Protein AF-A0A101NQB4-F1 (afdb_monomer_lite)

Structure (mmCIF, N/CA/C/O backbone):
data_AF-A0A101NQB4-F1
#
_entry.id   AF-A0A101NQB4-F1
#
loop_
_atom_site.group_PDB
_atom_site.id
_atom_site.type_symbol
_atom_site.label_atom_id
_atom_site.label_alt_id
_atom_site.label_comp_id
_atom_site.label_asym_id
_atom_site.label_entity_id
_atom_site.label_seq_id
_atom_site.pdbx_PDB_ins_code
_atom_site.Cartn_x
_atom_site.Cartn_y
_atom_site.Cartn_z
_atom_site.occupancy
_atom_site.B_iso_or_equiv
_atom_site.auth_seq_id
_atom_site.auth_comp_id
_atom_site.auth_asym_id
_atom_site.auth_atom_id
_atom_site.pdbx_PDB_model_num
ATOM 1 N N . MET A 1 1 ? -2.789 -18.913 -50.771 1.00 38.56 1 MET A N 1
ATOM 2 C CA . MET A 1 1 ? -1.408 -18.569 -50.378 1.00 38.56 1 MET A CA 1
ATOM 3 C C . MET A 1 1 ? -1.196 -17.103 -50.690 1.00 38.56 1 MET A C 1
ATOM 5 O O . MET A 1 1 ? -0.891 -16.758 -51.822 1.00 38.56 1 MET A O 1
ATOM 9 N N . THR A 1 2 ? -1.486 -16.241 -49.721 1.00 37.75 2 THR A N 1
ATOM 10 C CA . THR A 1 2 ? -1.105 -14.828 -49.762 1.00 37.75 2 THR A CA 1
ATOM 11 C C . THR A 1 2 ? 0.418 -14.753 -49.750 1.00 37.75 2 THR A C 1
ATOM 13 O O . THR A 1 2 ? 1.062 -15.449 -48.965 1.00 37.75 2 THR A O 1
ATOM 16 N N . ALA A 1 3 ? 0.980 -13.988 -50.684 1.00 39.59 3 ALA A N 1
ATOM 17 C CA . ALA A 1 3 ? 2.414 -13.792 -50.812 1.00 39.59 3 ALA A CA 1
ATOM 18 C C . ALA A 1 3 ? 2.970 -13.242 -49.492 1.00 39.59 3 ALA A C 1
ATOM 20 O O . ALA A 1 3 ? 2.487 -12.227 -48.994 1.00 39.59 3 ALA A O 1
ATOM 21 N N . ILE A 1 4 ? 3.948 -13.948 -48.923 1.00 45.12 4 ILE A N 1
ATOM 22 C CA . ILE A 1 4 ? 4.750 -13.439 -47.814 1.00 45.12 4 ILE A CA 1
ATOM 23 C C . ILE A 1 4 ? 5.613 -12.338 -48.421 1.00 45.12 4 ILE A C 1
ATOM 25 O O . ILE A 1 4 ? 6.516 -12.618 -49.210 1.00 45.12 4 ILE A O 1
ATOM 29 N N . ASP A 1 5 ? 5.260 -11.097 -48.111 1.00 40.25 5 ASP A N 1
ATOM 30 C CA . ASP A 1 5 ? 6.046 -9.924 -48.453 1.00 40.25 5 ASP A CA 1
ATOM 31 C C . ASP A 1 5 ? 7.422 -10.047 -47.783 1.00 40.25 5 ASP A C 1
ATOM 33 O O . ASP A 1 5 ? 7.542 -10.086 -46.559 1.00 40.25 5 ASP A O 1
ATOM 37 N N . SER A 1 6 ? 8.467 -10.206 -48.592 1.00 42.09 6 SER A N 1
ATOM 38 C CA . SER A 1 6 ? 9.829 -10.479 -48.131 1.00 42.09 6 SER A CA 1
ATOM 39 C C . SER A 1 6 ? 10.619 -9.205 -47.814 1.00 42.09 6 SER A C 1
ATOM 41 O O . SER A 1 6 ? 11.848 -9.257 -47.772 1.00 42.09 6 SER A O 1
ATOM 43 N N . SER A 1 7 ? 9.960 -8.054 -47.628 1.00 41.69 7 SER A N 1
ATOM 44 C CA . SER A 1 7 ? 10.633 -6.762 -47.431 1.00 41.69 7 SER A CA 1
ATOM 45 C C . SER A 1 7 ? 10.672 -6.234 -45.988 1.00 41.69 7 SER A C 1
ATOM 47 O O . SER A 1 7 ? 10.887 -5.040 -45.799 1.00 41.69 7 SER A O 1
ATOM 49 N N . ALA A 1 8 ? 10.527 -7.076 -44.960 1.00 47.19 8 ALA A N 1
ATOM 50 C CA . ALA A 1 8 ? 10.651 -6.644 -43.560 1.00 47.19 8 ALA A CA 1
ATOM 51 C C . ALA A 1 8 ? 11.540 -7.572 -42.711 1.00 47.19 8 ALA A C 1
ATOM 53 O O . ALA A 1 8 ? 11.114 -8.138 -41.711 1.00 47.19 8 ALA A O 1
ATOM 54 N N . THR A 1 9 ? 12.820 -7.720 -43.055 1.00 51.00 9 THR A N 1
ATOM 55 C CA . THR A 1 9 ? 13.814 -8.278 -42.115 1.00 51.00 9 THR A CA 1
ATOM 56 C C . THR A 1 9 ? 14.287 -7.212 -41.118 1.00 51.00 9 THR A C 1
ATOM 58 O O . THR A 1 9 ? 15.464 -6.861 -41.103 1.00 51.00 9 THR A O 1
ATOM 61 N N . THR A 1 10 ? 13.382 -6.657 -40.303 1.00 62.66 10 THR A N 1
ATOM 62 C CA . THR A 1 10 ? 13.726 -5.659 -39.263 1.00 62.66 10 THR A CA 1
ATOM 63 C C . THR A 1 10 ? 12.991 -5.886 -37.936 1.00 62.66 10 THR A C 1
ATOM 65 O O . THR A 1 10 ? 12.623 -4.925 -37.267 1.00 62.66 10 THR A O 1
ATOM 68 N N . GLY A 1 11 ? 12.746 -7.143 -37.560 1.00 73.81 11 GLY A N 1
ATOM 69 C CA . GLY A 1 11 ? 12.259 -7.501 -36.224 1.00 73.81 11 GLY A CA 1
ATOM 70 C C . GLY A 1 11 ? 13.404 -7.650 -35.216 1.00 73.81 11 GLY A C 1
ATOM 71 O O . GLY A 1 11 ? 14.528 -7.987 -35.589 1.00 73.81 11 GLY A O 1
ATOM 72 N N . LEU A 1 12 ? 13.123 -7.421 -33.932 1.00 85.94 12 LEU A N 1
ATOM 73 C CA . LEU A 1 12 ? 14.063 -7.710 -32.843 1.00 85.94 12 LEU A CA 1
ATOM 74 C C . LEU A 1 12 ? 14.252 -9.225 -32.682 1.00 85.94 12 LEU A C 1
ATOM 76 O O . LEU A 1 12 ? 13.286 -9.988 -32.712 1.00 85.94 12 LEU A O 1
ATOM 80 N N . SER A 1 13 ? 15.484 -9.672 -32.436 1.00 88.75 13 SER A N 1
ATOM 81 C CA . SER A 1 13 ? 15.728 -11.038 -31.968 1.00 88.75 13 SER A CA 1
ATOM 82 C C . SER A 1 13 ? 15.152 -11.250 -30.563 1.00 88.75 13 SER A C 1
ATOM 84 O O . SER A 1 13 ? 14.982 -10.303 -29.794 1.00 88.75 13 SER A O 1
ATOM 86 N N . VAL A 1 14 ? 14.928 -12.510 -30.171 1.00 90.06 14 VAL A N 1
ATOM 87 C CA . VAL A 1 14 ? 14.433 -12.850 -28.821 1.00 90.06 14 VAL A CA 1
ATOM 88 C C . VAL A 1 14 ? 15.326 -12.261 -27.723 1.00 90.06 14 VAL A C 1
ATOM 90 O O . VAL A 1 14 ? 14.821 -11.726 -26.740 1.00 90.06 14 VAL A O 1
ATOM 93 N N . ARG A 1 15 ? 16.653 -12.282 -27.914 1.00 87.06 15 ARG A N 1
ATOM 94 C CA . ARG A 1 15 ? 17.601 -11.689 -26.958 1.00 87.06 15 ARG A CA 1
ATOM 95 C C . ARG A 1 15 ? 17.469 -10.172 -26.876 1.00 87.06 15 ARG A C 1
ATOM 97 O O . ARG A 1 15 ? 17.483 -9.634 -25.775 1.00 87.06 15 ARG A O 1
ATOM 104 N N . GLU A 1 16 ? 17.316 -9.489 -28.008 1.00 87.88 16 GLU A N 1
ATOM 105 C CA . GLU A 1 16 ? 17.107 -8.036 -28.033 1.00 87.88 16 GLU A CA 1
ATOM 106 C C . GLU A 1 16 ? 15.760 -7.643 -27.418 1.00 87.88 16 GLU A C 1
ATOM 108 O O . GLU A 1 16 ? 15.687 -6.649 -26.695 1.00 87.88 16 GLU A O 1
ATOM 113 N N . ALA A 1 17 ? 14.712 -8.439 -27.644 1.00 90.06 17 ALA A N 1
ATOM 114 C CA . ALA A 1 17 ? 13.407 -8.246 -27.026 1.00 90.06 17 ALA A CA 1
ATOM 115 C C . ALA A 1 17 ? 13.458 -8.460 -25.504 1.00 90.06 17 ALA A C 1
ATOM 117 O O . ALA A 1 17 ? 12.977 -7.606 -24.761 1.00 90.06 17 ALA A O 1
ATOM 118 N N . ALA A 1 18 ? 14.089 -9.542 -25.030 1.00 89.00 18 ALA A N 1
ATOM 119 C CA . ALA A 1 18 ? 14.259 -9.821 -23.600 1.00 89.00 18 ALA A CA 1
ATOM 120 C C . ALA A 1 18 ? 15.027 -8.694 -22.897 1.00 89.00 18 ALA A C 1
ATOM 122 O O . ALA A 1 18 ? 14.625 -8.207 -21.843 1.00 89.00 18 ALA A O 1
ATOM 123 N N . ALA A 1 19 ? 16.108 -8.231 -23.525 1.00 85.94 19 ALA A N 1
ATOM 124 C CA . ALA A 1 19 ? 16.876 -7.074 -23.096 1.00 85.94 19 ALA A CA 1
ATOM 125 C C . ALA A 1 19 ? 16.030 -5.794 -23.011 1.00 85.94 19 ALA A C 1
ATOM 127 O O . ALA A 1 19 ? 16.148 -5.032 -22.050 1.00 85.94 19 ALA A O 1
ATOM 128 N N . TRP A 1 20 ? 15.196 -5.538 -24.022 1.00 89.25 20 TRP A N 1
ATOM 129 C CA . TRP A 1 20 ? 14.337 -4.358 -24.073 1.00 89.25 20 TRP A CA 1
ATOM 130 C C . TRP A 1 20 ? 13.316 -4.351 -22.945 1.00 89.25 20 TRP A C 1
ATOM 132 O O . TRP A 1 20 ? 13.262 -3.397 -22.170 1.00 89.25 20 TRP A O 1
ATOM 142 N N . TRP A 1 21 ? 12.557 -5.436 -22.815 1.00 90.44 21 TRP A N 1
ATOM 143 C CA . TRP A 1 21 ? 11.583 -5.597 -21.742 1.00 90.44 21 TRP A CA 1
ATOM 144 C C . TRP A 1 21 ? 12.247 -5.595 -20.364 1.00 90.44 21 TRP A C 1
ATOM 146 O O . TRP A 1 21 ? 11.734 -4.955 -19.454 1.00 90.44 21 TRP A O 1
ATOM 156 N N . GLY A 1 22 ? 13.440 -6.177 -20.224 1.00 86.62 22 GLY A N 1
ATOM 157 C CA . GLY A 1 22 ? 14.209 -6.135 -18.980 1.00 86.62 22 GLY A CA 1
ATOM 158 C C . GLY A 1 22 ? 14.531 -4.713 -18.500 1.00 86.62 22 GLY A C 1
ATOM 159 O O . GLY A 1 22 ? 14.484 -4.451 -17.297 1.00 86.62 22 GLY A O 1
ATOM 160 N N . ARG A 1 23 ? 14.813 -3.768 -19.406 1.00 87.25 23 ARG A N 1
ATOM 161 C CA . ARG A 1 23 ? 15.030 -2.357 -19.029 1.00 87.25 23 ARG A CA 1
ATOM 162 C C . ARG A 1 23 ? 13.746 -1.671 -18.575 1.00 87.25 23 ARG A C 1
ATOM 164 O O . ARG A 1 23 ? 13.778 -0.900 -17.623 1.00 87.25 23 ARG A O 1
ATOM 171 N N . ILE A 1 24 ? 12.628 -1.971 -19.234 1.00 89.56 24 ILE A N 1
ATOM 172 C CA . ILE A 1 24 ? 11.312 -1.442 -18.855 1.00 89.56 24 ILE A CA 1
ATOM 173 C C . ILE A 1 24 ? 10.902 -1.998 -17.482 1.00 89.56 24 ILE A C 1
ATOM 175 O O . ILE A 1 24 ? 10.496 -1.222 -16.623 1.00 89.56 24 ILE A O 1
ATOM 179 N N . ALA A 1 25 ? 11.108 -3.298 -17.229 1.00 87.50 25 ALA A N 1
ATOM 180 C CA . ALA A 1 25 ? 10.882 -3.904 -15.914 1.00 87.50 25 ALA A CA 1
ATOM 181 C C . ALA A 1 25 ? 11.696 -3.201 -14.825 1.00 87.50 25 ALA A C 1
ATOM 183 O O . ALA A 1 25 ? 11.138 -2.811 -13.807 1.00 87.50 25 ALA A O 1
ATOM 184 N N . TYR A 1 26 ? 12.994 -2.964 -15.062 1.00 86.88 26 TYR A N 1
ATOM 185 C CA . TYR A 1 26 ? 13.830 -2.221 -14.117 1.00 86.88 26 TYR A CA 1
ATOM 186 C C . TYR A 1 26 ? 13.241 -0.840 -13.801 1.00 86.88 26 TYR A C 1
ATOM 188 O O . TYR A 1 26 ? 13.241 -0.421 -12.648 1.00 86.88 26 TYR A O 1
ATOM 196 N N . ALA A 1 27 ? 12.756 -0.120 -14.812 1.00 88.50 27 ALA A N 1
ATOM 197 C CA . ALA A 1 27 ? 12.200 1.212 -14.626 1.00 88.50 27 ALA A CA 1
ATOM 198 C C . ALA A 1 27 ? 10.903 1.207 -13.808 1.00 88.50 27 ALA A C 1
ATOM 200 O O . ALA A 1 27 ? 10.776 2.042 -12.915 1.00 88.50 27 ALA A O 1
ATOM 201 N N . CYS A 1 28 ? 9.988 0.268 -14.073 1.00 90.69 28 CYS A N 1
ATOM 202 C CA . CYS A 1 28 ? 8.768 0.082 -13.279 1.00 90.69 28 CYS A CA 1
ATOM 203 C C . CYS A 1 28 ? 9.097 -0.344 -11.841 1.00 90.69 28 CYS A C 1
ATOM 205 O O . CYS A 1 28 ? 8.560 0.217 -10.894 1.00 90.69 28 CYS A O 1
ATOM 207 N N . GLU A 1 29 ? 10.044 -1.268 -11.655 1.00 90.06 29 GLU A N 1
ATOM 208 C CA . GLU A 1 29 ? 10.512 -1.658 -10.321 1.00 90.06 29 GLU A CA 1
ATOM 209 C C . GLU A 1 29 ? 11.122 -0.471 -9.568 1.00 90.06 29 GLU A C 1
ATOM 211 O O . GLU A 1 29 ? 10.847 -0.278 -8.393 1.00 90.06 29 GLU A O 1
ATOM 216 N N . ARG A 1 30 ? 11.923 0.380 -10.216 1.00 90.69 30 ARG A N 1
ATOM 217 C CA . ARG A 1 30 ? 12.475 1.565 -9.544 1.00 90.69 30 ARG A CA 1
ATOM 218 C C . ARG A 1 30 ? 11.410 2.600 -9.197 1.00 90.69 30 ARG A C 1
ATOM 220 O O . ARG A 1 30 ? 11.502 3.184 -8.121 1.00 90.69 30 ARG A O 1
ATOM 227 N N . ALA A 1 31 ? 10.422 2.819 -10.063 1.00 93.19 31 ALA A N 1
ATOM 228 C CA . ALA A 1 31 ? 9.283 3.679 -9.746 1.00 93.19 31 ALA A CA 1
ATOM 229 C C . ALA A 1 31 ? 8.526 3.137 -8.522 1.00 93.19 31 ALA A C 1
ATOM 231 O O . ALA A 1 31 ? 8.375 3.853 -7.533 1.00 93.19 31 ALA A O 1
ATOM 232 N N . PHE A 1 32 ? 8.207 1.841 -8.522 1.00 95.69 32 PHE A N 1
ATOM 233 C CA . PHE A 1 32 ? 7.609 1.129 -7.393 1.00 95.69 32 PHE A CA 1
ATOM 234 C C . PHE A 1 32 ? 8.372 1.352 -6.073 1.00 95.69 32 PHE A C 1
ATOM 236 O O . PHE A 1 32 ? 7.798 1.781 -5.072 1.00 95.69 32 PHE A O 1
ATOM 243 N N . GLU A 1 33 ? 9.685 1.102 -6.071 1.00 95.06 33 GLU A N 1
ATOM 244 C CA . GLU A 1 33 ? 10.534 1.200 -4.875 1.00 95.06 33 GLU A CA 1
ATOM 245 C C . GLU A 1 33 ? 10.618 2.645 -4.341 1.00 95.06 33 GLU A C 1
ATOM 247 O O . GLU A 1 33 ? 10.601 2.878 -3.129 1.00 95.06 33 GLU A O 1
ATOM 252 N N . LEU A 1 34 ? 10.678 3.636 -5.238 1.00 95.75 34 LEU A N 1
ATOM 253 C CA . LEU A 1 34 ? 10.683 5.054 -4.868 1.00 95.75 34 LEU A CA 1
ATOM 254 C C . LEU A 1 34 ? 9.329 5.505 -4.310 1.00 95.75 34 LEU A C 1
ATOM 256 O O . LEU A 1 34 ? 9.301 6.171 -3.274 1.00 95.75 34 LEU A O 1
ATOM 260 N N . ALA A 1 35 ? 8.219 5.122 -4.950 1.00 97.19 35 ALA A N 1
ATOM 261 C CA . ALA A 1 35 ? 6.874 5.412 -4.456 1.00 97.19 35 ALA A CA 1
ATOM 262 C C . ALA A 1 35 ? 6.688 4.861 -3.036 1.00 97.19 35 ALA A C 1
ATOM 264 O O . ALA A 1 35 ? 6.264 5.602 -2.147 1.00 97.19 35 ALA A O 1
ATOM 265 N N . ALA A 1 36 ? 7.109 3.613 -2.804 1.00 97.81 36 ALA A N 1
ATOM 266 C CA . ALA A 1 36 ? 7.022 2.958 -1.505 1.00 97.81 36 ALA A CA 1
ATOM 267 C C . ALA A 1 36 ? 7.781 3.750 -0.426 1.00 97.81 36 ALA A C 1
ATOM 269 O O . ALA A 1 36 ? 7.248 4.092 0.632 1.00 97.81 36 ALA A O 1
ATOM 270 N N . GLY A 1 37 ? 9.030 4.125 -0.695 1.00 97.31 37 GLY A N 1
ATOM 271 C CA . GLY A 1 37 ? 9.796 4.907 0.273 1.00 97.31 37 GLY A CA 1
ATOM 272 C C . GLY A 1 37 ? 9.277 6.330 0.488 1.00 97.31 37 GLY A C 1
ATOM 273 O O . GLY A 1 37 ? 9.462 6.900 1.563 1.00 97.31 37 GLY A O 1
ATOM 274 N N . TRP A 1 38 ? 8.596 6.923 -0.495 1.00 97.88 38 TRP A N 1
ATOM 275 C CA . TRP A 1 38 ? 8.077 8.280 -0.356 1.00 97.88 38 TRP A CA 1
ATOM 276 C C . TRP A 1 38 ? 6.751 8.372 0.388 1.00 97.88 38 TRP A C 1
ATOM 278 O O . TRP A 1 38 ? 6.575 9.371 1.084 1.00 97.88 38 TRP A O 1
ATOM 288 N N . ILE A 1 39 ? 5.861 7.377 0.296 1.00 98.38 39 ILE A N 1
ATOM 289 C CA . ILE A 1 39 ? 4.533 7.375 0.943 1.00 98.38 39 ILE A CA 1
ATOM 290 C C . ILE A 1 39 ? 4.561 7.921 2.386 1.00 98.38 39 ILE A C 1
ATOM 292 O O . ILE A 1 39 ? 3.900 8.931 2.644 1.00 98.38 39 ILE A O 1
ATOM 296 N N . PRO A 1 40 ? 5.358 7.379 3.330 1.00 97.69 40 PRO A N 1
ATOM 297 C CA . PRO A 1 40 ? 5.325 7.855 4.715 1.00 97.69 40 PRO A CA 1
ATOM 298 C C . PRO A 1 40 ? 5.979 9.238 4.905 1.00 97.69 40 PRO A C 1
ATOM 300 O O . PRO A 1 40 ? 5.811 9.876 5.943 1.00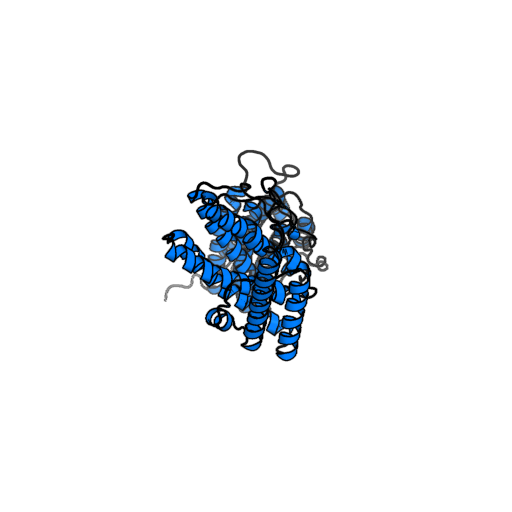 97.69 40 PRO A O 1
ATOM 303 N N . THR A 1 41 ? 6.709 9.734 3.902 1.00 97.06 41 THR A N 1
ATOM 304 C CA . THR A 1 41 ? 7.376 11.049 3.910 1.00 97.06 41 THR A CA 1
ATOM 305 C C . THR A 1 41 ? 6.624 12.118 3.113 1.00 97.06 41 THR A C 1
ATOM 307 O O . THR A 1 41 ? 7.108 13.243 2.997 1.00 97.06 41 THR A O 1
ATOM 310 N N . VAL A 1 42 ? 5.486 11.797 2.498 1.00 96.06 42 VAL A N 1
ATOM 311 C CA . VAL A 1 42 ? 4.592 12.792 1.892 1.00 96.06 42 VAL A CA 1
ATOM 312 C C . VAL A 1 42 ? 3.623 13.249 2.980 1.00 96.06 42 VAL A C 1
ATOM 314 O O . VAL A 1 42 ? 2.951 12.403 3.549 1.00 96.06 42 VAL A O 1
ATOM 317 N N . PRO A 1 43 ? 3.518 14.544 3.321 1.00 96.12 43 PRO A N 1
ATOM 318 C CA . PRO A 1 43 ? 2.574 14.972 4.351 1.00 96.12 43 PRO A CA 1
ATOM 319 C C . PRO A 1 43 ? 1.119 14.899 3.870 1.00 96.12 43 PRO A C 1
ATOM 321 O O . PRO A 1 43 ? 0.252 14.478 4.629 1.00 96.12 43 PRO A O 1
ATOM 324 N N . GLN A 1 44 ? 0.849 15.255 2.609 1.00 95.94 44 GLN A N 1
ATOM 325 C CA . GLN A 1 44 ? -0.513 15.340 2.077 1.00 95.94 44 GLN A CA 1
ATOM 326 C C . GLN A 1 44 ? -1.204 13.975 2.048 1.00 95.94 44 GLN A C 1
ATOM 328 O O . GLN A 1 44 ? -0.717 13.053 1.390 1.00 95.94 44 GLN A O 1
ATOM 333 N N . THR A 1 45 ? -2.384 13.870 2.665 1.00 96.94 45 THR A N 1
ATOM 334 C CA . THR A 1 45 ? -3.155 12.613 2.697 1.00 96.94 45 THR A CA 1
ATOM 335 C C . THR A 1 45 ? -3.451 12.101 1.287 1.00 96.94 45 THR A C 1
ATOM 337 O O . THR A 1 45 ? -3.125 10.965 0.953 1.00 96.94 45 THR A O 1
ATOM 340 N N . LEU A 1 46 ? -3.962 12.974 0.414 1.00 95.44 46 LEU A N 1
ATOM 341 C CA . LEU A 1 46 ? -4.253 12.621 -0.979 1.00 95.44 46 LEU A CA 1
ATOM 342 C C . LEU A 1 46 ? -2.994 12.259 -1.781 1.00 95.44 46 LEU A C 1
ATOM 344 O O . LEU A 1 46 ? -3.086 11.570 -2.793 1.00 95.44 46 LEU A O 1
ATOM 348 N N . GLY A 1 47 ? -1.818 12.722 -1.349 1.00 95.38 47 GLY A N 1
ATOM 349 C CA . GLY A 1 47 ? -0.553 12.371 -1.989 1.00 95.38 47 GLY A CA 1
ATOM 350 C C . GLY A 1 47 ? -0.167 10.926 -1.699 1.00 95.38 47 GLY A C 1
ATOM 351 O O . GLY A 1 47 ? 0.289 10.220 -2.592 1.00 95.38 47 GLY A O 1
ATOM 352 N N . LYS A 1 48 ? -0.420 10.454 -0.475 1.00 97.88 48 LYS A N 1
ATOM 353 C CA . LYS A 1 48 ? -0.216 9.048 -0.099 1.00 97.88 48 LYS A CA 1
ATOM 354 C C . LYS A 1 48 ? -1.161 8.127 -0.849 1.00 97.88 48 LYS A C 1
ATOM 356 O O . LYS A 1 48 ? -0.706 7.135 -1.396 1.00 97.88 48 LYS A O 1
ATOM 361 N N . VAL A 1 49 ? -2.437 8.504 -0.927 1.00 97.75 49 VAL A N 1
ATOM 362 C CA . VAL A 1 49 ? -3.471 7.780 -1.685 1.00 97.75 49 VAL A CA 1
ATOM 363 C C . VAL A 1 49 ? -3.064 7.660 -3.155 1.00 97.75 49 VAL A C 1
ATOM 365 O O . VAL A 1 49 ? -3.004 6.563 -3.698 1.00 97.75 49 VAL A O 1
ATOM 368 N N . ALA A 1 50 ? -2.683 8.776 -3.786 1.00 96.56 50 ALA A N 1
ATOM 369 C CA . ALA A 1 50 ? -2.249 8.770 -5.180 1.00 96.56 50 ALA A CA 1
ATOM 370 C C . ALA A 1 50 ? -1.000 7.902 -5.406 1.00 96.56 50 ALA A C 1
ATOM 372 O O . ALA A 1 50 ? -0.969 7.129 -6.361 1.00 96.56 50 ALA A O 1
ATOM 373 N N . LEU A 1 51 ? 0.011 7.997 -4.534 1.00 97.38 51 LEU A N 1
ATOM 374 C CA . LEU A 1 51 ? 1.191 7.133 -4.614 1.00 97.38 51 LEU A CA 1
ATOM 375 C C . LEU A 1 51 ? 0.851 5.661 -4.370 1.00 97.38 51 LEU A C 1
ATOM 377 O O . LEU A 1 51 ? 1.465 4.816 -5.009 1.00 97.38 51 LEU A O 1
ATOM 381 N N . GLY A 1 52 ? -0.117 5.356 -3.504 1.00 97.88 52 GLY A N 1
ATOM 382 C CA . GLY A 1 52 ? -0.570 3.992 -3.253 1.00 97.88 52 GLY A CA 1
ATOM 383 C C . GLY A 1 52 ? -1.152 3.333 -4.503 1.00 97.88 52 GLY A C 1
ATOM 384 O O . GLY A 1 52 ? -0.688 2.267 -4.906 1.00 97.88 52 GLY A O 1
ATOM 385 N N . HIS A 1 53 ? -2.059 4.031 -5.193 1.00 97.94 53 HIS A N 1
ATOM 386 C CA . HIS A 1 53 ? -2.601 3.566 -6.473 1.00 97.94 53 HIS A CA 1
ATOM 387 C C . HIS A 1 53 ? -1.515 3.388 -7.541 1.00 97.94 53 HIS A C 1
ATOM 389 O O . HIS A 1 53 ? -1.470 2.375 -8.239 1.00 97.94 53 HIS A O 1
ATOM 395 N N . VAL A 1 54 ? -0.621 4.374 -7.675 1.00 96.38 54 VAL A N 1
ATOM 396 C CA . VAL A 1 54 ? 0.472 4.322 -8.660 1.00 96.38 54 VAL A CA 1
ATOM 397 C C . VAL A 1 54 ? 1.399 3.143 -8.380 1.00 96.38 54 VAL A C 1
ATOM 399 O O . VAL A 1 54 ? 1.709 2.391 -9.297 1.00 96.38 54 VAL A O 1
ATOM 402 N N . LEU A 1 55 ? 1.769 2.935 -7.117 1.00 96.69 55 LEU A N 1
ATOM 403 C CA . LEU A 1 55 ? 2.623 1.837 -6.680 1.00 96.69 55 LEU A CA 1
ATOM 404 C C . LEU A 1 55 ? 2.021 0.469 -7.030 1.00 96.69 55 LEU A C 1
ATOM 406 O O . LEU A 1 55 ? 2.738 -0.408 -7.513 1.00 96.69 55 LEU A O 1
ATOM 410 N N . HIS A 1 56 ? 0.715 0.270 -6.840 1.00 98.00 56 HIS A N 1
ATOM 411 C CA . HIS A 1 56 ? 0.084 -0.994 -7.213 1.00 98.00 56 HIS A CA 1
ATOM 412 C C . HIS A 1 56 ? 0.063 -1.207 -8.729 1.00 98.00 56 HIS A C 1
ATOM 414 O O . HIS A 1 56 ? 0.459 -2.277 -9.201 1.00 98.00 56 HIS A O 1
ATOM 420 N N . LEU A 1 57 ? -0.315 -0.187 -9.502 1.00 97.25 57 LEU A N 1
ATOM 421 C CA . LEU A 1 57 ? -0.322 -0.252 -10.966 1.00 97.25 57 LEU A CA 1
ATOM 422 C C . LEU A 1 57 ? 1.083 -0.510 -11.537 1.00 97.25 57 LEU A C 1
ATOM 424 O O . LEU A 1 57 ? 1.232 -1.335 -12.441 1.00 97.25 57 LEU A O 1
ATOM 428 N N . ASP A 1 58 ? 2.117 0.114 -10.967 1.00 95.88 58 ASP A N 1
ATOM 429 C CA . ASP A 1 58 ? 3.520 -0.163 -11.292 1.00 95.88 58 ASP A CA 1
ATOM 430 C C . ASP A 1 58 ? 3.886 -1.621 -11.018 1.00 95.88 58 ASP A C 1
ATOM 432 O O . ASP A 1 58 ? 4.556 -2.262 -11.831 1.00 95.88 58 ASP A O 1
ATOM 436 N N . SER A 1 59 ? 3.413 -2.172 -9.897 1.00 95.88 59 SER A N 1
ATOM 437 C CA . SER A 1 59 ? 3.651 -3.570 -9.540 1.00 95.88 59 SER A CA 1
ATOM 438 C C . SER A 1 59 ? 3.032 -4.537 -10.558 1.00 95.88 59 SER A C 1
ATOM 440 O O . SER A 1 59 ? 3.670 -5.522 -10.930 1.00 95.88 59 SER A O 1
ATOM 442 N N . LEU A 1 60 ? 1.832 -4.232 -11.071 1.00 96.81 60 LEU A N 1
ATOM 443 C CA . LEU A 1 60 ? 1.157 -5.017 -12.109 1.00 96.81 60 LEU A CA 1
ATOM 444 C C . LEU A 1 60 ? 1.870 -4.901 -13.460 1.00 96.81 60 LEU A C 1
ATOM 446 O O . LEU A 1 60 ? 2.029 -5.899 -14.167 1.00 96.81 60 LEU A O 1
ATOM 450 N N . ALA A 1 61 ? 2.325 -3.697 -13.814 1.00 95.56 61 ALA A N 1
ATOM 451 C CA . ALA A 1 61 ? 3.071 -3.466 -15.044 1.00 95.56 61 ALA A CA 1
ATOM 452 C C . ALA A 1 61 ? 4.410 -4.213 -15.015 1.00 95.56 61 ALA A C 1
ATOM 454 O O . ALA A 1 61 ? 4.734 -4.930 -15.962 1.00 95.56 61 ALA A O 1
ATOM 455 N N . ALA A 1 62 ? 5.157 -4.097 -13.914 1.00 93.25 62 ALA A N 1
ATOM 456 C CA . ALA A 1 62 ? 6.409 -4.812 -13.711 1.00 93.25 62 ALA A CA 1
ATOM 457 C C . ALA A 1 62 ? 6.207 -6.332 -13.792 1.00 93.25 62 ALA A C 1
ATOM 459 O O . ALA A 1 62 ? 6.955 -6.991 -14.508 1.00 93.25 62 ALA A O 1
ATOM 460 N N . ASP A 1 63 ? 5.176 -6.883 -13.146 1.00 93.81 63 ASP A N 1
ATOM 461 C CA . ASP A 1 63 ? 4.874 -8.320 -13.181 1.00 93.81 63 ASP A CA 1
ATOM 462 C C . ASP A 1 63 ? 4.598 -8.831 -14.603 1.00 93.81 63 ASP A C 1
ATOM 464 O O . ASP A 1 63 ? 5.246 -9.766 -15.072 1.00 93.81 63 ASP A O 1
ATOM 468 N N . ALA A 1 64 ? 3.733 -8.135 -15.349 1.00 95.31 64 ALA A N 1
ATOM 469 C CA . ALA A 1 64 ? 3.424 -8.488 -16.734 1.00 95.31 64 ALA A CA 1
ATOM 470 C C . ALA A 1 64 ? 4.667 -8.458 -17.644 1.00 95.31 64 ALA A C 1
ATOM 472 O O . ALA A 1 64 ? 4.778 -9.240 -18.596 1.00 95.31 64 ALA A O 1
ATOM 473 N N . ILE A 1 65 ? 5.610 -7.550 -17.370 1.00 93.62 65 ILE A N 1
ATOM 474 C CA . ILE A 1 65 ? 6.875 -7.466 -18.103 1.00 93.62 65 ILE A CA 1
ATOM 475 C C . ILE A 1 65 ? 7.829 -8.588 -17.679 1.00 93.62 65 ILE A C 1
ATOM 477 O O . ILE A 1 65 ? 8.460 -9.191 -18.547 1.00 93.62 65 ILE A O 1
ATOM 481 N N . ARG A 1 66 ? 7.934 -8.887 -16.380 1.00 91.50 66 ARG A N 1
ATOM 482 C CA . ARG A 1 66 ? 8.772 -9.970 -15.836 1.00 91.50 66 ARG A CA 1
ATOM 483 C C . ARG A 1 66 ? 8.370 -11.324 -16.416 1.00 91.50 66 ARG A C 1
ATOM 485 O O . ARG A 1 66 ? 9.231 -12.039 -16.930 1.00 91.50 66 ARG A O 1
ATOM 492 N N . ASP A 1 67 ? 7.071 -11.610 -16.463 1.00 93.44 67 ASP A N 1
ATOM 493 C CA . ASP A 1 67 ? 6.525 -12.800 -17.123 1.00 93.44 67 ASP A CA 1
ATOM 494 C C . ASP A 1 67 ? 6.922 -12.860 -18.601 1.00 93.44 67 ASP A C 1
ATOM 496 O O . ASP A 1 67 ? 7.324 -13.906 -19.128 1.00 93.44 67 ASP A O 1
ATOM 500 N N . ARG A 1 68 ? 6.868 -11.715 -19.296 1.00 94.06 68 ARG A N 1
ATOM 501 C CA . ARG A 1 68 ? 7.268 -11.661 -20.702 1.00 94.06 68 ARG A CA 1
ATOM 502 C C . ARG A 1 68 ? 8.758 -11.916 -20.882 1.00 94.06 68 ARG A C 1
ATOM 504 O O . ARG A 1 68 ? 9.114 -12.661 -21.795 1.00 94.06 68 ARG A O 1
ATOM 511 N N . VAL A 1 69 ? 9.602 -11.333 -20.031 1.00 91.75 69 VAL A N 1
ATOM 512 C CA . VAL A 1 69 ? 11.057 -11.535 -20.026 1.00 91.75 69 VAL A CA 1
ATOM 513 C C . VAL A 1 69 ? 11.398 -13.012 -19.835 1.00 91.75 69 VAL A C 1
ATOM 515 O O . VAL A 1 69 ? 12.170 -13.553 -20.629 1.00 91.75 69 VAL A O 1
ATOM 518 N N . ALA A 1 70 ? 10.783 -13.686 -18.859 1.00 91.38 70 ALA A N 1
ATOM 519 C CA . ALA A 1 70 ? 10.959 -15.124 -18.651 1.00 91.38 70 ALA A CA 1
ATOM 520 C C . ALA A 1 70 ? 10.566 -15.920 -19.911 1.00 91.38 70 ALA A C 1
ATOM 522 O O . ALA A 1 70 ? 11.317 -16.769 -20.396 1.00 91.38 70 ALA A O 1
ATOM 523 N N . GLY A 1 71 ? 9.437 -15.562 -20.532 1.00 91.62 71 GLY A N 1
ATOM 524 C CA . GLY A 1 71 ? 8.978 -16.151 -21.792 1.00 91.62 71 GLY A CA 1
ATOM 525 C C . GLY A 1 71 ? 9.798 -15.783 -23.041 1.00 91.62 71 GLY A C 1
ATOM 526 O O . GLY A 1 71 ? 9.465 -16.253 -24.129 1.00 91.62 71 GLY A O 1
ATOM 527 N N . LEU A 1 72 ? 10.824 -14.935 -22.930 1.00 92.12 72 LEU A N 1
ATOM 528 C CA . LEU A 1 72 ? 11.775 -14.579 -23.995 1.00 92.12 72 LEU A CA 1
ATOM 529 C C . LEU A 1 72 ? 13.153 -15.218 -23.746 1.00 92.12 72 LEU A C 1
ATOM 531 O O . LEU A 1 72 ? 14.185 -14.646 -24.090 1.00 92.12 72 LEU A O 1
ATOM 535 N N . MET A 1 73 ? 13.178 -16.408 -23.135 1.00 88.88 73 MET A N 1
ATOM 536 C CA . MET A 1 73 ? 14.410 -17.090 -22.707 1.00 88.88 73 MET A CA 1
ATOM 537 C C . MET A 1 73 ? 15.251 -16.256 -21.719 1.00 88.88 73 MET A C 1
ATOM 539 O O . MET A 1 73 ? 16.476 -16.391 -21.671 1.00 88.88 73 MET A O 1
ATOM 543 N N . GLY A 1 74 ? 14.602 -15.371 -20.958 1.00 84.75 74 GLY A N 1
ATOM 544 C CA . GLY A 1 74 ? 15.200 -14.679 -19.822 1.00 84.75 74 GLY A CA 1
ATOM 545 C C . GLY A 1 74 ? 15.225 -15.549 -18.556 1.00 84.75 74 GLY A C 1
ATOM 546 O O . GLY A 1 74 ? 14.803 -16.707 -18.583 1.00 84.75 74 GLY A O 1
ATOM 547 N N . PRO A 1 75 ? 15.724 -15.005 -17.433 1.00 83.44 75 PRO A N 1
ATOM 548 C CA . PRO A 1 75 ? 15.661 -15.646 -16.124 1.00 83.44 75 PRO A CA 1
ATOM 549 C C . PRO A 1 75 ? 14.229 -16.036 -15.736 1.00 83.44 75 PRO A C 1
ATOM 551 O O . PRO A 1 75 ? 13.278 -15.316 -16.036 1.00 83.44 75 PRO A O 1
ATOM 554 N N . ALA A 1 76 ? 14.081 -17.170 -15.046 1.00 83.69 76 ALA A N 1
ATOM 555 C CA . ALA A 1 76 ? 12.774 -17.708 -14.659 1.00 83.69 76 ALA A CA 1
ATOM 556 C C . ALA A 1 76 ? 12.035 -16.835 -13.632 1.00 83.69 76 ALA A C 1
ATOM 558 O O . ALA A 1 76 ? 10.812 -16.815 -13.613 1.00 83.69 76 ALA A O 1
ATOM 559 N N . ASP A 1 77 ? 12.773 -16.094 -12.807 1.00 77.81 77 ASP A N 1
ATOM 560 C CA . ASP A 1 77 ? 12.227 -15.108 -11.871 1.00 77.81 77 ASP A CA 1
ATOM 561 C C . ASP A 1 77 ? 11.827 -13.788 -12.561 1.00 77.81 77 ASP A C 1
ATOM 563 O O . ASP A 1 77 ? 11.404 -12.839 -11.893 1.00 77.81 77 ASP A O 1
ATOM 567 N N . GLY A 1 78 ? 11.984 -13.706 -13.888 1.00 72.56 78 GLY A N 1
ATOM 568 C CA . GLY A 1 78 ? 11.709 -12.522 -14.693 1.00 72.56 78 GLY A CA 1
ATOM 569 C C . GLY A 1 78 ? 12.657 -11.358 -14.409 1.00 72.56 78 GLY A C 1
ATOM 570 O O . GLY A 1 78 ? 12.407 -10.247 -14.880 1.00 72.56 78 GLY A O 1
ATOM 571 N N . ALA A 1 79 ? 13.737 -11.585 -13.647 1.00 70.69 79 ALA A N 1
ATOM 572 C CA . ALA A 1 79 ? 14.701 -10.547 -13.332 1.00 70.69 79 ALA A CA 1
ATOM 573 C C . ALA A 1 79 ? 15.285 -9.952 -14.619 1.00 70.69 79 ALA A C 1
ATOM 575 O O . ALA A 1 79 ? 15.537 -10.645 -15.610 1.00 70.69 79 ALA A O 1
ATOM 576 N N . SER A 1 80 ? 15.502 -8.636 -14.599 1.00 65.19 80 SER A N 1
ATOM 577 C CA . SER A 1 80 ? 15.990 -7.884 -15.753 1.00 65.19 80 SER A CA 1
ATOM 578 C C . SER A 1 80 ? 17.262 -8.508 -16.348 1.00 65.19 80 SER A C 1
ATOM 580 O O . SER A 1 80 ? 18.327 -8.496 -15.729 1.00 65.19 80 SER A O 1
ATOM 582 N N . VAL A 1 81 ? 17.153 -9.022 -17.581 1.00 59.69 81 VAL A N 1
ATOM 583 C CA . VAL A 1 81 ? 18.269 -9.644 -18.326 1.00 59.69 81 VAL A CA 1
ATOM 584 C C . VAL A 1 81 ? 19.339 -8.618 -18.693 1.00 59.69 81 VAL A C 1
ATOM 586 O O . VAL A 1 81 ? 20.509 -8.958 -18.859 1.00 59.69 81 VAL A O 1
ATOM 589 N N . GLN A 1 82 ? 18.944 -7.348 -18.832 1.00 67.56 82 GLN A N 1
ATOM 590 C CA . GLN A 1 82 ? 19.844 -6.260 -19.178 1.00 67.56 82 GLN A CA 1
ATOM 591 C C . GLN A 1 82 ? 19.503 -4.993 -18.395 1.00 67.56 82 GLN A C 1
ATOM 593 O O . GLN A 1 82 ? 18.400 -4.457 -18.475 1.00 67.56 82 GLN A O 1
ATOM 598 N N . ARG A 1 83 ? 20.509 -4.496 -17.677 1.00 68.25 83 ARG A N 1
ATOM 599 C CA . ARG A 1 83 ? 20.433 -3.304 -16.828 1.00 68.25 83 ARG A CA 1
ATOM 600 C C . ARG A 1 83 ? 20.287 -2.033 -17.683 1.00 68.25 83 ARG A C 1
ATOM 602 O O . ARG A 1 83 ? 20.744 -2.021 -18.833 1.00 68.25 83 ARG A O 1
ATOM 609 N N . PRO A 1 84 ? 19.655 -0.970 -17.157 1.00 72.31 84 PRO A N 1
ATOM 610 C CA . PRO A 1 84 ? 19.625 0.317 -17.845 1.00 72.31 84 PRO A CA 1
ATOM 611 C C . PRO A 1 84 ? 21.026 0.943 -17.886 1.00 72.31 84 PRO A C 1
ATOM 613 O O . PRO A 1 84 ? 21.983 0.429 -17.303 1.00 72.31 84 PRO A O 1
ATOM 616 N N . HIS A 1 85 ? 21.124 2.088 -18.551 1.00 78.62 85 HIS A N 1
ATOM 617 C CA . HIS A 1 85 ? 22.319 2.921 -18.539 1.00 78.62 85 HIS A CA 1
ATOM 618 C C . HIS A 1 85 ? 22.772 3.283 -17.111 1.00 78.62 85 HIS A C 1
ATOM 620 O O . HIS A 1 85 ? 21.948 3.467 -16.213 1.00 78.62 85 HIS A O 1
ATOM 626 N N . THR A 1 86 ? 24.085 3.371 -16.886 1.00 78.94 86 THR A N 1
ATOM 627 C CA . THR A 1 86 ? 24.682 3.678 -15.572 1.00 78.94 86 THR A CA 1
ATOM 628 C C . THR A 1 86 ? 24.242 5.043 -15.050 1.00 78.94 86 THR A C 1
ATOM 630 O O . THR A 1 86 ? 23.937 5.171 -13.862 1.00 78.94 86 THR A O 1
ATOM 633 N N . ASP A 1 87 ? 24.128 6.037 -15.933 1.00 83.25 87 ASP A N 1
ATOM 634 C CA . ASP A 1 87 ? 23.597 7.357 -15.577 1.00 83.25 87 ASP A CA 1
ATOM 635 C C . ASP A 1 87 ? 22.125 7.279 -15.166 1.00 83.25 87 ASP A C 1
ATOM 637 O O . ASP A 1 87 ? 21.736 7.923 -14.195 1.00 83.25 87 ASP A O 1
ATOM 641 N N . TYR A 1 88 ? 21.318 6.452 -15.842 1.00 83.69 88 TYR A N 1
ATOM 642 C CA . TYR A 1 88 ? 19.915 6.233 -15.486 1.00 83.69 88 TYR A CA 1
ATOM 643 C C . TYR A 1 88 ? 19.817 5.637 -14.086 1.00 83.69 88 TYR A C 1
ATOM 645 O O . TYR A 1 88 ? 19.153 6.198 -13.221 1.00 83.69 88 TYR A O 1
ATOM 653 N N . ALA A 1 89 ? 20.553 4.557 -13.813 1.00 81.81 89 ALA A N 1
ATOM 654 C CA . ALA A 1 89 ? 20.589 3.954 -12.484 1.00 81.81 89 ALA A CA 1
ATOM 655 C C . ALA A 1 89 ? 21.056 4.951 -11.403 1.00 81.81 89 ALA A C 1
ATOM 657 O O . ALA A 1 89 ? 20.423 5.055 -10.350 1.00 81.81 89 ALA A O 1
ATOM 658 N N . SER A 1 90 ? 22.097 5.742 -11.682 1.00 84.88 90 SER A N 1
ATOM 659 C CA . SER A 1 90 ? 22.598 6.779 -10.768 1.00 84.88 90 SER A CA 1
ATOM 660 C C . SER A 1 90 ? 21.552 7.862 -10.500 1.00 84.88 90 SER A C 1
ATOM 662 O O . SER A 1 90 ? 21.331 8.235 -9.347 1.00 84.88 90 SER A O 1
ATOM 664 N N . PHE A 1 91 ? 20.852 8.314 -11.541 1.00 86.75 91 PHE A N 1
ATOM 665 C CA . PHE A 1 91 ? 19.732 9.241 -11.425 1.00 86.75 91 PHE A CA 1
ATOM 666 C C . PHE A 1 91 ? 18.605 8.649 -10.562 1.00 86.75 91 PHE A C 1
ATOM 668 O O . PHE A 1 91 ? 18.144 9.303 -9.626 1.00 86.75 91 PHE A O 1
ATOM 675 N N . THR A 1 92 ? 18.222 7.386 -10.792 1.00 84.50 92 THR A N 1
ATOM 676 C CA . THR A 1 92 ? 17.184 6.710 -9.991 1.00 84.50 92 THR A CA 1
ATOM 677 C C . THR A 1 92 ? 17.566 6.562 -8.516 1.00 84.50 92 THR A C 1
ATOM 679 O O . THR A 1 92 ? 16.696 6.581 -7.649 1.00 84.50 92 THR A O 1
ATOM 682 N N . ASN A 1 93 ? 18.856 6.413 -8.207 1.00 89.12 93 ASN A N 1
ATOM 683 C CA . ASN A 1 93 ? 19.353 6.346 -6.833 1.00 89.12 93 ASN A CA 1
ATOM 684 C C . ASN A 1 93 ? 19.389 7.733 -6.178 1.00 89.12 93 ASN A C 1
ATOM 686 O O . ASN A 1 93 ? 19.077 7.866 -4.994 1.00 89.12 93 ASN A O 1
ATOM 690 N N . ALA A 1 94 ? 19.738 8.775 -6.935 1.00 89.38 94 ALA A N 1
ATOM 691 C CA . ALA A 1 94 ? 19.691 10.153 -6.455 1.00 89.38 94 ALA A CA 1
ATOM 692 C C . ALA A 1 94 ? 18.252 10.593 -6.136 1.00 89.38 94 ALA A C 1
ATOM 694 O O . ALA A 1 94 ? 18.030 11.275 -5.133 1.00 89.38 94 ALA A O 1
ATOM 695 N N . ALA A 1 95 ? 17.275 10.139 -6.929 1.00 91.88 95 ALA A N 1
ATOM 696 C CA . ALA A 1 95 ? 15.857 10.426 -6.722 1.00 91.88 95 ALA A CA 1
ATOM 697 C C . ALA A 1 95 ? 15.344 9.999 -5.337 1.00 91.88 95 ALA A C 1
ATOM 699 O O . ALA A 1 95 ? 14.478 10.670 -4.781 1.00 91.88 95 ALA A O 1
ATOM 700 N N . ALA A 1 96 ? 15.916 8.955 -4.725 1.00 92.50 96 ALA A N 1
ATOM 701 C CA . ALA A 1 96 ? 15.552 8.533 -3.370 1.00 92.50 96 ALA A CA 1
ATOM 702 C C . ALA A 1 96 ? 15.664 9.669 -2.333 1.00 92.50 96 ALA A C 1
ATOM 704 O O . ALA A 1 96 ? 14.915 9.685 -1.361 1.00 92.50 96 ALA A O 1
ATOM 705 N N . GLY A 1 97 ? 16.555 10.643 -2.564 1.00 92.62 97 GLY A N 1
ATOM 706 C CA . GLY A 1 97 ? 16.744 11.815 -1.708 1.00 92.62 97 GLY A CA 1
ATOM 707 C C . GLY A 1 97 ? 15.787 12.986 -1.962 1.00 92.62 97 GLY A C 1
ATOM 708 O O . GLY A 1 97 ? 15.939 14.021 -1.317 1.00 92.62 97 GLY A O 1
ATOM 709 N N . LEU A 1 98 ? 14.827 12.878 -2.889 1.00 92.44 98 LEU A N 1
ATOM 710 C CA . LEU A 1 98 ? 13.833 13.932 -3.106 1.00 92.44 98 LEU A CA 1
ATOM 711 C C . LEU A 1 98 ? 12.925 14.074 -1.884 1.00 92.44 98 LEU A C 1
ATOM 713 O O . LEU A 1 98 ? 12.334 13.099 -1.415 1.00 92.44 98 LEU A O 1
ATOM 717 N N . THR A 1 99 ? 12.768 15.304 -1.400 1.00 90.56 99 THR A N 1
ATOM 718 C CA . THR A 1 99 ? 11.954 15.628 -0.217 1.00 90.56 99 THR A CA 1
ATOM 719 C C . THR A 1 99 ? 10.681 16.394 -0.559 1.00 90.56 99 THR A C 1
ATOM 721 O O . THR A 1 99 ? 9.657 16.198 0.091 1.00 90.56 99 THR A O 1
ATOM 724 N N . ALA A 1 100 ? 10.708 17.239 -1.590 1.00 90.06 100 ALA A N 1
ATOM 725 C CA . ALA A 1 100 ? 9.545 18.013 -2.002 1.00 90.06 100 ALA A CA 1
ATOM 726 C C . ALA A 1 100 ? 8.506 17.118 -2.694 1.00 90.06 100 ALA A C 1
ATOM 728 O O . ALA A 1 100 ? 8.806 16.464 -3.694 1.00 90.06 100 ALA A O 1
ATOM 729 N N . THR A 1 101 ? 7.262 17.136 -2.194 1.00 90.25 101 THR A N 1
ATOM 730 C CA . THR A 1 101 ? 6.142 16.373 -2.771 1.00 90.25 101 THR A CA 1
ATOM 731 C C . THR A 1 101 ? 6.017 16.623 -4.273 1.00 90.25 101 THR A C 1
ATOM 733 O O . THR A 1 101 ? 5.955 15.675 -5.046 1.00 90.25 101 THR A O 1
ATOM 736 N N . GLN A 1 102 ? 6.069 17.881 -4.713 1.00 86.06 102 GLN A N 1
ATOM 737 C CA . GLN A 1 102 ? 5.849 18.195 -6.128 1.00 86.06 102 GLN A CA 1
ATOM 738 C C . GLN A 1 102 ? 6.949 17.681 -7.049 1.00 86.06 102 GLN A C 1
ATOM 740 O O . GLN A 1 102 ? 6.652 17.259 -8.162 1.00 86.06 102 GLN A O 1
ATOM 745 N N . ASP A 1 103 ? 8.189 17.620 -6.572 1.00 87.44 103 ASP A N 1
ATOM 746 C CA . ASP A 1 103 ? 9.294 17.079 -7.361 1.00 87.44 103 ASP A CA 1
ATOM 747 C C . ASP A 1 103 ? 9.158 15.566 -7.531 1.00 87.44 103 ASP A C 1
ATOM 749 O O . ASP A 1 103 ? 9.427 15.038 -8.607 1.00 87.44 103 ASP A O 1
ATOM 753 N N . ARG A 1 104 ? 8.674 14.871 -6.494 1.00 91.69 104 ARG A N 1
ATOM 754 C CA . ARG A 1 104 ? 8.375 13.432 -6.542 1.00 91.69 104 ARG A CA 1
ATOM 755 C C . ARG A 1 104 ? 7.275 13.127 -7.556 1.00 91.69 104 ARG A C 1
ATOM 757 O O . ARG A 1 104 ? 7.440 12.236 -8.384 1.00 91.69 104 ARG A O 1
ATOM 764 N N . PHE A 1 105 ? 6.178 13.886 -7.534 1.00 91.75 105 PHE A N 1
ATOM 765 C CA . PHE A 1 105 ? 5.074 13.708 -8.485 1.00 91.75 105 PHE A CA 1
ATOM 766 C C . PHE A 1 105 ? 5.464 14.098 -9.917 1.00 91.75 105 PHE A C 1
ATOM 768 O O . PHE A 1 105 ? 5.129 13.373 -10.853 1.00 91.75 105 PHE A O 1
ATOM 775 N N . ALA A 1 106 ? 6.215 15.189 -10.101 1.00 87.12 106 ALA A N 1
ATOM 776 C CA . ALA A 1 106 ? 6.749 15.575 -11.407 1.00 87.12 106 ALA A CA 1
ATOM 777 C C . ALA A 1 106 ? 7.691 14.500 -11.968 1.00 87.12 106 ALA A C 1
ATOM 779 O O . ALA A 1 106 ? 7.605 14.148 -13.146 1.00 87.12 106 ALA A O 1
ATOM 780 N N . LEU A 1 107 ? 8.547 13.931 -11.112 1.00 90.38 107 LEU A N 1
ATOM 781 C CA . LEU A 1 107 ? 9.409 12.822 -11.485 1.00 90.38 107 LEU A CA 1
ATOM 782 C C . LEU A 1 107 ? 8.592 11.590 -11.881 1.00 90.38 107 LEU A C 1
ATOM 784 O O . LEU A 1 107 ? 8.837 11.050 -12.954 1.00 90.38 107 LEU A O 1
ATOM 788 N N . MET A 1 108 ? 7.598 11.181 -11.085 1.00 92.69 108 MET A N 1
ATOM 789 C CA . MET A 1 108 ? 6.725 10.049 -11.424 1.00 92.69 108 MET A CA 1
ATOM 790 C C . MET A 1 108 ? 6.044 10.246 -12.780 1.00 92.69 108 MET A C 1
ATOM 792 O O . MET A 1 108 ? 6.039 9.338 -13.604 1.00 92.69 108 MET A O 1
ATOM 796 N N . GLN A 1 109 ? 5.527 11.436 -13.077 1.00 89.62 109 GLN A N 1
ATOM 797 C CA . GLN A 1 109 ? 4.905 11.714 -14.377 1.00 89.62 109 GLN A CA 1
ATOM 798 C C . GLN A 1 109 ? 5.895 11.581 -15.543 1.00 89.62 109 GLN A C 1
ATOM 800 O O . GLN A 1 109 ? 5.590 10.942 -16.557 1.00 89.62 109 GLN A O 1
ATOM 805 N N . ALA A 1 110 ? 7.086 12.169 -15.405 1.00 88.44 110 ALA A N 1
ATOM 806 C CA . ALA A 1 110 ? 8.131 12.082 -16.418 1.00 88.44 110 ALA A CA 1
ATOM 807 C C . ALA A 1 110 ? 8.604 10.632 -16.616 1.00 88.44 110 ALA A C 1
ATOM 809 O O . ALA A 1 110 ? 8.773 10.176 -17.747 1.00 88.44 110 ALA A O 1
ATOM 810 N N . TRP A 1 111 ? 8.722 9.876 -15.525 1.00 90.44 111 TRP A N 1
ATOM 811 C CA . TRP A 1 111 ? 9.130 8.476 -15.533 1.00 90.44 111 TRP A CA 1
ATOM 812 C C . TRP A 1 111 ? 8.169 7.599 -16.325 1.00 90.44 111 TRP A C 1
ATOM 814 O O . TRP A 1 111 ? 8.573 6.916 -17.265 1.00 90.44 111 TRP A O 1
ATOM 824 N N . HIS A 1 112 ? 6.876 7.672 -16.011 1.00 92.75 112 HIS A N 1
ATOM 825 C CA . HIS A 1 112 ? 5.856 6.892 -16.708 1.00 92.75 112 HIS A CA 1
ATOM 826 C C . HIS A 1 112 ? 5.706 7.320 -18.173 1.00 92.75 112 HIS A C 1
ATOM 828 O O . HIS A 1 112 ? 5.376 6.497 -19.029 1.00 92.75 112 HIS A O 1
ATOM 834 N N . THR A 1 113 ? 6.015 8.581 -18.496 1.00 90.56 113 THR A N 1
ATOM 835 C CA . THR A 1 113 ? 6.094 9.061 -19.883 1.00 90.56 113 THR A CA 1
ATOM 836 C C . THR A 1 113 ? 7.250 8.405 -20.646 1.00 90.56 113 THR A C 1
ATOM 838 O O . THR A 1 113 ? 7.055 7.975 -21.790 1.00 90.56 113 THR A O 1
ATOM 841 N N . ASP A 1 114 ? 8.429 8.260 -20.032 1.00 89.81 114 ASP A N 1
ATOM 842 C CA . ASP A 1 114 ? 9.564 7.555 -20.642 1.00 89.81 114 ASP A CA 1
ATOM 843 C C . ASP A 1 114 ? 9.264 6.060 -20.834 1.00 89.81 114 ASP A C 1
ATOM 845 O O . ASP A 1 114 ? 9.423 5.541 -21.942 1.00 89.81 114 ASP A O 1
ATOM 849 N N . VAL A 1 115 ? 8.720 5.387 -19.810 1.00 92.88 115 VAL A N 1
ATOM 850 C CA . VAL A 1 115 ? 8.309 3.969 -19.879 1.00 92.88 115 VAL A CA 1
ATOM 851 C C . VAL A 1 115 ? 7.307 3.753 -21.017 1.00 92.88 115 VAL A C 1
ATOM 853 O O . VAL A 1 115 ? 7.521 2.908 -21.891 1.00 92.88 115 VAL A O 1
ATOM 856 N N . ARG A 1 116 ? 6.246 4.568 -21.086 1.00 94.31 116 ARG A N 1
ATOM 857 C CA . ARG A 1 116 ? 5.235 4.514 -22.157 1.00 94.31 116 ARG A CA 1
ATOM 858 C C . ARG A 1 116 ? 5.863 4.693 -23.535 1.00 94.31 116 ARG A C 1
ATOM 860 O O . ARG A 1 116 ? 5.522 3.984 -24.485 1.00 94.31 116 ARG A O 1
ATOM 867 N N . SER A 1 117 ? 6.803 5.624 -23.651 1.00 91.75 117 SER A N 1
ATOM 868 C CA . SER A 1 117 ? 7.503 5.871 -24.907 1.00 91.75 117 SER A CA 1
ATOM 869 C C . SER A 1 117 ? 8.439 4.721 -25.286 1.00 91.75 117 SER A C 1
ATOM 871 O O . SER A 1 117 ? 8.560 4.408 -26.470 1.00 91.75 117 SER A O 1
ATOM 873 N N . ALA A 1 118 ? 9.052 4.043 -24.313 1.00 91.50 118 ALA A N 1
ATOM 874 C CA . ALA A 1 118 ? 9.865 2.852 -24.537 1.00 91.50 118 ALA A CA 1
ATOM 875 C C . ALA A 1 118 ? 9.036 1.649 -25.004 1.00 91.50 118 ALA A C 1
ATOM 877 O O . ALA A 1 118 ? 9.471 0.940 -25.914 1.00 91.50 118 ALA A O 1
ATOM 878 N N . VAL A 1 119 ? 7.830 1.456 -24.459 1.00 94.44 119 VAL A N 1
ATOM 879 C CA . VAL A 1 119 ? 6.887 0.427 -24.933 1.00 94.44 119 VAL A CA 1
ATOM 880 C C . VAL A 1 119 ? 6.425 0.730 -26.363 1.00 94.44 119 VAL A C 1
ATOM 882 O O . VAL A 1 119 ? 6.457 -0.143 -27.228 1.00 94.44 119 VAL A O 1
ATOM 885 N N . ARG A 1 120 ? 6.062 1.982 -26.670 1.00 93.44 120 ARG A N 1
ATOM 886 C CA . ARG A 1 120 ? 5.670 2.381 -28.038 1.00 93.44 120 ARG A CA 1
ATOM 887 C C . ARG A 1 120 ? 6.817 2.239 -29.043 1.00 93.44 120 ARG A C 1
ATOM 889 O O . ARG A 1 120 ? 6.592 1.804 -30.168 1.00 93.44 120 ARG A O 1
ATOM 896 N N . ALA A 1 121 ? 8.043 2.562 -28.636 1.00 90.94 121 ALA A N 1
ATOM 897 C CA . ALA A 1 121 ? 9.233 2.390 -29.466 1.00 90.94 121 ALA A CA 1
ATOM 898 C C . ALA A 1 121 ? 9.597 0.914 -29.697 1.00 90.94 121 ALA A C 1
ATOM 900 O O . ALA A 1 121 ? 10.153 0.586 -30.740 1.00 90.94 121 ALA A O 1
ATOM 901 N N . TYR A 1 122 ? 9.284 0.023 -28.752 1.00 91.12 122 TYR A N 1
ATOM 902 C CA . TYR A 1 122 ? 9.381 -1.419 -28.974 1.00 91.12 122 TYR A CA 1
ATOM 903 C C . TYR A 1 122 ? 8.377 -1.879 -30.036 1.00 91.12 122 TYR A C 1
ATOM 905 O O . TYR A 1 122 ? 8.748 -2.566 -30.985 1.00 91.12 122 TYR A O 1
ATOM 913 N N . LEU A 1 123 ? 7.118 -1.444 -29.915 1.00 90.94 123 LEU A N 1
ATOM 914 C CA . LEU A 1 123 ? 6.049 -1.813 -30.846 1.00 90.94 123 LEU A CA 1
ATOM 915 C C . LEU A 1 123 ? 6.322 -1.374 -32.290 1.00 90.94 123 LEU A C 1
ATOM 917 O O . LEU A 1 123 ? 5.896 -2.058 -33.211 1.00 90.94 123 LEU A O 1
ATOM 921 N N . SER A 1 124 ? 7.052 -0.275 -32.507 1.00 89.00 124 SER A N 1
ATOM 922 C CA . SER A 1 124 ? 7.441 0.152 -33.858 1.00 89.00 124 SER A CA 1
ATOM 923 C C . SER A 1 124 ? 8.611 -0.637 -34.460 1.00 89.00 124 SER A C 1
ATOM 925 O O . SER A 1 124 ? 8.922 -0.449 -35.633 1.00 89.00 124 SER A O 1
ATOM 927 N N . ARG A 1 125 ? 9.276 -1.490 -33.669 1.00 87.75 125 ARG A N 1
ATOM 928 C CA . ARG A 1 125 ? 10.452 -2.288 -34.065 1.00 87.75 125 ARG A CA 1
ATOM 929 C C . ARG A 1 125 ? 10.199 -3.794 -34.060 1.00 87.75 125 ARG A C 1
ATOM 931 O O . ARG A 1 125 ? 11.052 -4.550 -34.514 1.00 87.75 125 ARG A O 1
ATOM 938 N N . THR A 1 126 ? 9.085 -4.241 -33.491 1.00 85.44 126 THR A N 1
ATOM 939 C CA . THR A 1 126 ? 8.729 -5.659 -33.424 1.00 85.44 126 THR A CA 1
ATOM 940 C C . THR A 1 126 ? 7.781 -6.032 -34.561 1.00 85.44 126 THR A C 1
ATOM 942 O O . THR A 1 126 ? 6.934 -5.228 -34.953 1.00 85.44 126 THR A O 1
ATOM 945 N N . ASP A 1 127 ? 7.909 -7.252 -35.083 1.00 80.06 127 ASP A N 1
ATOM 946 C CA . ASP A 1 127 ? 6.946 -7.807 -36.035 1.00 80.06 127 ASP A CA 1
ATOM 947 C C . ASP A 1 127 ? 5.810 -8.485 -35.259 1.00 80.06 127 ASP A C 1
ATOM 949 O O . ASP A 1 127 ? 6.024 -9.428 -34.486 1.00 80.06 127 ASP A O 1
ATOM 953 N N . SER A 1 128 ? 4.584 -8.000 -35.463 1.00 73.12 128 SER A N 1
ATOM 954 C CA . SER A 1 128 ? 3.415 -8.487 -34.736 1.00 73.12 128 SER A CA 1
ATOM 955 C C . SER A 1 128 ? 2.977 -9.900 -35.104 1.00 73.12 128 SER A C 1
ATOM 957 O O . SER A 1 128 ? 2.286 -10.537 -34.309 1.00 73.12 128 SER A O 1
ATOM 959 N N . GLY A 1 129 ? 3.417 -10.413 -36.255 1.00 78.81 129 GLY A N 1
ATOM 960 C CA . GLY A 1 129 ? 3.216 -11.798 -36.657 1.00 78.81 129 GLY A CA 1
ATOM 961 C C . GLY A 1 129 ? 4.150 -12.784 -35.952 1.00 78.81 129 GLY A C 1
ATOM 962 O O . GLY A 1 129 ? 3.844 -13.975 -35.929 1.00 78.81 129 GLY A O 1
ATOM 963 N N . TRP A 1 130 ? 5.270 -12.325 -35.378 1.00 84.06 130 TRP A N 1
ATOM 964 C CA . TRP A 1 130 ? 6.279 -13.195 -34.753 1.00 84.06 130 TRP A CA 1
ATOM 965 C C . TRP A 1 130 ? 6.246 -13.176 -33.224 1.00 84.06 130 TRP A C 1
ATOM 967 O O . TRP A 1 130 ? 6.452 -14.219 -32.607 1.00 84.06 130 TRP A O 1
ATOM 977 N N . ASP A 1 131 ? 5.980 -12.024 -32.603 1.00 88.81 131 ASP A N 1
ATOM 978 C CA . ASP A 1 131 ? 6.011 -11.869 -31.139 1.00 88.81 131 ASP A CA 1
ATOM 979 C C . ASP A 1 131 ? 4.693 -11.328 -30.570 1.00 88.81 131 ASP A C 1
ATOM 981 O O . ASP A 1 131 ? 4.664 -10.422 -29.736 1.00 88.81 131 ASP A O 1
ATOM 985 N N . GLU A 1 132 ? 3.578 -11.908 -31.015 1.00 91.31 132 GLU A N 1
ATOM 986 C CA . GLU A 1 132 ? 2.231 -11.601 -30.521 1.00 91.31 132 GLU A CA 1
ATOM 987 C C . GLU A 1 132 ? 2.106 -11.598 -28.974 1.00 91.31 132 GLU A C 1
ATOM 989 O O . GLU A 1 132 ? 1.451 -10.685 -28.452 1.00 91.31 132 GLU A O 1
ATOM 994 N N . PRO A 1 133 ? 2.781 -12.484 -28.203 1.00 94.06 133 PRO A N 1
ATOM 995 C CA . PRO A 1 133 ? 2.792 -12.395 -26.744 1.00 94.06 133 PRO A CA 1
ATOM 996 C C . PRO A 1 133 ? 3.318 -11.056 -26.208 1.00 94.06 133 PRO A C 1
ATOM 998 O O . PRO A 1 133 ? 2.707 -10.494 -25.299 1.00 94.06 133 PRO A O 1
ATOM 1001 N N . SER A 1 134 ? 4.386 -10.493 -26.790 1.00 94.19 134 SER A N 1
ATOM 1002 C CA . SER A 1 134 ? 4.877 -9.161 -26.405 1.00 94.19 134 SER A CA 1
ATOM 1003 C C . SER A 1 134 ? 3.894 -8.044 -26.762 1.00 94.19 134 SER A C 1
ATOM 1005 O O . SER A 1 134 ? 3.843 -7.042 -26.049 1.00 94.19 134 SER A O 1
ATOM 1007 N N . LEU A 1 135 ? 3.070 -8.193 -27.810 1.00 92.62 135 LEU A N 1
ATOM 1008 C CA . LEU A 1 135 ? 2.004 -7.220 -28.093 1.00 92.62 135 LEU A CA 1
ATOM 1009 C C . LEU A 1 135 ? 0.903 -7.248 -27.037 1.00 92.62 135 LEU A C 1
ATOM 1011 O O . LEU A 1 135 ? 0.403 -6.184 -26.668 1.00 92.62 135 LEU A O 1
ATOM 1015 N N . ARG A 1 136 ? 0.522 -8.429 -26.533 1.00 94.50 136 ARG A N 1
ATOM 1016 C CA . ARG A 1 136 ? -0.432 -8.516 -25.416 1.00 94.50 136 ARG A CA 1
ATOM 1017 C C . ARG A 1 136 ? 0.127 -7.850 -24.166 1.00 94.50 136 ARG A C 1
ATOM 1019 O O . ARG A 1 136 ? -0.555 -6.998 -23.605 1.00 94.50 136 ARG A O 1
ATOM 1026 N N . THR A 1 137 ? 1.374 -8.156 -23.799 1.00 96.50 137 THR A N 1
ATOM 1027 C CA . THR A 1 137 ? 2.059 -7.493 -22.678 1.00 96.50 137 THR A CA 1
ATOM 1028 C C . THR A 1 137 ? 2.084 -5.978 -22.865 1.00 96.50 137 THR A C 1
ATOM 1030 O O . THR A 1 137 ? 1.706 -5.246 -21.957 1.00 96.50 137 THR A O 1
ATOM 1033 N N . ALA A 1 138 ? 2.447 -5.489 -24.055 1.00 95.88 138 ALA A N 1
ATOM 1034 C CA . ALA A 1 138 ? 2.474 -4.058 -24.341 1.00 95.88 138 ALA A CA 1
ATOM 1035 C C . ALA A 1 138 ? 1.106 -3.383 -24.182 1.00 95.88 138 ALA A C 1
ATOM 1037 O O . ALA A 1 138 ? 1.048 -2.286 -23.637 1.00 95.88 138 ALA A O 1
ATOM 1038 N N . ARG A 1 139 ? 0.009 -4.018 -24.618 1.00 95.69 139 ARG A N 1
ATOM 1039 C CA . ARG A 1 139 ? -1.349 -3.478 -24.425 1.00 95.69 139 ARG A CA 1
ATOM 1040 C C . ARG A 1 139 ? -1.712 -3.383 -22.947 1.00 95.69 139 ARG A C 1
ATOM 1042 O O . ARG A 1 139 ? -2.193 -2.337 -22.528 1.00 95.69 139 ARG A O 1
ATOM 1049 N N . THR A 1 140 ? -1.443 -4.436 -22.173 1.00 97.44 140 THR A N 1
ATOM 1050 C CA . THR A 1 140 ? -1.678 -4.440 -20.722 1.00 97.44 140 THR A CA 1
ATOM 1051 C C . THR A 1 140 ? -0.892 -3.324 -20.042 1.00 97.44 140 THR A C 1
ATOM 1053 O O . THR A 1 140 ? -1.473 -2.497 -19.348 1.00 97.44 140 THR A O 1
ATOM 1056 N N . VAL A 1 141 ? 0.418 -3.248 -20.296 1.00 97.25 141 VAL A N 1
ATOM 1057 C CA . VAL A 1 141 ? 1.295 -2.234 -19.696 1.00 97.25 141 VAL A CA 1
ATOM 1058 C C . VAL A 1 141 ? 0.868 -0.823 -20.101 1.00 97.25 141 VAL A C 1
ATOM 1060 O O . VAL A 1 141 ? 0.813 0.058 -19.253 1.00 97.25 141 VAL A O 1
ATOM 1063 N N . LEU A 1 142 ? 0.529 -0.586 -21.372 1.00 97.62 142 LEU A N 1
ATOM 1064 C CA . LEU A 1 142 ? 0.074 0.733 -21.821 1.00 97.62 142 LEU A CA 1
ATOM 1065 C C . LEU A 1 142 ? -1.222 1.169 -21.130 1.00 97.62 142 LEU A C 1
ATOM 1067 O O . LEU A 1 142 ? -1.298 2.330 -20.743 1.00 97.62 142 LEU A O 1
ATOM 1071 N N . GLY A 1 143 ? -2.182 0.260 -20.932 1.00 98.00 143 GLY A N 1
ATOM 1072 C CA . GLY A 1 143 ? -3.411 0.557 -20.187 1.00 98.00 143 GLY A CA 1
ATOM 1073 C C . GLY A 1 143 ? -3.128 0.939 -18.732 1.00 98.00 143 GLY A C 1
ATOM 1074 O O . GLY A 1 143 ? -3.584 1.979 -18.269 1.00 98.00 143 GLY A O 1
ATOM 1075 N N . LEU A 1 144 ? -2.272 0.177 -18.043 1.00 97.62 144 LEU A N 1
ATOM 1076 C CA . LEU A 1 144 ? -1.859 0.496 -16.669 1.00 97.62 144 LEU A CA 1
ATOM 1077 C C . LEU A 1 144 ? -1.158 1.865 -16.580 1.00 97.62 144 LEU A C 1
ATOM 1079 O O . LEU A 1 144 ? -1.420 2.650 -15.675 1.00 97.62 144 LEU A O 1
ATOM 1083 N N . LEU A 1 145 ? -0.291 2.189 -17.546 1.00 95.44 145 LEU A N 1
ATOM 1084 C CA . LEU A 1 145 ? 0.397 3.485 -17.610 1.00 95.44 145 LEU A CA 1
ATOM 1085 C C . LEU A 1 145 ? -0.544 4.660 -17.923 1.00 95.44 145 LEU A C 1
ATOM 1087 O O . LEU A 1 145 ? -0.209 5.804 -17.605 1.00 95.44 145 LEU A O 1
ATOM 1091 N N . GLU A 1 146 ? -1.672 4.408 -18.590 1.00 95.44 146 GLU A N 1
ATOM 1092 C CA . GLU A 1 146 ? -2.733 5.397 -18.811 1.00 95.44 146 GLU A CA 1
ATOM 1093 C C . GLU A 1 146 ? -3.504 5.660 -17.513 1.00 95.44 146 GLU A C 1
ATOM 1095 O O . GLU A 1 146 ? -3.706 6.824 -17.157 1.00 95.44 146 GLU A O 1
ATOM 1100 N N . ASP A 1 147 ? -3.821 4.612 -16.750 1.00 95.50 147 ASP A N 1
ATOM 1101 C CA . ASP A 1 147 ? -4.441 4.745 -15.428 1.00 95.50 147 ASP A CA 1
ATOM 1102 C C . ASP A 1 147 ? -3.531 5.510 -14.454 1.00 95.50 147 ASP A C 1
ATOM 1104 O O . ASP A 1 147 ? -3.984 6.435 -13.773 1.00 95.50 147 ASP A O 1
ATOM 1108 N N . ILE A 1 148 ? -2.225 5.214 -14.443 1.00 94.31 148 ILE A N 1
ATOM 1109 C CA . ILE A 1 148 ? -1.232 5.968 -13.660 1.00 94.31 148 ILE A CA 1
ATOM 1110 C C . ILE A 1 148 ? -1.235 7.457 -14.045 1.00 94.31 148 ILE A C 1
ATOM 1112 O O . ILE A 1 148 ? -1.248 8.326 -13.170 1.00 94.31 148 ILE A O 1
ATOM 1116 N N . ASP A 1 149 ? -1.263 7.780 -15.343 1.00 90.69 149 ASP A N 1
ATOM 1117 C CA . ASP A 1 149 ? -1.305 9.171 -15.818 1.00 90.69 149 ASP A CA 1
ATOM 1118 C C . ASP A 1 149 ? -2.547 9.907 -15.300 1.00 90.69 149 ASP A C 1
ATOM 1120 O O . ASP A 1 149 ? -2.456 11.060 -14.864 1.00 90.69 149 ASP A O 1
ATOM 1124 N N . ALA A 1 150 ? -3.698 9.228 -15.288 1.00 90.31 150 ALA A N 1
ATOM 1125 C CA . ALA A 1 150 ? -4.941 9.772 -14.757 1.00 90.31 150 ALA A CA 1
ATOM 1126 C C . ALA A 1 150 ? -4.831 10.076 -13.253 1.00 90.31 150 ALA A C 1
ATOM 1128 O O . ALA A 1 150 ? -5.214 11.168 -12.823 1.00 90.31 150 ALA A O 1
ATOM 1129 N N . ARG A 1 151 ? -4.233 9.173 -12.460 1.00 89.69 151 ARG A N 1
ATOM 1130 C CA . ARG A 1 151 ? -4.016 9.372 -11.011 1.00 89.69 151 ARG A CA 1
ATOM 1131 C C . ARG A 1 151 ? -3.042 10.505 -10.705 1.00 89.69 151 ARG A C 1
ATOM 1133 O O . ARG A 1 151 ? -3.248 11.264 -9.760 1.00 89.69 151 ARG A O 1
ATOM 1140 N N . LEU A 1 152 ? -2.010 10.666 -11.527 1.00 87.75 152 LEU A N 1
ATOM 1141 C CA . LEU A 1 152 ? -1.021 11.731 -11.369 1.00 87.75 152 LEU A CA 1
ATOM 1142 C C . LEU A 1 152 ? -1.503 13.087 -11.913 1.00 87.75 152 LEU A C 1
ATOM 1144 O O . LEU A 1 152 ? -0.894 14.111 -11.602 1.00 87.75 152 LEU A O 1
ATOM 1148 N N . THR A 1 153 ? -2.581 13.138 -12.706 1.00 81.81 153 THR A N 1
ATOM 1149 C CA . THR A 1 153 ? -3.028 14.371 -13.380 1.00 81.81 153 THR A CA 1
ATOM 1150 C C . THR A 1 153 ? -3.479 15.460 -12.409 1.00 81.81 153 THR A C 1
ATOM 1152 O O . THR A 1 153 ? -3.157 16.627 -12.625 1.00 81.81 153 THR A O 1
ATOM 1155 N N . SER A 1 154 ? -4.151 15.117 -11.309 1.00 73.62 154 SER A N 1
ATOM 1156 C CA . SER A 1 154 ? -4.535 16.097 -10.275 1.00 73.62 154 SER A CA 1
ATOM 1157 C C . SER A 1 154 ? -3.325 16.734 -9.575 1.00 73.62 154 SER A C 1
ATOM 1159 O O . SER A 1 154 ? -3.433 17.827 -9.022 1.00 73.62 154 SER A O 1
ATOM 1161 N N . TRP A 1 155 ? -2.155 16.099 -9.681 1.00 77.06 155 TRP A N 1
ATOM 1162 C CA . TRP A 1 155 ? -0.870 16.569 -9.164 1.00 77.06 155 TRP A CA 1
ATOM 1163 C C . TRP A 1 155 ? -0.029 17.322 -10.207 1.00 77.06 155 TRP A C 1
ATOM 1165 O O . TRP A 1 155 ? 1.053 17.802 -9.882 1.00 77.06 155 TRP A O 1
ATOM 1175 N N . ARG A 1 156 ? -0.517 17.509 -11.447 1.00 65.62 156 ARG A N 1
ATOM 1176 C CA . ARG A 1 156 ? 0.163 18.272 -12.526 1.00 65.62 156 ARG A CA 1
ATOM 1177 C C . ARG A 1 156 ? 0.294 19.777 -12.262 1.00 65.62 156 ARG A C 1
ATOM 1179 O O . ARG A 1 156 ? 0.827 20.493 -13.100 1.00 65.62 156 ARG A O 1
ATOM 1186 N N . THR A 1 157 ? -0.111 20.242 -11.081 1.00 53.78 157 THR A N 1
ATOM 1187 C CA . THR A 1 157 ? -0.194 21.640 -10.638 1.00 53.78 157 THR A CA 1
ATOM 1188 C C . THR A 1 157 ? -1.274 22.452 -11.353 1.00 53.78 157 THR A C 1
ATOM 1190 O O . THR A 1 157 ? -1.304 22.596 -12.573 1.00 53.78 157 THR A O 1
ATOM 1193 N N . GLY A 1 158 ? -2.144 23.074 -10.555 1.00 41.16 158 GLY A N 1
ATOM 1194 C CA . GLY A 1 158 ? -2.759 24.328 -10.953 1.00 41.16 158 GLY A CA 1
ATOM 1195 C C . GLY A 1 158 ? -1.655 25.369 -11.146 1.00 41.16 158 GLY A C 1
ATOM 1196 O O . GLY A 1 158 ? -0.992 25.758 -10.197 1.00 41.16 158 GLY A O 1
ATOM 1197 N N . ASN A 1 159 ? -1.434 25.774 -12.392 1.00 37.38 159 ASN A N 1
ATOM 1198 C CA . ASN A 1 159 ? -0.867 27.053 -12.816 1.00 37.38 159 ASN A CA 1
ATOM 1199 C C . ASN A 1 159 ? 0.246 27.688 -11.931 1.00 37.38 159 ASN A C 1
ATOM 1201 O O . ASN A 1 159 ? 0.045 28.784 -11.411 1.00 37.38 159 ASN A O 1
ATOM 1205 N N . ARG A 1 160 ? 1.436 27.064 -11.814 1.00 44.56 160 ARG A N 1
ATOM 1206 C CA . ARG A 1 160 ? 2.760 27.701 -12.076 1.00 44.56 160 ARG A CA 1
ATOM 1207 C C . ARG A 1 160 ? 3.972 26.846 -11.657 1.00 44.56 160 ARG A C 1
ATOM 1209 O O . ARG A 1 160 ? 4.152 26.565 -10.482 1.00 44.56 160 ARG A O 1
ATOM 1216 N N . GLN A 1 161 ? 4.853 26.682 -12.653 1.00 37.72 161 GLN A N 1
ATOM 1217 C CA . GLN A 1 161 ? 6.321 26.512 -12.657 1.00 37.72 161 GLN A CA 1
ATOM 1218 C C . GLN A 1 161 ? 6.947 25.274 -11.966 1.00 37.72 161 GLN A C 1
ATOM 1220 O O . GLN A 1 161 ? 6.600 24.958 -10.833 1.00 37.72 161 GLN A O 1
ATOM 1225 N N . PRO A 1 162 ? 7.918 24.595 -12.622 1.00 39.12 162 PRO A N 1
ATOM 1226 C CA . PRO A 1 162 ? 8.518 23.355 -12.125 1.00 39.12 162 PRO A CA 1
ATOM 1227 C C . PRO A 1 162 ? 9.383 23.603 -10.882 1.00 39.12 162 PRO A C 1
ATOM 1229 O O . PRO A 1 162 ? 10.252 24.482 -10.888 1.00 39.12 162 PRO A O 1
ATOM 1232 N N . GLY A 1 163 ? 9.195 22.792 -9.840 1.00 36.75 163 GLY A N 1
ATOM 1233 C CA . GLY A 1 163 ? 10.188 22.641 -8.773 1.00 36.75 163 GLY A CA 1
ATOM 1234 C C . GLY A 1 163 ? 11.462 21.932 -9.266 1.00 36.75 163 GLY A C 1
ATOM 1235 O O . GLY A 1 163 ? 11.566 21.548 -10.434 1.00 36.75 163 GLY A O 1
ATOM 1236 N N . PRO A 1 164 ? 12.481 21.815 -8.406 1.00 40.53 164 PRO A N 1
ATOM 1237 C CA . PRO A 1 164 ? 13.467 22.859 -8.179 1.00 40.53 164 PRO A CA 1
ATOM 1238 C C . PRO A 1 164 ? 14.382 23.054 -9.413 1.00 40.53 164 PRO A C 1
ATOM 1240 O O . PRO A 1 164 ? 15.103 22.155 -9.849 1.00 40.53 164 PRO A O 1
ATOM 1243 N N . ALA A 1 165 ? 14.419 24.297 -9.905 1.00 39.00 165 ALA A N 1
ATOM 1244 C CA . ALA A 1 165 ? 15.245 24.830 -11.004 1.00 39.00 165 ALA A CA 1
ATOM 1245 C C . ALA A 1 165 ? 14.654 24.824 -12.426 1.00 39.00 165 ALA A C 1
ATOM 1247 O O . ALA A 1 165 ? 15.425 24.969 -13.373 1.00 39.00 165 ALA A O 1
ATOM 1248 N N . GLY A 1 166 ? 13.335 24.702 -12.620 1.00 46.16 166 GLY A N 1
ATOM 1249 C CA . GLY A 1 166 ? 12.758 24.845 -13.966 1.00 46.16 166 GLY A CA 1
ATOM 1250 C C . GLY A 1 166 ? 13.306 23.833 -14.984 1.00 46.16 166 GLY A C 1
ATOM 1251 O O . GLY A 1 166 ? 13.305 24.102 -16.183 1.00 46.16 166 GLY A O 1
ATOM 1252 N N . ARG A 1 167 ? 13.827 22.696 -14.501 1.00 54.84 167 ARG A N 1
ATOM 1253 C CA . ARG A 1 167 ? 14.373 21.622 -15.329 1.00 54.84 167 ARG A CA 1
ATOM 1254 C C . ARG A 1 167 ? 13.264 20.636 -15.654 1.00 54.84 167 ARG A C 1
ATOM 1256 O O . ARG A 1 167 ? 12.528 20.209 -14.769 1.00 54.84 167 ARG A O 1
ATOM 1263 N N . ASP A 1 168 ? 13.159 20.289 -16.926 1.00 73.75 168 ASP A N 1
ATOM 1264 C CA . ASP A 1 168 ? 12.249 19.257 -17.396 1.00 73.75 168 ASP A CA 1
ATOM 1265 C C . ASP A 1 168 ? 12.752 17.891 -16.897 1.00 73.75 168 ASP A C 1
ATOM 1267 O O . ASP A 1 168 ? 13.812 17.416 -17.309 1.00 73.75 168 ASP A O 1
ATOM 1271 N N . MET A 1 169 ? 12.026 17.279 -15.954 1.00 79.38 169 MET A N 1
ATOM 1272 C CA . MET A 1 169 ? 12.373 15.962 -15.402 1.00 79.38 169 MET A CA 1
ATOM 1273 C C . MET A 1 169 ? 12.448 14.895 -16.498 1.00 79.38 169 MET A C 1
ATOM 1275 O O . MET A 1 169 ? 13.227 13.951 -16.368 1.00 79.38 169 MET A O 1
ATOM 1279 N N . LEU A 1 170 ? 11.687 15.059 -17.585 1.00 76.88 170 LEU A N 1
ATOM 1280 C CA . LEU A 1 170 ? 11.750 14.165 -18.732 1.00 76.88 170 LEU A CA 1
ATOM 1281 C C . LEU A 1 170 ? 13.072 14.335 -19.487 1.00 76.88 170 LEU A C 1
ATOM 1283 O O . LEU A 1 170 ? 13.724 13.337 -19.766 1.00 76.88 170 LEU A O 1
ATOM 1287 N N . ASP A 1 171 ? 13.522 15.568 -19.735 1.00 79.56 171 ASP A N 1
ATOM 1288 C CA . ASP A 1 171 ? 14.837 15.831 -20.345 1.00 79.56 171 ASP A CA 1
ATOM 1289 C C . ASP A 1 171 ? 15.978 15.260 -19.484 1.00 79.56 171 ASP A C 1
ATOM 1291 O O . ASP A 1 171 ? 16.902 14.640 -20.009 1.00 79.56 171 ASP A O 1
ATOM 1295 N N . LEU A 1 172 ? 15.904 15.386 -18.153 1.00 79.06 172 LEU A N 1
ATOM 1296 C CA . LEU A 1 172 ? 16.893 14.787 -17.246 1.00 79.06 172 LEU A CA 1
ATOM 1297 C C . LEU A 1 172 ? 16.906 13.251 -17.325 1.00 79.06 172 LEU A C 1
ATOM 1299 O O . LEU A 1 172 ? 17.979 12.649 -17.427 1.00 79.06 172 LEU A O 1
ATOM 1303 N N . LEU A 1 173 ? 15.727 12.624 -17.322 1.00 81.38 173 LEU A N 1
ATOM 1304 C CA . LEU A 1 173 ? 15.571 11.177 -1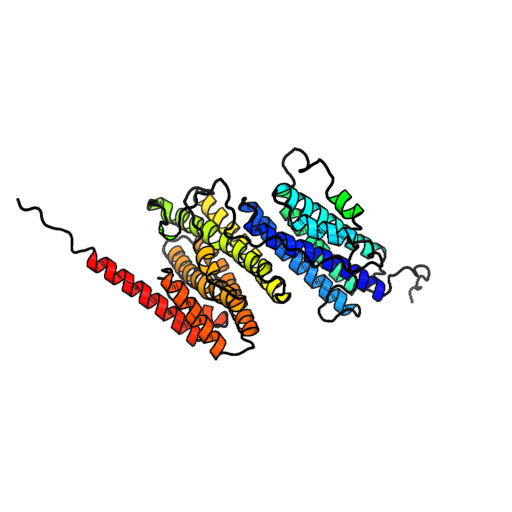7.491 1.00 81.38 173 LEU A CA 1
ATOM 1305 C C . LEU A 1 173 ? 16.111 10.707 -18.847 1.00 81.38 173 LEU A C 1
ATOM 1307 O O . LEU A 1 173 ? 16.896 9.759 -18.903 1.00 81.38 173 LEU A O 1
ATOM 1311 N N . GLU A 1 174 ? 15.761 11.388 -19.936 1.00 79.75 174 GLU A N 1
ATOM 1312 C CA . GLU A 1 174 ? 16.220 11.044 -21.283 1.00 79.75 174 GLU A CA 1
ATOM 1313 C C . GLU A 1 174 ? 17.740 11.210 -21.435 1.00 79.75 174 GLU A C 1
ATOM 1315 O O . GLU A 1 174 ? 18.399 10.347 -22.024 1.00 79.75 174 GLU A O 1
ATOM 1320 N N . ARG A 1 175 ? 18.329 12.265 -20.851 1.00 82.06 175 ARG A N 1
ATOM 1321 C CA . ARG A 1 175 ? 19.789 12.477 -20.830 1.00 82.06 175 ARG A CA 1
ATOM 1322 C C . ARG A 1 175 ? 20.534 11.403 -20.053 1.00 82.06 175 ARG A C 1
ATOM 1324 O O . ARG A 1 175 ? 21.646 11.063 -20.439 1.00 82.06 175 ARG A O 1
ATOM 1331 N N . SER A 1 176 ? 19.919 10.839 -19.015 1.00 79.88 176 SER A N 1
ATOM 1332 C CA . SER A 1 176 ? 20.489 9.715 -18.262 1.00 79.88 176 SER A CA 1
ATOM 1333 C C . SER A 1 176 ? 20.455 8.380 -19.033 1.00 79.88 176 SER A C 1
ATOM 1335 O O . SER A 1 176 ? 20.993 7.374 -18.578 1.00 79.88 176 SER A O 1
ATOM 1337 N N . GLY A 1 177 ? 19.844 8.365 -20.224 1.00 76.31 177 GLY A N 1
ATOM 1338 C CA . GLY A 1 177 ? 19.760 7.218 -21.130 1.00 76.31 177 GLY A CA 1
ATOM 1339 C C . GLY A 1 177 ? 18.341 6.668 -21.295 1.00 76.31 177 GLY A C 1
ATOM 1340 O O . GLY A 1 177 ? 18.045 6.052 -22.325 1.00 76.31 177 GLY A O 1
ATOM 1341 N N . GLY A 1 178 ? 17.459 6.937 -20.326 1.00 81.19 178 GLY A N 1
ATOM 1342 C CA . GLY A 1 178 ? 16.082 6.443 -20.287 1.00 81.19 178 GLY A CA 1
ATOM 1343 C C . GLY A 1 178 ? 15.967 4.915 -20.368 1.00 81.19 178 GLY A C 1
ATOM 1344 O O . GLY A 1 178 ? 16.947 4.169 -20.323 1.00 81.19 178 GLY A O 1
ATOM 1345 N N . CYS A 1 179 ? 14.743 4.433 -20.565 1.00 80.19 179 CYS A N 1
ATOM 1346 C CA . CYS A 1 179 ? 14.455 2.997 -20.675 1.00 80.19 179 CYS A CA 1
ATOM 1347 C C . CYS A 1 179 ? 14.745 2.425 -22.077 1.00 80.19 179 CYS A C 1
ATOM 1349 O O . CYS A 1 179 ? 14.764 1.208 -22.287 1.00 80.19 179 CYS A O 1
ATOM 1351 N N . ARG A 1 180 ? 14.951 3.300 -23.073 1.00 78.38 180 ARG A N 1
ATOM 1352 C CA . ARG A 1 180 ? 15.092 2.916 -24.490 1.00 78.38 180 ARG A CA 1
ATOM 1353 C C . ARG A 1 180 ? 16.505 2.479 -24.855 1.00 78.38 180 ARG A C 1
ATOM 1355 O O . ARG A 1 180 ? 16.663 1.647 -25.750 1.00 78.38 180 ARG A O 1
ATOM 1362 N N . ARG A 1 181 ? 17.527 3.056 -24.217 1.00 72.94 181 ARG A N 1
ATOM 1363 C CA . ARG A 1 181 ? 18.928 2.817 -24.580 1.00 72.94 181 ARG A CA 1
ATOM 1364 C C . ARG A 1 181 ? 19.499 1.647 -23.773 1.00 72.94 181 ARG A C 1
ATOM 1366 O O . ARG A 1 181 ? 19.261 1.575 -22.567 1.00 72.94 181 ARG A O 1
ATOM 1373 N N . PRO A 1 182 ? 20.236 0.717 -24.406 1.00 68.06 182 PRO A N 1
ATOM 1374 C CA . PRO A 1 182 ? 21.015 -0.260 -23.656 1.00 68.06 182 PRO A CA 1
ATOM 1375 C C . PRO A 1 182 ? 22.074 0.470 -22.820 1.00 68.06 182 PRO A C 1
ATOM 1377 O O . PRO A 1 182 ? 22.550 1.534 -23.217 1.00 68.06 182 PRO A O 1
ATOM 1380 N N . GLY A 1 183 ? 22.432 -0.088 -21.663 1.00 62.94 183 GLY A N 1
ATOM 1381 C CA . GLY A 1 183 ? 23.518 0.474 -20.868 1.00 62.94 183 GLY A CA 1
ATOM 1382 C C . GLY A 1 183 ? 24.880 0.330 -21.546 1.00 62.94 183 GLY A C 1
ATOM 1383 O O . GLY A 1 183 ? 25.094 -0.597 -22.333 1.00 62.94 183 GLY A O 1
ATOM 1384 N N . GLU A 1 184 ? 25.797 1.247 -21.233 1.00 62.69 184 GLU A N 1
ATOM 1385 C CA . GLU A 1 184 ? 27.205 1.110 -21.604 1.00 62.69 184 GLU A CA 1
ATOM 1386 C C . GLU A 1 184 ? 27.843 -0.095 -20.883 1.00 62.69 184 GLU A C 1
ATOM 1388 O O . GLU A 1 184 ? 27.434 -0.437 -19.767 1.00 62.69 184 GLU A O 1
ATOM 1393 N N . PRO A 1 185 ? 28.856 -0.752 -21.483 1.00 50.91 185 PRO A N 1
ATOM 1394 C CA . PRO A 1 185 ? 29.660 -1.748 -20.790 1.00 50.91 185 PRO A CA 1
ATOM 1395 C C . PRO A 1 185 ? 30.527 -1.055 -19.727 1.00 50.91 185 PRO A C 1
ATOM 1397 O O . PRO A 1 185 ? 31.671 -0.685 -19.971 1.00 50.91 185 PRO A O 1
ATOM 1400 N N . GLY A 1 186 ? 29.954 -0.856 -18.543 1.00 49.91 186 GLY A N 1
ATOM 1401 C CA . GLY A 1 186 ? 30.606 -0.296 -17.363 1.00 49.91 186 GLY A CA 1
ATOM 1402 C C . GLY A 1 186 ? 30.392 -1.177 -16.129 1.00 49.91 186 GLY A C 1
ATOM 1403 O O . GLY A 1 186 ? 29.603 -2.129 -16.175 1.00 49.91 186 GLY A O 1
ATOM 1404 N N . PRO A 1 187 ? 31.095 -0.901 -15.015 1.00 50.09 187 PRO A N 1
ATOM 1405 C CA . PRO A 1 187 ? 30.847 -1.606 -13.766 1.00 50.09 187 PRO A CA 1
ATOM 1406 C C . PRO A 1 187 ? 29.378 -1.423 -13.341 1.00 50.09 187 PRO A C 1
ATOM 1408 O O . PRO A 1 187 ? 28.772 -0.396 -13.660 1.00 50.09 187 PRO A O 1
ATOM 1411 N N . PRO A 1 188 ? 28.790 -2.406 -12.634 1.00 50.25 188 PRO A N 1
ATOM 1412 C CA . PRO A 1 188 ? 27.445 -2.296 -12.085 1.00 50.25 188 PRO A CA 1
ATOM 1413 C C . PRO A 1 188 ? 27.218 -0.933 -11.418 1.00 50.25 188 PRO A C 1
ATOM 1415 O O . PRO A 1 188 ? 28.075 -0.518 -10.635 1.00 50.25 188 PRO A O 1
ATOM 1418 N N . PRO A 1 189 ? 26.086 -0.248 -11.655 1.00 55.28 189 PRO A N 1
ATOM 1419 C CA . PRO A 1 189 ? 25.705 0.845 -10.773 1.00 55.28 189 PRO A CA 1
ATOM 1420 C C . PRO A 1 189 ? 25.613 0.326 -9.330 1.00 55.28 189 PRO A C 1
ATOM 1422 O O . PRO A 1 189 ? 25.294 -0.847 -9.107 1.00 55.28 189 PRO A O 1
ATOM 1425 N N . ALA A 1 190 ? 25.919 1.207 -8.373 1.00 56.69 190 ALA A N 1
ATOM 1426 C CA . ALA A 1 190 ? 25.810 0.942 -6.941 1.00 56.69 190 ALA A CA 1
ATOM 1427 C C . ALA A 1 190 ? 24.424 0.371 -6.588 1.00 56.69 190 ALA A C 1
ATOM 1429 O O . ALA A 1 190 ? 23.446 0.644 -7.289 1.00 56.69 190 ALA A O 1
ATOM 1430 N N . GLU A 1 191 ? 24.357 -0.423 -5.517 1.00 73.19 191 GLU A N 1
ATOM 1431 C CA . GLU A 1 191 ? 23.131 -1.019 -4.965 1.00 73.19 191 GLU A CA 1
ATOM 1432 C C . GLU A 1 191 ? 21.915 -0.077 -5.067 1.00 73.19 191 GLU A C 1
ATOM 1434 O O . GLU A 1 191 ? 22.039 1.146 -4.919 1.00 73.19 191 GLU A O 1
ATOM 1439 N N . ARG A 1 192 ? 20.729 -0.633 -5.372 1.00 84.81 192 ARG A N 1
ATOM 1440 C CA . ARG A 1 192 ? 19.495 0.160 -5.508 1.00 84.81 192 ARG A CA 1
ATOM 1441 C C . ARG A 1 192 ? 19.242 0.912 -4.204 1.00 84.81 192 ARG A C 1
ATOM 1443 O O . ARG A 1 192 ? 19.054 0.295 -3.158 1.00 84.81 192 ARG A O 1
ATOM 1450 N N . ARG A 1 193 ? 19.199 2.242 -4.270 1.00 89.31 193 ARG A N 1
ATOM 1451 C CA . ARG A 1 193 ? 18.938 3.080 -3.099 1.00 89.31 193 ARG A CA 1
ATOM 1452 C C . ARG A 1 193 ? 17.438 3.294 -2.931 1.00 89.31 193 ARG A C 1
ATOM 1454 O O . ARG A 1 193 ? 16.781 3.873 -3.803 1.00 89.31 193 ARG A O 1
ATOM 1461 N N . TRP A 1 194 ? 16.916 2.850 -1.797 1.00 93.31 194 TRP A N 1
ATOM 1462 C CA . TRP A 1 194 ? 15.574 3.182 -1.329 1.00 93.31 194 TRP A CA 1
ATOM 1463 C C . TRP A 1 194 ? 15.596 4.513 -0.567 1.00 93.31 194 TRP A C 1
ATOM 1465 O O . TRP A 1 194 ? 16.645 4.884 -0.030 1.00 93.31 194 TRP A O 1
ATOM 1475 N N . PRO A 1 195 ? 14.477 5.256 -0.517 1.00 94.38 195 PRO A N 1
ATOM 1476 C CA . PRO A 1 195 ? 14.307 6.303 0.484 1.00 94.38 195 PRO A CA 1
ATOM 1477 C C . PRO A 1 195 ? 14.472 5.724 1.898 1.00 94.38 195 PRO A C 1
ATOM 1479 O O . PRO A 1 195 ? 14.123 4.569 2.138 1.00 94.38 195 PRO A O 1
ATOM 1482 N N . ASP A 1 196 ? 15.019 6.515 2.820 1.00 92.81 196 ASP A N 1
ATOM 1483 C CA . ASP A 1 196 ? 15.347 6.032 4.164 1.00 92.81 196 ASP A CA 1
ATOM 1484 C C . ASP A 1 196 ? 14.073 5.723 4.985 1.00 92.81 196 ASP A C 1
ATOM 1486 O O . ASP A 1 196 ? 13.080 6.454 4.882 1.00 92.81 196 ASP A O 1
ATOM 1490 N N . PRO A 1 197 ? 14.082 4.675 5.834 1.00 94.31 197 PRO A N 1
ATOM 1491 C CA . PRO A 1 197 ? 12.959 4.364 6.711 1.00 94.31 197 PRO A CA 1
ATOM 1492 C C . PRO A 1 197 ? 12.687 5.515 7.686 1.00 94.31 197 PRO A C 1
ATOM 1494 O O . PRO A 1 197 ? 13.611 6.083 8.269 1.00 94.31 197 PRO A O 1
ATOM 1497 N N . VAL A 1 198 ? 11.410 5.820 7.930 1.00 96.12 198 VAL A N 1
ATOM 1498 C CA . VAL A 1 198 ? 11.032 6.877 8.879 1.00 96.12 198 VAL A CA 1
ATOM 1499 C C . VAL A 1 198 ? 10.741 6.333 10.275 1.00 96.12 198 VAL A C 1
ATOM 1501 O O . VAL A 1 198 ? 10.257 5.216 10.437 1.00 96.12 198 VAL A O 1
ATOM 1504 N N . ALA A 1 199 ? 10.976 7.155 11.302 1.00 95.75 199 ALA A N 1
ATOM 1505 C CA . ALA A 1 199 ? 10.539 6.849 12.667 1.00 95.75 199 ALA A CA 1
ATOM 1506 C C . ALA A 1 199 ? 9.019 7.024 12.837 1.00 95.75 199 ALA A C 1
ATOM 1508 O O . ALA A 1 199 ? 8.372 6.248 13.541 1.00 95.75 199 ALA A O 1
ATOM 1509 N N . LYS A 1 200 ? 8.456 8.046 12.184 1.00 96.38 200 LYS A N 1
ATOM 1510 C CA . LYS A 1 200 ? 7.029 8.376 12.156 1.00 96.38 200 LYS A CA 1
ATOM 1511 C C . LYS A 1 200 ? 6.656 8.949 10.788 1.00 96.38 200 LYS A C 1
ATOM 1513 O O . LYS A 1 200 ? 7.448 9.723 10.245 1.00 96.38 200 LYS A O 1
ATOM 1518 N N . PRO A 1 201 ? 5.473 8.617 10.248 1.00 97.50 201 PRO A N 1
ATOM 1519 C CA . PRO A 1 201 ? 5.020 9.179 8.991 1.00 97.50 201 PRO A CA 1
ATOM 1520 C C . PRO A 1 201 ? 4.600 10.638 9.185 1.00 97.50 201 PRO A C 1
ATOM 1522 O O . PRO A 1 201 ? 4.051 11.008 10.226 1.00 97.50 201 PRO A O 1
ATOM 1525 N N . LEU A 1 202 ? 4.849 11.471 8.175 1.00 97.25 202 LEU A N 1
ATOM 1526 C CA . LEU A 1 202 ? 4.390 12.860 8.174 1.00 97.25 202 LEU A CA 1
ATOM 1527 C C . LEU A 1 202 ? 2.865 12.910 8.060 1.00 97.25 202 LEU A C 1
ATOM 1529 O O . LEU A 1 202 ? 2.254 12.001 7.509 1.00 97.25 202 LEU A O 1
ATOM 1533 N N . ARG A 1 203 ? 2.226 13.969 8.552 1.00 96.75 203 ARG A N 1
ATOM 1534 C CA . ARG A 1 203 ? 0.772 14.161 8.451 1.00 96.75 203 ARG A CA 1
ATOM 1535 C C . ARG A 1 203 ? 0.449 15.451 7.715 1.00 96.75 203 ARG A C 1
ATOM 1537 O O . ARG A 1 203 ? 1.285 16.350 7.627 1.00 96.75 203 ARG A O 1
ATOM 1544 N N . ASP A 1 204 ? -0.758 15.495 7.168 1.00 96.69 204 ASP A N 1
ATOM 1545 C CA . ASP A 1 204 ? -1.283 16.672 6.493 1.00 96.69 204 ASP A CA 1
ATOM 1546 C C . ASP A 1 204 ? -1.385 17.820 7.512 1.00 96.69 204 ASP A C 1
ATOM 1548 O O . ASP A 1 204 ? -1.829 17.564 8.635 1.00 96.69 204 ASP A O 1
ATOM 1552 N N . PRO A 1 205 ? -0.956 19.053 7.184 1.00 94.56 205 PRO A N 1
ATOM 1553 C CA . PRO A 1 205 ? -1.022 20.182 8.113 1.00 94.56 205 PRO A CA 1
ATOM 1554 C C . PRO A 1 205 ? -2.437 20.492 8.621 1.00 94.56 205 PRO A C 1
ATOM 1556 O O . PRO A 1 205 ? -2.565 21.083 9.692 1.00 94.56 205 PRO A O 1
ATOM 1559 N N . ASP A 1 206 ? -3.482 20.074 7.902 1.00 95.25 206 ASP A N 1
ATOM 1560 C CA . ASP A 1 206 ? -4.872 20.254 8.337 1.00 95.25 206 ASP A CA 1
ATOM 1561 C C . ASP A 1 206 ? -5.317 19.211 9.386 1.00 95.25 206 ASP A C 1
ATOM 1563 O O . ASP A 1 206 ? -6.414 19.309 9.938 1.00 95.25 206 ASP A O 1
ATOM 1567 N N . LEU A 1 207 ? -4.496 18.196 9.683 1.00 96.88 207 LEU A N 1
ATOM 1568 C CA . LEU A 1 207 ? -4.794 17.169 10.682 1.00 96.88 207 LEU A CA 1
ATOM 1569 C C . LEU A 1 207 ? -4.192 17.523 12.044 1.00 96.88 207 LEU A C 1
ATOM 1571 O O . LEU A 1 207 ? -3.000 17.788 12.180 1.00 96.88 207 LEU A O 1
ATOM 1575 N N . THR A 1 208 ? -5.013 17.430 13.091 1.00 96.31 208 THR A N 1
ATOM 1576 C CA . THR A 1 208 ? -4.535 17.525 14.476 1.00 96.31 208 THR A CA 1
ATOM 1577 C C . THR A 1 208 ? -4.144 16.141 14.977 1.00 96.31 208 THR A C 1
ATOM 1579 O O . THR A 1 208 ? -4.993 15.261 15.103 1.00 96.31 208 THR A O 1
ATOM 1582 N N . VAL A 1 209 ? -2.862 15.948 15.278 1.00 95.88 209 VAL A N 1
ATOM 1583 C CA . VAL A 1 209 ? -2.329 14.685 15.802 1.00 95.88 209 VAL A CA 1
ATOM 1584 C C . VAL A 1 209 ? -2.186 14.779 17.317 1.00 95.88 209 VAL A C 1
ATOM 1586 O O . VAL A 1 209 ? -1.551 15.703 17.821 1.00 95.88 209 VAL A O 1
ATOM 1589 N N . VAL A 1 210 ? -2.739 13.807 18.037 1.00 95.06 210 VAL A N 1
ATOM 1590 C CA . VAL A 1 210 ? -2.580 13.658 19.490 1.00 95.06 210 VAL A CA 1
ATOM 1591 C C . VAL A 1 210 ? -1.847 12.351 19.822 1.00 95.06 210 VAL A C 1
ATOM 1593 O O . VAL A 1 210 ? -1.868 11.420 19.006 1.00 95.06 210 VAL A O 1
ATOM 1596 N N . PRO A 1 211 ? -1.193 12.243 20.997 1.00 91.00 211 PRO A N 1
ATOM 1597 C CA . PRO A 1 211 ? -0.663 10.969 21.478 1.00 91.00 211 PRO A CA 1
ATOM 1598 C C . PRO A 1 211 ? -1.758 9.897 21.537 1.00 91.00 211 PRO A C 1
ATOM 1600 O O . PRO A 1 211 ? -2.917 10.194 21.837 1.00 91.00 211 PRO A O 1
ATOM 1603 N N . ALA A 1 212 ? -1.408 8.645 21.237 1.00 87.19 212 ALA A N 1
ATOM 1604 C CA . ALA A 1 212 ? -2.385 7.556 21.171 1.00 87.19 212 ALA A CA 1
ATOM 1605 C C . ALA A 1 212 ? -2.987 7.245 22.552 1.00 87.19 212 ALA A C 1
ATOM 1607 O O . ALA A 1 212 ? -4.175 6.957 22.662 1.00 87.19 212 ALA A O 1
ATOM 1608 N N . GLU A 1 213 ? -2.177 7.351 23.603 1.00 84.81 213 GLU A N 1
ATOM 1609 C CA . GLU A 1 213 ? -2.562 7.207 25.007 1.00 84.81 213 GLU A CA 1
ATOM 1610 C C . GLU A 1 213 ? -3.525 8.300 25.484 1.00 84.81 213 GLU A C 1
ATOM 1612 O O . GLU A 1 213 ? -4.380 8.044 26.333 1.00 84.81 213 GLU A O 1
ATOM 1617 N N . ASP A 1 214 ? -3.422 9.491 24.896 1.00 84.50 214 ASP A N 1
ATOM 1618 C CA . ASP A 1 214 ? -4.271 10.627 25.228 1.00 84.50 214 ASP A CA 1
ATOM 1619 C C . ASP A 1 214 ? -5.543 10.644 24.382 1.00 84.50 214 ASP A C 1
ATOM 1621 O O . ASP A 1 214 ? -6.466 11.394 24.701 1.00 84.50 214 ASP A O 1
ATOM 1625 N N . PHE A 1 215 ? -5.622 9.834 23.317 1.00 84.12 215 PHE A N 1
ATOM 1626 C CA . PHE A 1 215 ? -6.717 9.851 22.352 1.00 84.12 215 PHE A CA 1
ATOM 1627 C C . PHE A 1 215 ? -8.087 9.670 23.040 1.00 84.12 215 PHE A C 1
ATOM 1629 O O . PHE A 1 215 ? -8.294 8.716 23.797 1.00 84.12 215 PHE A O 1
ATOM 1636 N N . PRO A 1 216 ? -9.064 10.566 22.792 1.00 80.06 216 PRO A N 1
ATOM 1637 C CA . PRO A 1 216 ? -9.105 11.581 21.728 1.00 80.06 216 PRO A CA 1
ATOM 1638 C C . PRO A 1 216 ? -8.610 12.991 22.121 1.00 80.06 216 PRO A C 1
ATOM 1640 O O . PRO A 1 216 ? -9.102 13.991 21.614 1.00 80.06 216 PRO A O 1
ATOM 1643 N N . GLY A 1 217 ? -7.678 13.113 23.062 1.00 74.75 217 GLY A N 1
ATOM 1644 C CA . GLY A 1 217 ? -7.081 14.382 23.498 1.00 74.75 217 GLY A CA 1
ATOM 1645 C C . GLY A 1 217 ? -8.052 15.271 24.274 1.00 74.75 217 GLY A C 1
ATOM 1646 O O . G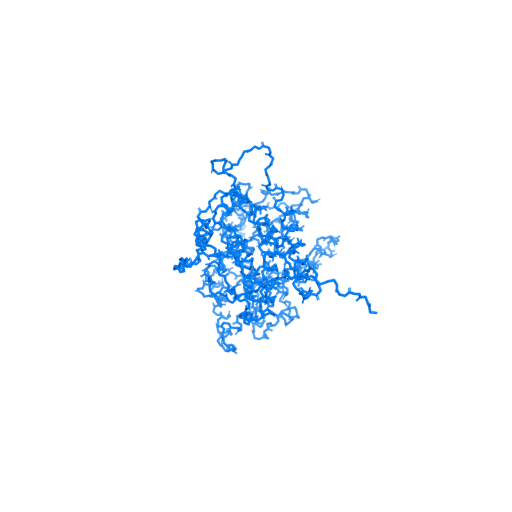LY A 1 217 ? -8.062 16.485 24.109 1.00 74.75 217 GLY A O 1
ATOM 1647 N N . GLY A 1 218 ? -8.953 14.665 25.053 1.00 78.31 218 GLY A N 1
ATOM 1648 C CA . GLY A 1 218 ? -10.044 15.382 25.723 1.00 78.31 218 GLY A CA 1
ATOM 1649 C C . GLY A 1 218 ? -11.222 15.745 24.810 1.00 78.31 218 GLY A C 1
ATOM 1650 O O . GLY A 1 218 ? -12.247 16.202 25.314 1.00 78.31 218 GLY A O 1
ATOM 1651 N N . PHE A 1 219 ? -11.140 15.477 23.501 1.00 85.00 219 PHE A N 1
ATOM 1652 C CA . PHE A 1 219 ? -12.272 15.646 22.594 1.00 85.00 219 PHE A CA 1
ATOM 1653 C C . PHE A 1 219 ? -13.428 14.703 22.975 1.00 85.00 219 PHE A C 1
ATOM 1655 O O . PHE A 1 219 ? -13.246 13.552 23.394 1.00 85.00 219 PHE A O 1
ATOM 1662 N N . ARG A 1 220 ? -14.657 15.201 22.871 1.00 87.38 220 ARG A N 1
ATOM 1663 C CA . ARG A 1 220 ? -15.873 14.445 23.180 1.00 87.38 220 ARG A CA 1
ATOM 1664 C C . ARG A 1 220 ? -16.889 14.730 22.075 1.00 87.38 220 ARG A C 1
ATOM 1666 O O . ARG A 1 220 ? -17.536 15.774 22.140 1.00 87.38 220 ARG A O 1
ATOM 1673 N N . PRO A 1 221 ? -17.010 13.852 21.059 1.00 88.94 221 PRO A N 1
ATOM 1674 C CA . PRO A 1 221 ? -17.985 14.055 19.994 1.00 88.94 221 PRO A CA 1
ATOM 1675 C C . PRO A 1 221 ? -19.397 14.081 20.581 1.00 88.94 221 PRO A C 1
ATOM 1677 O O . PRO A 1 221 ? -19.737 13.265 21.447 1.00 88.94 221 PRO A O 1
ATOM 1680 N N . ARG A 1 222 ? -20.232 14.999 20.092 1.00 92.50 222 ARG A N 1
ATOM 1681 C CA . ARG A 1 222 ? -21.664 14.998 20.408 1.00 92.50 222 ARG A CA 1
ATOM 1682 C C . ARG A 1 222 ? -22.339 13.793 19.762 1.00 92.50 222 ARG A C 1
ATOM 1684 O O . ARG A 1 222 ? -21.808 13.198 18.825 1.00 92.50 222 ARG A O 1
ATOM 1691 N N . ARG A 1 223 ? -23.533 13.423 20.238 1.00 91.50 223 ARG A N 1
ATOM 1692 C CA . ARG A 1 223 ? -24.249 12.228 19.752 1.00 91.50 223 ARG A CA 1
ATOM 1693 C C . ARG A 1 223 ? -24.449 12.261 18.234 1.00 91.50 223 ARG A C 1
ATOM 1695 O O . ARG A 1 223 ? -24.265 11.246 17.573 1.00 91.50 223 ARG A O 1
ATOM 1702 N N . GLU A 1 224 ? -24.791 13.424 17.696 1.00 91.94 224 GLU A N 1
ATOM 1703 C CA . GLU A 1 224 ? -24.989 13.674 16.268 1.00 91.94 224 GLU A CA 1
ATOM 1704 C C . GLU A 1 224 ? -23.692 13.648 15.436 1.00 91.94 224 GLU A C 1
ATOM 1706 O O 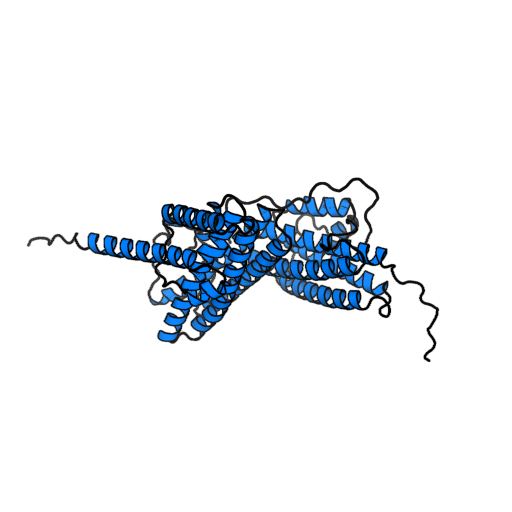. GLU A 1 224 ? -23.747 13.555 14.213 1.00 91.94 224 GLU A O 1
ATOM 1711 N N . GLU A 1 225 ? -22.523 13.705 16.079 1.00 94.56 225 GLU A N 1
ATOM 1712 C CA . GLU A 1 225 ? -21.203 13.687 15.434 1.00 94.56 225 GLU A CA 1
ATOM 1713 C C . GLU A 1 225 ? -20.564 12.294 15.442 1.00 94.56 225 GLU A C 1
ATOM 1715 O O . GLU A 1 225 ? -19.627 12.065 14.684 1.00 94.56 225 GLU A O 1
ATOM 1720 N N . LEU A 1 226 ? -21.066 11.357 16.259 1.00 94.19 226 LEU A N 1
ATOM 1721 C CA . LEU A 1 226 ? -20.422 10.062 16.517 1.00 94.19 226 LEU A CA 1
ATOM 1722 C C . LEU A 1 226 ? -20.098 9.272 15.250 1.00 94.19 226 LEU A C 1
ATOM 1724 O O . LEU A 1 226 ? -18.979 8.785 15.117 1.00 94.19 226 LEU A O 1
ATOM 1728 N N . MET A 1 227 ? -21.047 9.177 14.316 1.00 95.81 227 MET A N 1
ATOM 1729 C CA . MET A 1 227 ? -20.835 8.452 13.062 1.00 95.81 22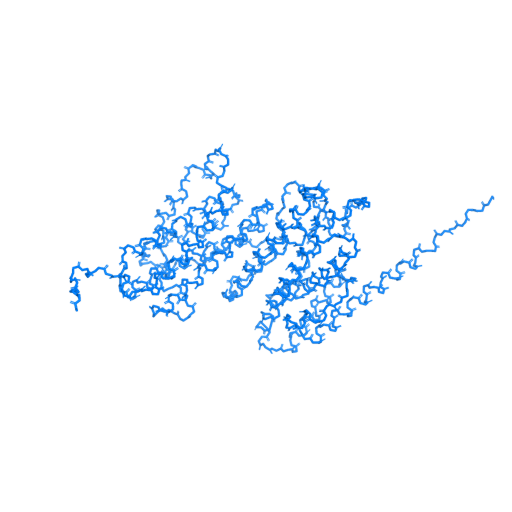7 MET A CA 1
ATOM 1730 C C . MET A 1 227 ? -19.726 9.106 12.230 1.00 95.81 227 MET A C 1
ATOM 1732 O O . MET A 1 227 ? -18.789 8.438 11.805 1.00 95.81 227 MET A O 1
ATOM 1736 N N . ARG A 1 228 ? -19.768 10.435 12.059 1.00 96.44 228 ARG A N 1
ATOM 1737 C CA . ARG A 1 228 ? -18.707 11.165 11.347 1.00 96.44 228 ARG A CA 1
ATOM 1738 C C . ARG A 1 228 ? -17.352 10.995 12.015 1.00 96.44 228 ARG A C 1
ATOM 1740 O O . ARG A 1 228 ? -16.364 10.782 11.327 1.00 96.44 228 ARG A O 1
ATOM 1747 N N . TYR A 1 229 ? -17.319 11.092 13.339 1.00 96.81 229 TYR A N 1
ATOM 1748 C CA . TYR A 1 229 ? -16.109 10.932 14.131 1.00 96.81 229 TYR A CA 1
ATOM 1749 C C . TYR A 1 229 ? -15.495 9.539 13.953 1.00 96.81 229 TYR A C 1
ATOM 1751 O O . TYR A 1 229 ? -14.291 9.428 13.740 1.00 96.81 229 TYR A O 1
ATOM 1759 N N . GLN A 1 230 ? -16.314 8.484 13.988 1.00 96.06 230 GLN A N 1
ATOM 1760 C CA . GLN A 1 230 ? -15.860 7.109 13.770 1.00 96.06 230 GLN A CA 1
ATOM 1761 C C . GLN A 1 230 ? -15.280 6.926 12.368 1.00 96.06 230 GLN A C 1
ATOM 1763 O O . GLN A 1 230 ? -14.139 6.498 12.242 1.00 96.06 230 GLN A O 1
ATOM 1768 N N . LEU A 1 231 ? -16.023 7.313 11.329 1.00 98.12 231 LEU A N 1
ATOM 1769 C CA . LEU A 1 231 ? -15.577 7.167 9.942 1.00 98.12 231 LEU A CA 1
ATOM 1770 C C . LEU A 1 231 ? -14.322 7.993 9.640 1.00 98.12 231 LEU A C 1
ATOM 1772 O O . LEU A 1 231 ? -13.426 7.517 8.952 1.00 98.12 231 LEU A O 1
ATOM 1776 N N . HIS A 1 232 ? -14.231 9.210 10.183 1.00 98.06 232 HIS A N 1
ATOM 1777 C CA . HIS A 1 232 ? -13.028 10.039 10.083 1.00 98.06 232 HIS A CA 1
ATOM 1778 C C . HIS A 1 232 ? -11.843 9.371 10.782 1.00 98.06 232 HIS A C 1
ATOM 1780 O O . HIS A 1 232 ? -10.782 9.224 10.181 1.00 98.06 232 HIS A O 1
ATOM 1786 N N . THR A 1 233 ? -12.033 8.892 12.014 1.00 96.56 233 THR A N 1
ATOM 1787 C CA . THR A 1 233 ? -10.970 8.200 12.751 1.00 96.56 233 THR A CA 1
ATOM 1788 C C . THR A 1 233 ? -10.457 7.002 11.956 1.00 96.56 233 THR A C 1
ATOM 1790 O O . THR A 1 233 ? -9.248 6.886 11.782 1.00 96.56 233 THR A O 1
ATOM 1793 N N . ILE A 1 234 ? -11.350 6.159 11.426 1.00 97.56 234 ILE A N 1
ATOM 1794 C CA . ILE A 1 234 ? -10.974 4.997 10.609 1.00 97.56 234 ILE A CA 1
ATOM 1795 C C . ILE A 1 234 ? -10.191 5.462 9.373 1.00 97.56 234 ILE A C 1
ATOM 1797 O O . ILE A 1 234 ? -9.043 5.065 9.203 1.00 97.56 234 ILE A O 1
ATOM 1801 N N . ALA A 1 235 ? -10.721 6.419 8.606 1.00 98.31 235 ALA A N 1
ATOM 1802 C CA . ALA A 1 235 ? -10.071 6.918 7.394 1.00 98.31 235 ALA A CA 1
ATOM 1803 C C . ALA A 1 235 ? -8.625 7.392 7.634 1.00 98.31 235 ALA A C 1
ATOM 1805 O O . ALA A 1 235 ? -7.708 7.010 6.913 1.00 98.31 235 ALA A O 1
ATOM 1806 N N . TYR A 1 236 ? -8.396 8.241 8.639 1.00 97.81 236 TYR A N 1
ATOM 1807 C CA . TYR A 1 236 ? -7.101 8.915 8.804 1.00 97.81 236 TYR A CA 1
ATOM 1808 C C . TYR A 1 236 ? -6.136 8.206 9.762 1.00 97.81 236 TYR A C 1
ATOM 1810 O O . TYR A 1 236 ? -4.923 8.372 9.630 1.00 97.81 236 TYR A O 1
ATOM 1818 N N . THR A 1 237 ? -6.650 7.457 10.741 1.00 96.44 237 THR A N 1
ATOM 1819 C CA . THR A 1 237 ? -5.832 6.758 11.749 1.00 96.44 237 THR A CA 1
ATOM 1820 C C . THR A 1 237 ? -5.592 5.298 11.383 1.00 96.44 237 THR A C 1
ATOM 1822 O O . THR A 1 237 ? -4.544 4.764 11.746 1.00 96.44 237 THR A O 1
ATOM 1825 N N . VAL A 1 238 ? -6.544 4.657 10.698 1.00 97.12 238 VAL A N 1
ATOM 1826 C CA . VAL A 1 238 ? -6.457 3.245 10.306 1.00 97.12 238 VAL A CA 1
ATOM 1827 C C . VAL A 1 238 ? -5.991 3.153 8.858 1.00 97.12 238 VAL A C 1
ATOM 1829 O O . VAL A 1 238 ? -4.810 2.889 8.656 1.00 97.12 238 VAL A O 1
ATOM 1832 N N . GLU A 1 239 ? -6.828 3.509 7.881 1.00 98.44 239 GLU A N 1
ATOM 1833 C CA . GLU A 1 239 ? -6.551 3.245 6.455 1.00 98.44 239 GLU A CA 1
ATOM 1834 C C . GLU A 1 239 ? -5.257 3.906 5.960 1.00 98.44 239 GLU A C 1
ATOM 1836 O O . GLU A 1 239 ? -4.340 3.255 5.462 1.00 98.44 239 GLU A O 1
ATOM 1841 N N . ILE A 1 240 ? -5.103 5.218 6.180 1.00 98.56 240 ILE A N 1
ATOM 1842 C CA . ILE A 1 240 ? -3.874 5.922 5.773 1.00 98.56 240 ILE A CA 1
ATOM 1843 C C . ILE A 1 240 ? -2.648 5.403 6.533 1.00 98.56 240 ILE A C 1
ATOM 1845 O O . ILE A 1 240 ? -1.537 5.423 6.004 1.00 98.56 240 ILE A O 1
ATOM 1849 N N . CYS A 1 241 ? -2.822 4.932 7.768 1.00 98.06 241 CYS A N 1
ATOM 1850 C CA . CYS A 1 241 ? -1.717 4.349 8.513 1.00 98.06 241 CYS A CA 1
ATOM 1851 C C . CYS A 1 241 ? -1.349 2.953 7.993 1.00 98.06 241 CYS A C 1
ATOM 1853 O O . CYS A 1 241 ? -0.165 2.621 7.979 1.00 98.06 241 CYS A O 1
ATOM 1855 N N . ALA A 1 242 ? -2.318 2.159 7.539 1.00 98.25 242 ALA A N 1
ATOM 1856 C CA . ALA A 1 242 ? -2.090 0.853 6.931 1.00 98.25 242 ALA A CA 1
ATOM 1857 C C . ALA A 1 242 ? -1.344 0.983 5.587 1.00 98.25 242 ALA A C 1
ATOM 1859 O O . ALA A 1 242 ? -0.349 0.280 5.379 1.00 98.25 242 ALA A O 1
ATOM 1860 N N . VAL A 1 243 ? -1.693 1.985 4.759 1.00 98.69 243 VAL A N 1
ATOM 1861 C CA . VAL A 1 243 ? -0.906 2.391 3.571 1.00 98.69 243 VAL A CA 1
ATOM 1862 C C . VAL A 1 243 ? 0.566 2.614 3.941 1.00 98.69 243 VAL A C 1
ATOM 1864 O O . VAL A 1 243 ? 1.479 2.087 3.305 1.00 98.69 243 VAL A O 1
ATOM 1867 N N . GLU A 1 244 ? 0.818 3.386 4.997 1.00 98.62 244 GLU A N 1
ATOM 1868 C CA . GLU A 1 244 ? 2.173 3.739 5.427 1.00 98.62 244 GLU A CA 1
ATOM 1869 C C . GLU A 1 244 ? 2.949 2.551 5.987 1.00 98.62 244 GLU A C 1
ATOM 1871 O O . GLU A 1 244 ? 4.140 2.422 5.706 1.00 98.62 244 GLU A O 1
ATOM 1876 N N . VAL A 1 245 ? 2.299 1.690 6.772 1.00 98.44 245 VAL A N 1
ATOM 1877 C CA . VAL A 1 245 ? 2.932 0.517 7.384 1.00 98.44 245 VAL A CA 1
ATOM 1878 C C . VAL A 1 245 ? 3.332 -0.500 6.320 1.00 98.44 245 VAL A C 1
ATOM 1880 O O . VAL A 1 245 ? 4.486 -0.931 6.311 1.00 98.44 245 VAL A O 1
ATOM 1883 N N . CYS A 1 246 ? 2.438 -0.839 5.386 1.00 98.50 246 CYS A N 1
ATOM 1884 C CA . CYS A 1 246 ? 2.761 -1.737 4.273 1.00 98.50 246 CYS A CA 1
ATOM 1885 C C . CYS A 1 246 ? 3.965 -1.222 3.476 1.00 98.50 246 CYS A C 1
ATOM 1887 O O . CYS A 1 246 ? 4.882 -1.975 3.139 1.00 98.50 246 CYS A O 1
ATOM 1889 N N . SER A 1 247 ? 3.998 0.091 3.247 1.00 98.31 247 SER A N 1
ATOM 1890 C CA . SER A 1 247 ? 5.109 0.756 2.579 1.00 98.31 247 SER A CA 1
ATOM 1891 C C . SER A 1 247 ? 6.411 0.653 3.374 1.00 98.31 247 SER A C 1
ATOM 1893 O O . SER A 1 247 ? 7.465 0.305 2.840 1.00 98.31 247 SER A O 1
ATOM 1895 N N . GLN A 1 248 ? 6.337 0.903 4.680 1.00 97.88 248 GLN A N 1
ATOM 1896 C CA . GLN A 1 248 ? 7.481 0.877 5.582 1.00 97.88 248 GLN A CA 1
ATOM 1897 C C . GLN A 1 248 ? 8.079 -0.530 5.732 1.00 97.88 248 GLN A C 1
ATOM 1899 O O . GLN A 1 248 ? 9.300 -0.643 5.838 1.00 97.88 248 GLN A O 1
ATOM 1904 N N . ILE A 1 249 ? 7.265 -1.592 5.693 1.00 98.12 249 ILE A N 1
ATOM 1905 C CA . ILE A 1 249 ? 7.742 -2.988 5.675 1.00 98.12 249 ILE A CA 1
ATOM 1906 C C . ILE A 1 249 ? 8.665 -3.214 4.467 1.00 98.12 249 ILE A C 1
ATOM 1908 O O . ILE A 1 249 ? 9.767 -3.741 4.620 1.00 98.12 249 ILE A O 1
ATOM 1912 N N . MET A 1 250 ? 8.264 -2.757 3.274 1.00 97.44 250 MET A N 1
ATOM 1913 C CA . MET A 1 250 ? 9.081 -2.890 2.059 1.00 97.44 250 MET A CA 1
ATOM 1914 C C . MET A 1 250 ? 10.391 -2.102 2.135 1.00 97.44 250 MET A C 1
ATOM 1916 O O . MET A 1 250 ? 11.431 -2.599 1.712 1.00 97.44 250 MET A O 1
ATOM 1920 N N . VAL A 1 251 ? 10.358 -0.898 2.711 1.00 96.50 251 VAL A N 1
ATOM 1921 C CA . VAL A 1 251 ? 11.545 -0.041 2.864 1.00 96.50 251 VAL A CA 1
ATOM 1922 C C . VAL A 1 251 ? 12.534 -0.614 3.880 1.00 96.50 251 VAL A C 1
ATOM 1924 O O . VAL A 1 251 ? 13.741 -0.584 3.653 1.00 96.50 251 VAL A O 1
ATOM 1927 N N . ARG A 1 252 ? 12.042 -1.153 5.004 1.00 96.62 252 ARG A N 1
ATOM 1928 C CA . ARG A 1 252 ? 12.882 -1.794 6.033 1.00 96.62 252 ARG A CA 1
ATOM 1929 C C . ARG A 1 252 ? 13.486 -3.109 5.548 1.00 96.62 252 ARG A C 1
ATOM 1931 O O . ARG A 1 252 ? 14.534 -3.518 6.048 1.00 96.62 252 ARG A O 1
ATOM 1938 N N . HIS A 1 253 ? 12.832 -3.760 4.590 1.00 96.38 253 HIS A N 1
ATOM 1939 C CA . HIS A 1 253 ? 13.199 -5.074 4.082 1.00 96.38 253 HIS A CA 1
ATOM 1940 C C . HIS A 1 253 ? 13.252 -5.073 2.545 1.00 96.38 253 HIS A C 1
ATOM 1942 O O . HIS A 1 253 ? 12.423 -5.704 1.883 1.00 96.38 253 HIS A O 1
ATOM 1948 N N . PRO A 1 254 ? 14.252 -4.399 1.945 1.00 93.38 254 PRO A N 1
ATOM 1949 C CA . PRO A 1 254 ? 14.368 -4.293 0.491 1.00 93.38 254 PRO A CA 1
ATOM 1950 C C . PRO A 1 254 ? 14.566 -5.652 -0.198 1.00 93.38 254 PRO A C 1
ATOM 1952 O O . PRO A 1 254 ? 14.273 -5.769 -1.387 1.00 93.38 254 PRO A O 1
ATOM 1955 N N . ASP A 1 255 ? 14.982 -6.688 0.534 1.00 92.31 255 ASP A N 1
ATOM 1956 C CA . ASP A 1 255 ? 15.182 -8.052 0.028 1.00 92.31 255 ASP A CA 1
ATOM 1957 C C . ASP A 1 255 ? 13.928 -8.943 0.111 1.00 92.31 255 ASP A C 1
ATOM 1959 O O . ASP A 1 255 ? 14.005 -10.141 -0.162 1.00 92.31 255 ASP A O 1
ATOM 1963 N N . LEU A 1 256 ? 12.760 -8.393 0.478 1.00 95.62 256 LEU A N 1
ATOM 1964 C CA . LEU A 1 256 ? 11.505 -9.151 0.441 1.00 95.62 256 LEU A CA 1
ATOM 1965 C C . LEU A 1 256 ? 11.278 -9.784 -0.944 1.00 95.62 256 LEU A C 1
ATOM 1967 O O . LEU A 1 256 ? 11.538 -9.124 -1.961 1.00 95.62 256 LEU A O 1
ATOM 1971 N N . PRO A 1 257 ? 10.723 -11.014 -1.005 1.00 95.25 257 PRO A N 1
ATOM 1972 C CA . PRO A 1 257 ? 10.314 -11.622 -2.264 1.00 95.25 257 PRO A CA 1
ATOM 1973 C C . PRO A 1 257 ? 9.430 -10.672 -3.076 1.00 95.25 257 PRO A C 1
ATOM 1975 O O . PRO A 1 257 ? 8.583 -9.975 -2.514 1.00 95.25 257 PRO A O 1
ATOM 1978 N N . TRP A 1 258 ? 9.607 -10.651 -4.398 1.00 93.19 258 TRP A N 1
ATOM 1979 C CA . TRP A 1 258 ? 8.842 -9.765 -5.284 1.00 93.19 258 TRP A CA 1
ATOM 1980 C C . TRP A 1 258 ? 7.327 -9.932 -5.107 1.00 93.19 258 TRP A C 1
ATOM 1982 O O . TRP A 1 258 ? 6.619 -8.943 -4.937 1.00 93.19 258 TRP A O 1
ATOM 1992 N N . ASP A 1 259 ? 6.847 -11.172 -5.017 1.00 95.62 259 ASP A N 1
ATOM 1993 C CA . ASP A 1 259 ? 5.431 -11.461 -4.769 1.00 95.62 259 ASP A CA 1
ATOM 1994 C C . ASP A 1 259 ? 4.940 -10.909 -3.423 1.00 95.62 259 ASP A C 1
ATOM 1996 O O . ASP A 1 259 ? 3.784 -10.518 -3.308 1.00 95.62 259 ASP A O 1
ATOM 2000 N N . CYS A 1 260 ? 5.810 -10.829 -2.409 1.00 98.00 260 CYS A N 1
ATOM 2001 C CA . CYS A 1 260 ? 5.468 -10.236 -1.113 1.00 98.00 260 CYS A CA 1
ATOM 2002 C C . CYS A 1 260 ? 5.280 -8.730 -1.250 1.00 98.00 260 CYS A C 1
ATOM 2004 O O . CYS A 1 260 ? 4.283 -8.180 -0.792 1.00 98.00 260 CYS A O 1
ATOM 2006 N N . LYS A 1 261 ? 6.200 -8.068 -1.960 1.00 97.75 261 LYS A N 1
ATOM 2007 C CA . LYS A 1 261 ? 6.083 -6.640 -2.273 1.00 97.75 261 LYS A CA 1
ATOM 2008 C C . LYS A 1 261 ? 4.815 -6.350 -3.073 1.00 97.75 261 LYS A C 1
ATOM 2010 O O . LYS A 1 261 ? 4.139 -5.371 -2.789 1.00 97.75 261 LYS A O 1
ATOM 2015 N N . ARG A 1 262 ? 4.462 -7.209 -4.032 1.00 97.44 262 ARG A N 1
ATOM 2016 C CA . ARG A 1 262 ? 3.224 -7.094 -4.816 1.00 97.44 262 ARG A CA 1
ATOM 2017 C C . ARG A 1 262 ? 1.958 -7.292 -3.990 1.00 97.44 262 ARG A C 1
ATOM 2019 O O . ARG A 1 262 ? 1.004 -6.542 -4.170 1.00 97.44 262 ARG A O 1
ATOM 2026 N N . ASP A 1 263 ? 1.943 -8.271 -3.093 1.00 98.56 263 ASP A N 1
ATOM 2027 C CA . ASP A 1 263 ? 0.810 -8.474 -2.191 1.00 98.56 263 ASP A CA 1
ATOM 2028 C C . ASP A 1 263 ? 0.629 -7.249 -1.272 1.00 98.56 263 ASP A C 1
ATOM 2030 O O . ASP A 1 263 ? -0.482 -6.736 -1.153 1.00 98.56 263 ASP A O 1
ATOM 2034 N N . LEU A 1 264 ? 1.718 -6.711 -0.705 1.00 98.69 264 LEU A N 1
ATOM 2035 C CA . LEU A 1 264 ? 1.687 -5.471 0.088 1.00 98.69 264 LEU A CA 1
ATOM 2036 C C . LEU A 1 264 ? 1.273 -4.252 -0.749 1.00 98.69 264 LEU A C 1
ATOM 2038 O O . LEU A 1 264 ? 0.577 -3.373 -0.255 1.00 98.69 264 LEU A O 1
ATOM 2042 N N . ALA A 1 265 ? 1.672 -4.199 -2.018 1.00 98.62 265 ALA A N 1
ATOM 2043 C CA . ALA A 1 265 ? 1.270 -3.156 -2.954 1.00 98.62 265 ALA A CA 1
ATOM 2044 C C . ALA A 1 265 ? -0.228 -3.173 -3.247 1.00 98.62 265 ALA A C 1
ATOM 2046 O O . ALA A 1 265 ? -0.851 -2.118 -3.293 1.00 98.62 265 ALA A O 1
ATOM 2047 N N . ARG A 1 266 ? -0.802 -4.368 -3.431 1.00 98.56 266 ARG A N 1
ATOM 2048 C CA . ARG A 1 266 ? -2.251 -4.543 -3.563 1.00 98.56 266 ARG A CA 1
ATOM 2049 C C . ARG A 1 266 ? -2.963 -4.028 -2.319 1.00 98.56 266 ARG A C 1
ATOM 2051 O O . ARG A 1 266 ? -3.882 -3.238 -2.447 1.00 98.56 266 ARG A O 1
ATOM 2058 N N . GLN A 1 267 ? -2.495 -4.416 -1.135 1.00 98.69 267 GLN A N 1
ATOM 2059 C CA . GLN A 1 267 ? -3.088 -3.924 0.102 1.00 98.69 267 GLN A CA 1
ATOM 2060 C C . GLN A 1 267 ? -2.996 -2.397 0.209 1.00 98.69 267 GLN A C 1
ATOM 2062 O O . GLN A 1 267 ? -3.990 -1.756 0.501 1.00 98.69 267 GLN A O 1
ATOM 2067 N N . ILE A 1 268 ? -1.854 -1.784 -0.119 1.00 98.81 268 ILE A N 1
ATOM 2068 C CA . ILE A 1 268 ? -1.724 -0.317 -0.164 1.00 98.81 268 ILE A CA 1
ATOM 2069 C C . ILE A 1 268 ? -2.801 0.340 -1.052 1.00 98.81 268 ILE A C 1
ATOM 2071 O O . ILE A 1 268 ? -3.314 1.399 -0.693 1.00 98.81 268 ILE A O 1
ATOM 2075 N N . ASP A 1 269 ? -3.128 -0.254 -2.202 1.00 98.75 269 ASP A N 1
ATOM 2076 C CA . ASP A 1 269 ? -4.203 0.221 -3.085 1.00 98.75 269 ASP A CA 1
ATOM 2077 C C . ASP A 1 269 ? -5.591 0.055 -2.457 1.00 98.75 269 ASP A C 1
ATOM 2079 O O . ASP A 1 269 ? -6.413 0.973 -2.529 1.00 98.75 269 ASP A O 1
ATOM 2083 N N . ASP A 1 270 ? -5.824 -1.082 -1.800 1.00 98.81 270 ASP A N 1
ATOM 2084 C CA . ASP A 1 270 ? -7.067 -1.386 -1.093 1.00 98.81 270 ASP A CA 1
ATOM 2085 C C . ASP A 1 270 ? -7.301 -0.381 0.047 1.00 98.81 270 ASP A C 1
ATOM 2087 O O . ASP A 1 270 ? -8.336 0.285 0.051 1.00 98.81 270 ASP A O 1
ATOM 2091 N N . GLU A 1 271 ? -6.308 -0.122 0.903 1.00 98.81 271 GLU A N 1
ATOM 2092 C CA . GLU A 1 271 ? -6.426 0.866 1.989 1.00 98.81 271 GLU A CA 1
ATOM 2093 C C . GLU A 1 271 ? -6.570 2.306 1.466 1.00 98.81 271 GLU A C 1
ATOM 2095 O O . GLU A 1 271 ? -7.300 3.134 2.023 1.00 98.81 271 GLU A O 1
ATOM 2100 N N . ALA A 1 272 ? -5.906 2.640 0.354 1.00 98.62 272 ALA A N 1
ATOM 2101 C CA . ALA A 1 272 ? -6.087 3.930 -0.309 1.00 98.62 272 ALA A CA 1
ATOM 2102 C C . ALA A 1 272 ? -7.541 4.102 -0.791 1.00 98.62 272 ALA A C 1
ATOM 2104 O O . ALA A 1 272 ? -8.148 5.160 -0.597 1.00 98.62 272 ALA A O 1
ATOM 2105 N N . ARG A 1 273 ? -8.135 3.043 -1.348 1.00 98.50 273 ARG A N 1
ATOM 2106 C CA . ARG A 1 273 ? -9.539 2.996 -1.771 1.00 98.50 273 ARG A CA 1
ATOM 2107 C C . ARG A 1 273 ? -10.505 2.988 -0.580 1.00 98.50 273 ARG A C 1
ATOM 2109 O O . ARG A 1 273 ? -11.536 3.662 -0.643 1.00 98.50 273 ARG A O 1
ATOM 2116 N N . HIS A 1 274 ? -10.187 2.296 0.512 1.00 98.75 274 HIS A N 1
ATOM 2117 C CA . HIS A 1 274 ? -10.952 2.330 1.764 1.00 98.75 274 HIS A CA 1
ATOM 2118 C C . HIS A 1 274 ? -11.023 3.754 2.317 1.00 98.75 274 HIS A C 1
ATOM 2120 O O . HIS A 1 274 ? -12.114 4.262 2.600 1.00 98.75 274 HIS A O 1
ATOM 2126 N N . TYR A 1 275 ? -9.883 4.452 2.356 1.00 98.69 275 TYR A N 1
ATOM 2127 C CA . TYR A 1 275 ? -9.834 5.869 2.697 1.00 98.69 275 TYR A CA 1
ATOM 2128 C C . TYR A 1 275 ? -10.757 6.704 1.800 1.00 98.69 275 TYR A C 1
ATOM 2130 O O . TYR A 1 275 ? -11.537 7.504 2.317 1.00 98.69 275 TYR A O 1
ATOM 2138 N N . GLU A 1 276 ? -10.710 6.532 0.475 1.00 98.38 276 GLU A N 1
ATOM 2139 C CA . GLU A 1 276 ? -11.557 7.292 -0.456 1.00 98.38 276 GLU A CA 1
ATOM 2140 C C . GLU A 1 276 ? -13.056 7.061 -0.195 1.00 98.38 276 GLU A C 1
ATOM 2142 O O . GLU A 1 276 ? -13.842 8.018 -0.176 1.00 98.38 276 GLU A O 1
ATOM 2147 N N . LEU A 1 277 ? -13.460 5.811 0.061 1.00 98.38 277 LEU A N 1
ATOM 2148 C CA . LEU A 1 277 ? -14.837 5.451 0.411 1.00 98.38 277 LEU A CA 1
ATOM 2149 C C . LEU A 1 277 ? -15.279 6.125 1.717 1.00 98.38 277 LEU A C 1
ATOM 2151 O O . LEU A 1 277 ? -16.353 6.736 1.772 1.00 98.38 277 LEU A O 1
ATOM 2155 N N . LEU A 1 278 ? -14.447 6.056 2.757 1.00 98.62 278 LEU A N 1
ATOM 2156 C CA . LEU A 1 278 ? -14.735 6.646 4.063 1.00 98.62 278 LEU A CA 1
ATOM 2157 C C . LEU A 1 278 ? -14.744 8.173 4.008 1.00 98.62 278 LEU A C 1
ATOM 2159 O O . LEU A 1 278 ? -15.663 8.797 4.535 1.00 98.62 278 LEU A O 1
ATOM 2163 N N . ALA A 1 279 ? -13.772 8.793 3.337 1.00 98.12 279 ALA A N 1
ATOM 2164 C CA . ALA A 1 279 ? -13.687 10.241 3.174 1.00 98.12 279 ALA A CA 1
ATOM 2165 C C . ALA A 1 279 ? -14.909 10.786 2.425 1.00 98.12 279 ALA A C 1
ATOM 2167 O O . ALA A 1 279 ? -15.498 11.790 2.838 1.00 98.12 279 ALA A O 1
ATOM 2168 N N . ARG A 1 280 ? -15.356 10.083 1.375 1.00 98.31 280 ARG A N 1
ATOM 2169 C CA . ARG A 1 280 ? -16.613 10.395 0.691 1.00 98.31 280 ARG A CA 1
ATOM 2170 C C . ARG A 1 280 ? -17.802 10.289 1.642 1.00 98.31 280 ARG A C 1
ATOM 2172 O O . ARG A 1 280 ? -18.625 11.203 1.681 1.00 98.31 280 ARG A O 1
ATOM 2179 N N . ARG A 1 281 ? -17.894 9.213 2.429 1.00 98.25 281 ARG A N 1
ATOM 2180 C CA . ARG A 1 281 ? -19.003 9.030 3.374 1.00 98.25 281 ARG A CA 1
ATOM 2181 C C . ARG A 1 281 ? -19.011 10.094 4.476 1.00 98.25 281 ARG A C 1
ATOM 2183 O O . ARG A 1 281 ? -20.074 10.597 4.833 1.00 98.25 281 ARG A O 1
ATOM 2190 N N . VAL A 1 282 ? -17.842 10.492 4.975 1.00 98.44 282 VAL A N 1
ATOM 2191 C CA . VAL A 1 282 ? -17.680 11.612 5.914 1.00 98.44 282 VAL A CA 1
ATOM 2192 C C . VAL A 1 282 ? -18.213 12.909 5.300 1.00 98.44 282 VAL A C 1
ATOM 2194 O O . VAL A 1 282 ? -18.976 13.614 5.962 1.00 98.44 282 VAL A O 1
ATOM 2197 N N . ALA A 1 283 ? -17.884 13.194 4.036 1.00 98.12 283 ALA A N 1
ATOM 2198 C CA . ALA A 1 283 ? -18.376 14.375 3.325 1.00 98.12 283 ALA A CA 1
ATOM 2199 C C . ALA A 1 283 ? -19.902 14.365 3.131 1.00 98.12 283 ALA A C 1
ATOM 2201 O O . ALA A 1 283 ? -20.557 15.377 3.376 1.00 98.12 283 ALA A O 1
ATOM 2202 N N . GLU A 1 284 ? -20.493 13.220 2.774 1.00 97.88 284 GLU A N 1
ATOM 2203 C CA . GLU A 1 284 ? -21.954 13.054 2.660 1.00 97.88 284 GLU A CA 1
ATOM 2204 C C . GLU A 1 284 ? -22.689 13.331 3.981 1.00 97.88 284 GLU A C 1
ATOM 2206 O O . GLU A 1 284 ? -23.828 13.797 3.980 1.00 97.88 284 GLU A O 1
ATOM 2211 N N . LEU A 1 285 ? -22.034 13.076 5.115 1.00 97.00 285 LEU A N 1
ATOM 2212 C CA . LEU A 1 285 ? -22.556 13.367 6.451 1.00 97.00 285 LEU A CA 1
ATOM 2213 C C . LEU A 1 285 ? -22.261 14.806 6.919 1.00 97.00 285 LEU A C 1
ATOM 2215 O O . LEU A 1 285 ? -22.609 15.163 8.050 1.00 97.00 285 LEU A O 1
ATOM 2219 N N . GLY A 1 286 ? -21.632 15.630 6.075 1.00 97.38 286 GLY A N 1
ATOM 2220 C CA . GLY A 1 286 ? -21.293 17.028 6.347 1.00 97.38 286 GLY A CA 1
ATOM 2221 C C . GLY A 1 286 ? -19.976 17.235 7.099 1.00 97.38 286 GLY A C 1
ATOM 2222 O O . GLY A 1 286 ? -19.802 18.284 7.713 1.00 97.38 286 GLY A O 1
ATOM 2223 N N . GLY A 1 287 ? -19.087 16.238 7.108 1.00 96.88 287 GLY A N 1
ATOM 2224 C CA . GLY A 1 287 ? -17.738 16.352 7.663 1.00 96.88 287 GLY A CA 1
ATOM 2225 C C . GLY A 1 287 ? -16.670 16.623 6.603 1.00 96.88 287 GLY A C 1
ATOM 2226 O O . GLY A 1 287 ? -16.933 16.618 5.402 1.00 96.88 287 GLY A O 1
ATOM 2227 N N . ARG A 1 288 ? -15.437 16.830 7.053 1.00 96.25 288 ARG A N 1
ATOM 2228 C CA . ARG A 1 288 ? -14.255 17.072 6.214 1.00 96.25 288 ARG A CA 1
ATOM 2229 C C . ARG A 1 288 ? -12.973 16.631 6.923 1.00 96.25 288 ARG A C 1
ATOM 2231 O O . ARG A 1 288 ? -12.968 16.289 8.106 1.00 96.25 288 ARG A O 1
ATOM 2238 N N . MET A 1 289 ? -11.867 16.636 6.179 1.00 95.88 289 MET A N 1
ATOM 2239 C CA . MET A 1 289 ? -10.528 16.440 6.739 1.00 95.88 289 MET A CA 1
ATOM 2240 C C . MET A 1 289 ? -10.268 17.440 7.872 1.00 95.88 289 MET A C 1
ATOM 2242 O O . MET A 1 289 ? -10.687 18.592 7.791 1.00 95.88 289 MET A O 1
ATOM 2246 N N . GLY A 1 290 ? -9.599 16.981 8.931 1.00 95.44 290 GLY A N 1
ATOM 2247 C CA . GLY A 1 290 ? -9.239 17.833 10.068 1.00 95.44 290 GLY A CA 1
ATOM 2248 C C . GLY A 1 290 ? -10.356 18.145 11.070 1.00 95.44 290 GLY A C 1
ATOM 2249 O O . GLY A 1 290 ? -10.062 18.730 12.106 1.00 95.44 290 GLY A O 1
ATOM 2250 N N . ASP A 1 291 ? -11.609 17.729 10.834 1.00 95.50 291 ASP A N 1
ATOM 2251 C CA . ASP A 1 291 ? -12.707 17.992 11.786 1.00 95.50 291 ASP A CA 1
ATOM 2252 C C . ASP A 1 291 ? -12.484 17.351 13.169 1.00 95.50 291 ASP A C 1
ATOM 2254 O O . ASP A 1 291 ? -12.998 17.851 14.171 1.00 95.50 291 ASP A O 1
ATOM 2258 N N . PHE A 1 292 ? -11.731 16.248 13.234 1.00 96.62 292 PHE A N 1
ATOM 2259 C CA . PHE A 1 292 ? -11.467 15.498 14.461 1.00 96.62 292 PHE A CA 1
ATOM 2260 C C . PHE A 1 292 ? -9.971 15.186 14.623 1.00 96.62 292 PHE A C 1
ATOM 2262 O O . PHE A 1 292 ? -9.258 15.070 13.618 1.00 96.62 292 PHE A O 1
ATOM 2269 N N . PRO A 1 293 ? -9.475 15.049 15.871 1.00 96.44 293 PRO A N 1
ATOM 2270 C CA . PRO A 1 293 ? -8.095 14.652 16.117 1.00 96.44 293 PRO A CA 1
ATOM 2271 C C . PRO A 1 293 ? -7.849 13.205 15.677 1.00 96.44 293 PRO A C 1
ATOM 2273 O O . PRO A 1 293 ? -8.755 12.374 15.699 1.00 96.44 293 PRO A O 1
ATOM 2276 N N . ILE A 1 294 ? -6.602 12.904 15.328 1.00 96.50 294 ILE A N 1
ATOM 2277 C CA . ILE A 1 294 ? -6.127 11.574 14.930 1.00 96.50 294 ILE A CA 1
ATOM 2278 C C . ILE A 1 294 ? -4.910 11.175 15.766 1.00 96.50 294 ILE A C 1
ATOM 2280 O O . ILE A 1 294 ? -4.349 11.997 16.491 1.00 96.50 294 ILE A O 1
ATOM 2284 N N . HIS A 1 295 ? -4.459 9.930 15.641 1.00 95.19 295 HIS A N 1
ATOM 2285 C CA . HIS A 1 295 ? -3.230 9.467 16.288 1.00 95.19 295 HIS A CA 1
ATOM 2286 C C . HIS A 1 295 ? -2.454 8.486 15.393 1.00 95.19 295 HIS A C 1
ATOM 2288 O O . HIS A 1 295 ? -2.843 8.210 14.263 1.00 95.19 295 HIS A O 1
ATOM 2294 N N . HIS A 1 296 ? -1.325 7.966 15.882 1.00 95.38 296 HIS A N 1
ATOM 2295 C CA . HIS A 1 296 ? -0.469 7.012 15.160 1.00 95.38 296 HIS A CA 1
ATOM 2296 C C . HIS A 1 296 ? -0.492 5.605 15.777 1.00 95.38 296 HIS A C 1
ATOM 2298 O O . HIS A 1 296 ? 0.487 4.876 15.671 1.00 95.38 296 HIS A O 1
ATOM 2304 N N . GLY A 1 297 ? -1.588 5.215 16.434 1.00 93.31 297 GLY A N 1
ATOM 2305 C CA . GLY A 1 297 ? -1.623 3.989 17.244 1.00 93.31 297 GLY A CA 1
ATOM 2306 C C . GLY A 1 297 ? -1.288 2.728 16.447 1.00 93.31 297 GLY A C 1
ATOM 2307 O O . GLY A 1 297 ? -0.526 1.894 16.924 1.00 93.31 297 GLY A O 1
ATOM 2308 N N . ILE A 1 298 ? -1.784 2.627 15.208 1.00 95.00 298 ILE A N 1
ATOM 2309 C CA . ILE A 1 298 ? -1.475 1.501 14.318 1.00 95.00 298 ILE A CA 1
ATOM 2310 C C . ILE A 1 298 ? 0.032 1.420 14.038 1.00 95.00 298 ILE A C 1
ATOM 2312 O O . ILE A 1 298 ? 0.640 0.372 14.246 1.00 95.00 298 ILE A O 1
ATOM 2316 N N . TRP A 1 299 ? 0.650 2.549 13.681 1.00 97.56 299 TRP A N 1
ATOM 2317 C CA . TRP A 1 299 ? 2.095 2.656 13.484 1.00 97.56 299 TRP A CA 1
ATOM 2318 C C . TRP A 1 299 ? 2.887 2.319 14.752 1.00 97.56 299 TRP A C 1
ATOM 2320 O O . TRP A 1 299 ? 3.879 1.601 14.688 1.00 97.56 299 TRP A O 1
ATOM 2330 N N . ASP A 1 300 ? 2.465 2.829 15.912 1.00 96.44 300 ASP A N 1
ATOM 2331 C CA . ASP A 1 300 ? 3.140 2.574 17.189 1.00 96.44 300 ASP A CA 1
ATOM 2332 C C . ASP A 1 300 ? 3.210 1.081 17.502 1.00 96.44 300 ASP A C 1
ATOM 2334 O O . ASP A 1 300 ? 4.272 0.573 17.866 1.00 96.44 300 ASP A O 1
ATOM 2338 N N . TYR A 1 301 ? 2.113 0.360 17.285 1.00 96.62 301 TYR A N 1
ATOM 2339 C CA . TYR A 1 301 ? 2.079 -1.089 17.432 1.00 96.62 301 TYR A CA 1
ATOM 2340 C C . TYR A 1 301 ? 2.970 -1.802 16.417 1.00 96.62 301 TYR A C 1
ATOM 2342 O O . TYR A 1 301 ? 3.775 -2.646 16.816 1.00 96.62 301 TYR A O 1
ATOM 2350 N N . PHE A 1 302 ? 2.905 -1.414 15.142 1.00 97.00 302 PHE A N 1
ATOM 2351 C CA . PHE A 1 302 ? 3.768 -1.949 14.089 1.00 97.00 302 PHE A CA 1
ATOM 2352 C C . PHE A 1 302 ? 5.263 -1.848 14.448 1.00 97.00 302 PHE A C 1
ATOM 2354 O O . PHE A 1 302 ? 6.009 -2.811 14.261 1.00 97.00 302 PHE A O 1
ATOM 2361 N N . THR A 1 303 ? 5.710 -0.732 15.041 1.00 96.62 303 THR A N 1
ATOM 2362 C CA . THR A 1 303 ? 7.133 -0.543 15.395 1.00 96.62 303 THR A CA 1
ATOM 2363 C C . THR A 1 303 ? 7.653 -1.511 16.465 1.00 96.62 303 THR A C 1
ATOM 2365 O O . THR A 1 303 ? 8.865 -1.610 16.657 1.00 96.62 303 THR A O 1
ATOM 2368 N N . LEU A 1 304 ? 6.776 -2.268 17.138 1.00 97.12 304 LEU A N 1
ATOM 2369 C CA . LEU A 1 304 ? 7.185 -3.349 18.039 1.00 97.12 304 LEU A CA 1
ATOM 2370 C C . LEU A 1 304 ? 7.783 -4.547 17.286 1.00 97.12 304 LEU A C 1
ATOM 2372 O O . LEU A 1 304 ? 8.478 -5.352 17.916 1.00 97.12 304 LEU A O 1
ATOM 2376 N N . GLY A 1 305 ? 7.503 -4.688 15.987 1.00 97.25 305 GLY A N 1
ATOM 2377 C CA . GLY A 1 305 ? 8.063 -5.716 15.116 1.00 97.25 305 GLY A CA 1
ATOM 2378 C C . GLY A 1 305 ? 9.532 -5.457 14.772 1.00 97.25 305 GLY A C 1
ATOM 2379 O O . GLY A 1 305 ? 9.951 -4.327 14.504 1.00 97.25 305 GLY A O 1
ATOM 2380 N N . ARG A 1 306 ? 10.336 -6.525 14.816 1.00 94.00 306 ARG A N 1
ATOM 2381 C CA . ARG A 1 306 ? 11.799 -6.467 14.618 1.00 94.00 306 ARG A CA 1
ATOM 2382 C C . ARG A 1 306 ? 12.270 -7.155 13.342 1.00 94.00 306 ARG A C 1
ATOM 2384 O O . ARG A 1 306 ? 13.408 -6.961 12.927 1.00 94.00 306 ARG A O 1
ATOM 2391 N N . THR A 1 307 ? 11.429 -8.008 12.774 1.00 97.31 307 THR A N 1
ATOM 2392 C CA . THR A 1 307 ? 11.714 -8.820 11.588 1.00 97.31 307 THR A CA 1
ATOM 2393 C C . THR A 1 307 ? 10.499 -8.779 10.662 1.00 97.31 307 THR A C 1
ATOM 2395 O O . THR A 1 307 ? 9.400 -8.519 11.161 1.00 97.31 307 THR A O 1
ATOM 2398 N N . PRO A 1 308 ? 10.640 -9.126 9.366 1.00 96.88 308 PRO A N 1
ATOM 2399 C CA . PRO A 1 308 ? 9.494 -9.194 8.461 1.00 96.88 308 PRO A CA 1
ATOM 2400 C C . PRO A 1 308 ? 8.373 -10.082 9.008 1.00 96.88 308 PRO A C 1
ATOM 2402 O O . PRO A 1 308 ? 7.204 -9.721 8.955 1.00 96.88 308 PRO A O 1
ATOM 2405 N N . LEU A 1 309 ? 8.739 -11.225 9.600 1.00 97.81 309 LEU A N 1
ATOM 2406 C CA . LEU A 1 309 ? 7.798 -12.164 10.208 1.00 97.81 309 LEU A CA 1
ATOM 2407 C C . LEU A 1 309 ? 6.992 -11.519 11.346 1.00 97.81 309 LEU A C 1
ATOM 2409 O O . LEU A 1 309 ? 5.778 -11.690 11.412 1.00 97.81 309 LEU A O 1
ATOM 2413 N N . GLU A 1 310 ? 7.651 -10.778 12.239 1.00 98.44 310 GLU A N 1
ATOM 2414 C CA . GLU A 1 310 ? 6.975 -10.105 13.354 1.00 98.44 310 GLU A CA 1
ATOM 2415 C C . GLU A 1 310 ? 6.126 -8.915 12.895 1.00 98.44 310 GLU A C 1
ATOM 2417 O O . GLU A 1 310 ? 5.034 -8.712 13.416 1.00 98.44 310 GLU A O 1
ATOM 2422 N N . GLU A 1 311 ? 6.615 -8.131 11.935 1.00 98.31 311 GLU A N 1
ATOM 2423 C CA . GLU A 1 311 ? 5.908 -6.966 11.394 1.00 98.31 311 GLU A CA 1
ATOM 2424 C C . GLU A 1 311 ? 4.637 -7.381 10.645 1.00 98.31 311 GLU A C 1
ATOM 2426 O O . GLU A 1 311 ? 3.569 -6.821 10.890 1.00 98.31 311 GLU A O 1
ATOM 2431 N N . LEU A 1 312 ? 4.727 -8.423 9.812 1.00 98.06 312 LEU A N 1
ATOM 2432 C CA . LEU A 1 312 ? 3.574 -9.027 9.142 1.00 98.06 312 LEU A CA 1
ATOM 2433 C C . LEU A 1 312 ? 2.610 -9.674 10.142 1.00 98.06 312 LEU A C 1
ATOM 2435 O O . LEU A 1 312 ? 1.401 -9.586 9.969 1.00 98.06 312 LEU A O 1
ATOM 2439 N N . CYS A 1 313 ? 3.114 -10.291 11.211 1.00 98.31 313 CYS A N 1
ATOM 2440 C CA . CYS A 1 313 ? 2.265 -10.824 12.276 1.00 98.31 313 CYS A CA 1
ATOM 2441 C C . CYS A 1 313 ? 1.447 -9.728 12.959 1.00 98.31 313 CYS A C 1
ATOM 2443 O O . CYS A 1 313 ? 0.228 -9.850 13.101 1.00 98.31 313 CYS A O 1
ATOM 2445 N N . ILE A 1 314 ? 2.122 -8.655 13.369 1.00 98.25 314 ILE A N 1
ATOM 2446 C CA . ILE A 1 314 ? 1.506 -7.546 14.091 1.00 98.25 314 ILE A CA 1
ATOM 2447 C C . ILE A 1 314 ? 0.495 -6.831 13.198 1.00 98.25 314 ILE A C 1
ATOM 2449 O O . ILE A 1 314 ? -0.682 -6.800 13.551 1.00 98.25 314 ILE A O 1
ATOM 2453 N N . GLN A 1 315 ? 0.926 -6.317 12.045 1.00 97.12 315 GLN A N 1
ATOM 2454 C CA . GLN A 1 315 ? 0.033 -5.547 11.187 1.00 97.12 315 GLN A CA 1
ATOM 2455 C C . GLN A 1 315 ? -0.949 -6.473 10.472 1.00 97.12 315 GLN A C 1
ATOM 2457 O O . GLN A 1 315 ? -2.149 -6.410 10.716 1.00 97.12 315 GLN A O 1
ATOM 2462 N N . GLN A 1 316 ? -0.431 -7.394 9.659 1.00 96.94 316 GLN A N 1
ATOM 2463 C CA . GLN A 1 316 ? -1.228 -8.102 8.658 1.00 96.94 316 GLN A CA 1
ATOM 2464 C C . GLN A 1 316 ? -2.074 -9.243 9.193 1.00 96.94 316 GLN A C 1
ATOM 2466 O O . GLN A 1 316 ? -2.926 -9.740 8.476 1.00 96.94 316 GLN A O 1
ATOM 2471 N N . VAL A 1 317 ? -1.869 -9.693 10.431 1.00 97.44 317 VAL A N 1
ATOM 2472 C CA . VAL A 1 317 ? -2.690 -10.772 11.005 1.00 97.44 317 VAL A CA 1
ATOM 2473 C C . VAL A 1 317 ? -3.414 -10.315 12.261 1.00 97.44 317 VAL A C 1
ATOM 2475 O O . VAL A 1 317 ? -4.607 -10.583 12.414 1.00 97.44 317 VAL A O 1
ATOM 2478 N N . ILE A 1 318 ? -2.724 -9.633 13.177 1.00 97.75 318 ILE A N 1
ATOM 2479 C CA . ILE A 1 318 ? -3.337 -9.204 14.436 1.00 97.75 318 ILE A CA 1
ATOM 2480 C C . ILE A 1 318 ? -4.165 -7.927 14.250 1.00 97.75 318 ILE A C 1
ATOM 2482 O O . ILE A 1 318 ? -5.315 -7.909 14.697 1.00 97.75 318 ILE A O 1
ATOM 2486 N N . GLN A 1 319 ? -3.609 -6.879 13.630 1.00 96.88 319 GLN A N 1
ATOM 2487 C CA . GLN A 1 319 ? -4.307 -5.600 13.452 1.00 96.88 319 GLN A CA 1
ATOM 2488 C C . GLN A 1 319 ? -5.373 -5.678 12.355 1.00 96.88 319 GLN A C 1
ATOM 2490 O O . GLN A 1 319 ? -6.516 -5.348 12.662 1.00 96.88 319 GLN A O 1
ATOM 2495 N N . GLU A 1 320 ? -5.084 -6.237 11.176 1.00 97.38 320 GLU A N 1
ATOM 2496 C CA . GLU A 1 320 ? -6.130 -6.422 10.146 1.00 97.38 320 GLU A CA 1
ATOM 2497 C C . GLU A 1 320 ? -7.190 -7.436 10.581 1.00 97.38 320 GLU A C 1
ATOM 2499 O O . GLU A 1 320 ? -8.383 -7.227 10.391 1.00 97.38 320 GLU A O 1
ATOM 2504 N N . GLY A 1 321 ? -6.809 -8.491 11.313 1.00 96.81 321 GLY A N 1
ATOM 2505 C CA . GLY A 1 321 ? -7.792 -9.399 11.910 1.00 96.81 321 GLY A CA 1
ATOM 2506 C C . GLY A 1 321 ? -8.702 -8.704 12.931 1.00 96.81 321 GLY A C 1
ATOM 2507 O O . GLY A 1 321 ? -9.827 -9.143 13.160 1.00 96.81 321 GLY A O 1
ATOM 2508 N N . HIS A 1 322 ? -8.225 -7.634 13.569 1.00 95.12 322 HIS A N 1
ATOM 2509 C CA . HIS A 1 322 ? -9.033 -6.794 14.445 1.00 95.12 322 HIS A CA 1
ATOM 2510 C C . HIS A 1 322 ? -9.915 -5.808 13.665 1.00 95.12 322 HIS A C 1
ATOM 2512 O O . HIS A 1 322 ? -11.055 -5.597 14.080 1.00 95.12 322 HIS A O 1
ATOM 2518 N N . GLY A 1 323 ? -9.404 -5.227 12.573 1.00 94.44 323 GLY A N 1
ATOM 2519 C CA . GLY A 1 323 ? -10.172 -4.411 11.624 1.00 94.44 323 GLY A CA 1
ATOM 2520 C C . GLY A 1 323 ? -11.353 -5.197 11.062 1.00 94.44 323 GLY A C 1
ATOM 2521 O O . GLY A 1 323 ? -12.497 -4.837 11.319 1.00 94.44 323 GLY A O 1
ATOM 2522 N N . LEU A 1 324 ? -11.076 -6.381 10.511 1.00 96.31 324 LEU A N 1
ATOM 2523 C CA . LEU A 1 324 ? -12.066 -7.357 10.051 1.00 96.31 324 LEU A CA 1
ATOM 2524 C C . LEU A 1 324 ? -13.190 -7.605 11.070 1.00 96.31 324 LEU A C 1
ATOM 2526 O O . LEU A 1 324 ? -14.375 -7.544 10.738 1.00 96.31 324 LEU A O 1
ATOM 2530 N N . ASP A 1 325 ? -12.835 -7.894 12.328 1.00 96.88 325 ASP A N 1
ATOM 2531 C CA . ASP A 1 325 ? -13.835 -8.145 13.370 1.00 96.88 325 ASP A CA 1
ATOM 2532 C C . ASP A 1 325 ? -14.691 -6.899 13.658 1.00 96.88 325 ASP A C 1
ATOM 2534 O O . ASP A 1 325 ? -15.891 -7.013 13.936 1.00 96.88 325 ASP A O 1
ATOM 2538 N N . ALA A 1 326 ? -14.073 -5.715 13.631 1.00 94.81 326 ALA A N 1
ATOM 2539 C CA . ALA A 1 326 ? -14.743 -4.444 13.857 1.00 94.81 326 ALA A CA 1
ATOM 2540 C C . ALA A 1 326 ? -15.702 -4.102 12.712 1.00 94.81 326 ALA A C 1
ATOM 2542 O O . ALA A 1 326 ? -16.835 -3.707 12.987 1.00 94.81 326 ALA A O 1
ATOM 2543 N N . ASP A 1 327 ? -15.289 -4.315 11.465 1.00 95.69 327 ASP A N 1
ATOM 2544 C CA . ASP A 1 327 ? -16.058 -3.980 10.268 1.00 95.69 327 ASP A CA 1
ATOM 2545 C C . ASP A 1 327 ? -17.351 -4.779 10.186 1.00 95.69 327 ASP A C 1
ATOM 2547 O O . ASP A 1 327 ? -18.422 -4.201 9.999 1.00 95.69 327 ASP A O 1
ATOM 2551 N N . VAL A 1 328 ? -17.290 -6.091 10.441 1.00 95.00 328 VAL A N 1
ATOM 2552 C CA . VAL A 1 328 ? -18.486 -6.948 10.470 1.00 95.00 328 VAL A CA 1
ATOM 2553 C C . VAL A 1 328 ? -19.469 -6.473 11.544 1.00 95.00 328 VAL A C 1
ATOM 2555 O O . VAL A 1 328 ? -20.664 -6.302 11.282 1.00 95.00 328 VAL A O 1
ATOM 2558 N N . VAL A 1 329 ? -18.976 -6.205 12.759 1.00 94.25 329 VAL A N 1
ATOM 2559 C CA . VAL A 1 329 ? -19.821 -5.730 13.868 1.00 94.25 329 VAL A CA 1
ATOM 2560 C C . VAL A 1 329 ? -20.404 -4.347 13.569 1.00 94.25 329 VAL A C 1
ATOM 2562 O O . VAL A 1 329 ? -21.562 -4.072 13.902 1.00 94.25 329 VAL A O 1
ATOM 2565 N N . PHE A 1 330 ? -19.620 -3.463 12.956 1.00 95.06 330 PHE A N 1
ATOM 2566 C CA . PHE A 1 330 ? -20.037 -2.101 12.664 1.00 95.06 330 PHE A CA 1
ATOM 2567 C C . PHE A 1 330 ? -21.030 -2.041 11.502 1.00 95.06 330 PHE A C 1
ATOM 2569 O O . PHE A 1 330 ? -22.024 -1.315 11.596 1.00 95.06 330 PHE A O 1
ATOM 2576 N N . ALA A 1 331 ? -20.848 -2.866 10.470 1.00 96.94 331 ALA A N 1
ATOM 2577 C CA . ALA A 1 331 ? -21.814 -3.039 9.393 1.00 96.94 331 ALA A CA 1
ATOM 2578 C C . ALA A 1 331 ? -23.166 -3.527 9.940 1.00 96.94 331 ALA A C 1
ATOM 2580 O O . ALA A 1 331 ? -24.203 -2.921 9.660 1.00 96.94 331 ALA A O 1
ATOM 2581 N N . ASP A 1 332 ? -23.164 -4.554 10.798 1.00 96.25 332 ASP A N 1
ATOM 2582 C CA . ASP A 1 332 ? -24.359 -5.061 11.488 1.00 96.25 332 ASP A CA 1
ATOM 2583 C C . ASP A 1 332 ? -25.091 -3.977 12.284 1.00 96.25 332 ASP A C 1
ATOM 2585 O O . ASP A 1 332 ? -26.325 -3.891 12.242 1.00 96.25 332 ASP A O 1
ATOM 2589 N N . LEU A 1 333 ? -24.342 -3.153 13.021 1.00 95.06 333 LEU A N 1
ATOM 2590 C CA . LEU A 1 333 ? -24.900 -2.041 13.782 1.00 95.06 333 LEU A CA 1
ATOM 2591 C C . LEU A 1 333 ? -25.528 -0.998 12.851 1.00 95.06 333 LEU A C 1
ATOM 2593 O O . LEU A 1 333 ? -26.676 -0.611 13.061 1.00 95.06 333 LEU A O 1
ATOM 2597 N N . CYS A 1 334 ? -24.823 -0.597 11.792 1.00 97.12 334 CYS A N 1
ATOM 2598 C CA . CYS A 1 334 ? -25.332 0.360 10.812 1.00 97.12 334 CYS A CA 1
ATOM 2599 C C . CYS A 1 334 ? -26.627 -0.134 10.154 1.00 97.12 334 CYS A C 1
ATOM 2601 O O . CYS A 1 334 ? -27.580 0.636 10.036 1.00 97.12 334 CYS A O 1
ATOM 2603 N N . ARG A 1 335 ? -26.719 -1.427 9.796 1.00 97.62 335 ARG A N 1
ATOM 2604 C CA . ARG A 1 335 ? -27.953 -2.010 9.231 1.00 97.62 335 ARG A CA 1
ATOM 2605 C C . ARG A 1 335 ? -29.122 -1.926 10.212 1.00 97.62 335 ARG A C 1
ATOM 2607 O O . ARG A 1 335 ? -30.226 -1.582 9.798 1.00 97.62 335 ARG A O 1
ATOM 2614 N N . LYS A 1 336 ? -28.889 -2.203 11.499 1.00 96.94 336 LYS A N 1
ATOM 2615 C CA . LYS A 1 336 ? -29.924 -2.123 12.548 1.00 96.94 336 LYS A CA 1
ATOM 2616 C C . LYS A 1 336 ? -30.418 -0.694 12.777 1.00 96.94 336 LYS A C 1
ATOM 2618 O O . LYS A 1 336 ? -31.609 -0.502 12.993 1.00 96.94 336 LYS A O 1
ATOM 2623 N N . GLU A 1 337 ? -29.528 0.288 12.674 1.00 95.50 337 GLU A N 1
ATOM 2624 C CA . GLU A 1 337 ? -29.852 1.716 12.808 1.00 95.50 337 GLU A CA 1
ATOM 2625 C C . GLU A 1 337 ? -30.391 2.344 11.503 1.00 95.50 337 GLU A C 1
ATOM 2627 O O . GLU A 1 337 ? -30.695 3.535 11.461 1.00 95.50 337 GLU A O 1
ATOM 2632 N N . GLY A 1 338 ? -30.529 1.562 10.425 1.00 97.19 338 GLY A N 1
ATOM 2633 C CA . GLY A 1 338 ? -31.071 2.017 9.141 1.00 97.19 338 GLY A CA 1
ATOM 2634 C C . GLY A 1 338 ? -30.069 2.720 8.215 1.00 97.19 338 GLY A C 1
ATOM 2635 O O . GLY A 1 338 ? -30.464 3.186 7.144 1.00 97.19 338 GLY A O 1
ATOM 2636 N N . ASP A 1 339 ? -28.776 2.764 8.555 1.00 97.75 339 ASP A N 1
ATOM 2637 C CA . ASP A 1 339 ? -27.721 3.287 7.677 1.00 97.75 339 ASP A CA 1
ATOM 2638 C C . ASP A 1 339 ? -27.190 2.198 6.732 1.00 97.75 339 ASP A C 1
ATOM 2640 O O . ASP A 1 339 ? -26.100 1.642 6.890 1.00 97.75 339 ASP A O 1
ATOM 2644 N N . GLY A 1 340 ? -27.983 1.897 5.705 1.00 98.06 340 GLY A N 1
ATOM 2645 C CA . GLY A 1 340 ? -27.612 0.914 4.689 1.00 98.06 340 GLY A CA 1
ATOM 2646 C C . GLY A 1 340 ? -26.438 1.334 3.795 1.00 98.06 340 GLY A C 1
ATOM 2647 O O . GLY A 1 340 ? -25.863 0.476 3.130 1.00 98.06 340 GLY A O 1
ATOM 2648 N N . VAL A 1 341 ? -26.089 2.625 3.736 1.00 97.88 341 VAL A N 1
ATOM 2649 C CA . VAL A 1 341 ? -24.960 3.108 2.920 1.00 97.88 341 VAL A CA 1
ATOM 2650 C C . VAL A 1 341 ? -23.650 2.779 3.619 1.00 97.88 341 VAL A C 1
ATOM 2652 O O . VAL A 1 341 ? -22.797 2.131 3.018 1.00 97.88 341 VAL A O 1
ATOM 2655 N N . THR A 1 342 ? -23.522 3.159 4.893 1.00 98.25 342 THR A N 1
ATOM 2656 C CA . THR A 1 342 ? -22.330 2.851 5.693 1.00 98.25 342 THR A CA 1
ATOM 2657 C C . THR A 1 342 ? -22.177 1.345 5.886 1.00 98.25 342 THR A C 1
ATOM 2659 O O . THR A 1 342 ? -21.077 0.828 5.754 1.00 98.25 342 THR A O 1
ATOM 2662 N N . ALA A 1 343 ? -23.275 0.612 6.092 1.00 98.38 343 ALA A N 1
ATOM 2663 C CA . ALA A 1 343 ? -23.215 -0.845 6.176 1.00 98.38 343 ALA A CA 1
ATOM 2664 C C . ALA A 1 343 ? -22.590 -1.498 4.933 1.00 98.38 343 ALA A C 1
ATOM 2666 O O . ALA A 1 343 ? -21.678 -2.303 5.066 1.00 98.38 343 ALA A O 1
ATOM 2667 N N . ARG A 1 344 ? -23.042 -1.120 3.727 1.00 98.06 344 ARG A N 1
ATOM 2668 C CA . ARG A 1 344 ? -22.477 -1.661 2.481 1.00 98.06 344 ARG A CA 1
ATOM 2669 C C . ARG A 1 344 ? -21.020 -1.270 2.281 1.00 98.06 344 ARG A C 1
ATOM 2671 O O . ARG A 1 344 ? -20.279 -2.052 1.707 1.00 98.06 344 ARG A O 1
ATOM 2678 N N . LEU A 1 345 ? -20.620 -0.077 2.723 1.00 98.12 345 LEU A N 1
ATOM 2679 C CA . LEU A 1 345 ? -19.216 0.331 2.694 1.00 98.12 345 LEU A CA 1
ATOM 2680 C C . LEU A 1 345 ? -18.363 -0.685 3.465 1.00 98.12 345 LEU A C 1
ATOM 2682 O O . LEU A 1 345 ? -17.423 -1.226 2.893 1.00 98.12 345 LEU A O 1
ATOM 2686 N N . PHE A 1 346 ? -18.742 -1.008 4.704 1.00 98.12 346 PHE A N 1
ATOM 2687 C CA . PHE A 1 346 ? -18.010 -1.980 5.522 1.00 98.12 346 PHE A CA 1
ATOM 2688 C C . PHE A 1 346 ? -18.173 -3.434 5.065 1.00 98.12 346 PHE A C 1
ATOM 2690 O O . PHE A 1 346 ? -17.284 -4.235 5.325 1.00 98.12 346 PHE A O 1
ATOM 2697 N N . ASP A 1 347 ? -19.241 -3.782 4.336 1.00 96.25 347 ASP A N 1
ATOM 2698 C CA . ASP A 1 347 ? -19.343 -5.100 3.691 1.00 96.25 347 ASP A CA 1
ATOM 2699 C C . ASP A 1 347 ? -18.220 -5.306 2.652 1.00 96.25 347 ASP A C 1
ATOM 2701 O O . ASP A 1 347 ? -17.686 -6.407 2.538 1.00 96.25 347 ASP A O 1
ATOM 2705 N N . PHE A 1 348 ? -17.852 -4.259 1.899 1.00 96.75 348 PHE A N 1
ATOM 2706 C CA . PHE A 1 348 ? -16.755 -4.329 0.925 1.00 96.75 348 PHE A CA 1
ATOM 2707 C C . PHE A 1 348 ? -15.378 -4.200 1.581 1.00 96.75 348 PHE A C 1
ATOM 2709 O O . PHE A 1 348 ? -14.511 -5.004 1.259 1.00 96.75 348 PHE A O 1
ATOM 2716 N N . VAL A 1 349 ? -15.202 -3.265 2.524 1.00 97.50 349 VAL A N 1
ATOM 2717 C CA . VAL A 1 349 ? -13.943 -3.136 3.289 1.00 97.50 349 VAL A CA 1
ATOM 2718 C C . VAL A 1 349 ? -13.629 -4.451 4.007 1.00 97.50 349 VAL A C 1
ATOM 2720 O O . VAL A 1 349 ? -12.585 -5.049 3.779 1.00 97.50 349 VAL A O 1
ATOM 2723 N N . GLY A 1 350 ? -14.589 -5.007 4.752 1.00 95.44 350 GLY A N 1
ATOM 2724 C CA . GLY A 1 350 ? -14.393 -6.271 5.463 1.00 95.44 350 GLY A CA 1
ATOM 2725 C C . GLY A 1 350 ? -14.092 -7.464 4.544 1.00 95.44 350 GLY A C 1
ATOM 2726 O O . GLY A 1 350 ? -13.409 -8.400 4.960 1.00 95.44 350 GLY A O 1
ATOM 2727 N N . ALA A 1 351 ? -14.559 -7.455 3.289 1.00 95.25 351 ALA A N 1
ATOM 2728 C CA . ALA A 1 351 ? -14.198 -8.485 2.314 1.00 95.25 351 ALA A CA 1
ATOM 2729 C C . ALA A 1 351 ? -12.718 -8.392 1.901 1.00 95.25 351 ALA A C 1
ATOM 2731 O O . ALA A 1 351 ? -12.050 -9.427 1.783 1.00 95.25 351 ALA A O 1
ATOM 2732 N N . ASP A 1 352 ? -12.214 -7.170 1.725 1.00 97.94 352 ASP A N 1
ATOM 2733 C CA . ASP A 1 352 ? -10.810 -6.892 1.425 1.00 97.94 352 ASP A CA 1
ATOM 2734 C C . ASP A 1 352 ? -9.915 -7.239 2.636 1.00 97.94 352 ASP A C 1
ATOM 2736 O O . ASP A 1 352 ? -8.884 -7.899 2.455 1.00 97.94 352 ASP A O 1
ATOM 2740 N N . GLU A 1 353 ? -10.380 -7.001 3.872 1.00 97.69 353 GLU A N 1
ATOM 2741 C CA . GLU A 1 353 ? -9.650 -7.360 5.102 1.00 97.69 353 GLU A CA 1
ATOM 2742 C C . GLU A 1 353 ? -9.401 -8.863 5.271 1.00 97.69 353 GLU A C 1
ATOM 2744 O O . GLU A 1 353 ? -8.336 -9.292 5.728 1.00 97.69 353 GLU A O 1
ATOM 2749 N N . VAL A 1 354 ? -10.331 -9.722 4.836 1.00 97.88 354 VAL A N 1
ATOM 2750 C CA . VAL A 1 354 ? -10.068 -11.175 4.773 1.00 97.88 354 VAL A CA 1
ATOM 2751 C C . VAL A 1 354 ? -8.890 -11.463 3.831 1.00 97.88 354 VAL A C 1
ATOM 2753 O O . VAL A 1 354 ? -8.092 -12.377 4.066 1.00 97.88 354 VAL A O 1
ATOM 2756 N N . GLY A 1 355 ? -8.773 -10.695 2.746 1.00 97.69 355 GLY A N 1
ATOM 2757 C CA . GLY A 1 355 ? -7.644 -10.723 1.824 1.00 97.69 355 GLY A CA 1
ATOM 2758 C C . GLY A 1 355 ? -6.334 -10.268 2.463 1.00 97.69 355 GLY A C 1
ATOM 2759 O O . GLY A 1 355 ? -5.313 -10.921 2.240 1.00 97.69 355 GLY A O 1
ATOM 2760 N N . HIS A 1 356 ? -6.352 -9.208 3.267 1.00 98.44 356 HIS A N 1
ATOM 2761 C CA . HIS A 1 356 ? -5.172 -8.692 3.973 1.00 98.44 356 HIS A CA 1
ATOM 2762 C C . HIS A 1 356 ? -4.660 -9.692 5.014 1.00 98.44 356 HIS A C 1
ATOM 2764 O O . HIS A 1 356 ? -3.490 -10.085 4.986 1.00 98.44 356 HIS A O 1
ATOM 2770 N N . VAL A 1 357 ? -5.563 -10.264 5.819 1.00 98.50 357 VAL A N 1
ATOM 2771 C CA . VAL A 1 357 ? -5.209 -11.337 6.760 1.00 98.50 357 VAL A CA 1
ATOM 2772 C C . VAL A 1 357 ? -4.626 -12.550 6.035 1.00 98.50 357 VAL A C 1
ATOM 2774 O O . VAL A 1 357 ? -3.667 -13.160 6.512 1.00 98.50 357 VAL A O 1
ATOM 2777 N N . ARG A 1 358 ? -5.130 -12.877 4.839 1.00 98.44 358 ARG A N 1
ATOM 2778 C CA . ARG A 1 358 ? -4.582 -13.961 4.010 1.00 98.44 358 ARG A CA 1
ATOM 2779 C C . ARG A 1 358 ? -3.174 -13.672 3.495 1.00 98.44 358 ARG A C 1
ATOM 2781 O O . ARG A 1 358 ? -2.354 -14.590 3.447 1.00 98.44 358 ARG A O 1
ATOM 2788 N N . ILE A 1 359 ? -2.881 -12.426 3.120 1.00 98.19 359 ILE A N 1
ATOM 2789 C CA . ILE A 1 359 ? -1.514 -11.995 2.793 1.00 98.19 359 ILE A CA 1
ATOM 2790 C C . ILE A 1 359 ? -0.615 -12.229 4.008 1.00 98.19 359 ILE A C 1
ATOM 2792 O O . ILE A 1 359 ? 0.412 -12.905 3.892 1.00 98.19 359 ILE A O 1
ATOM 2796 N N . GLY A 1 360 ? -1.022 -11.729 5.178 1.00 97.50 360 GLY A N 1
ATOM 2797 C CA . GLY A 1 360 ? -0.267 -11.868 6.419 1.00 97.50 360 GLY A CA 1
ATOM 2798 C C . GLY A 1 360 ? 0.027 -13.325 6.770 1.00 97.50 360 GLY A C 1
ATOM 2799 O O . GLY A 1 360 ? 1.185 -13.695 6.969 1.00 97.50 360 GLY A O 1
ATOM 2800 N N . THR A 1 361 ? -0.990 -14.191 6.778 1.00 97.12 361 THR A N 1
ATOM 2801 C CA . THR A 1 361 ? -0.827 -15.613 7.127 1.00 97.12 361 THR A CA 1
ATOM 2802 C C . THR A 1 361 ? 0.064 -16.360 6.133 1.00 97.12 361 THR A C 1
ATOM 2804 O O . THR A 1 361 ? 0.908 -17.160 6.551 1.00 97.12 361 THR A O 1
ATOM 2807 N N . ARG A 1 362 ? -0.067 -16.082 4.826 1.00 97.75 362 ARG A N 1
ATOM 2808 C CA . ARG A 1 362 ? 0.787 -16.654 3.772 1.00 97.75 362 ARG A CA 1
ATOM 2809 C C . ARG A 1 362 ? 2.254 -16.303 4.006 1.00 97.75 362 ARG A C 1
ATOM 2811 O O . ARG A 1 362 ? 3.096 -17.203 4.041 1.00 97.75 362 ARG A O 1
ATOM 2818 N N . TRP A 1 363 ? 2.564 -15.017 4.164 1.00 98.12 363 TRP A N 1
ATOM 2819 C CA . TRP A 1 363 ? 3.949 -14.561 4.273 1.00 98.12 363 TRP A CA 1
ATOM 2820 C C . TRP A 1 363 ? 4.571 -14.872 5.628 1.00 98.12 363 TRP A C 1
ATOM 2822 O O . TRP A 1 363 ? 5.744 -15.240 5.677 1.00 98.12 363 TRP A O 1
ATOM 2832 N N . MET A 1 364 ? 3.797 -14.854 6.716 1.00 96.38 364 MET A N 1
ATOM 2833 C CA . MET A 1 364 ? 4.287 -15.360 7.996 1.00 96.38 364 MET A CA 1
ATOM 2834 C C . MET A 1 364 ? 4.702 -16.833 7.898 1.00 96.38 364 MET A C 1
ATOM 2836 O O . MET A 1 364 ? 5.780 -17.192 8.363 1.00 96.38 364 MET A O 1
ATOM 2840 N N . ARG A 1 365 ? 3.889 -17.691 7.262 1.00 96.31 365 ARG A N 1
ATOM 2841 C CA . ARG A 1 365 ? 4.250 -19.105 7.070 1.00 96.31 365 ARG A CA 1
ATOM 2842 C C . ARG A 1 365 ? 5.520 -19.253 6.231 1.00 96.31 365 ARG A C 1
ATOM 2844 O O . ARG A 1 365 ? 6.355 -20.090 6.557 1.00 96.31 365 ARG A O 1
ATOM 2851 N N . HIS A 1 366 ? 5.681 -18.431 5.194 1.00 96.88 366 HIS A N 1
ATOM 2852 C CA . HIS A 1 366 ? 6.899 -18.405 4.384 1.00 96.88 366 HIS A CA 1
ATOM 2853 C C . HIS A 1 366 ? 8.143 -18.062 5.222 1.00 96.88 366 HIS A C 1
ATOM 2855 O O . HIS A 1 366 ? 9.107 -18.817 5.203 1.00 96.88 366 HIS A O 1
ATOM 2861 N N . PHE A 1 367 ? 8.117 -16.981 6.011 1.00 97.00 367 PHE A N 1
ATOM 2862 C CA . PHE A 1 367 ? 9.266 -16.566 6.837 1.00 97.00 367 PHE A CA 1
ATOM 2863 C C . PHE A 1 367 ? 9.497 -17.425 8.088 1.00 97.00 367 PHE A C 1
ATOM 2865 O O . PHE A 1 367 ? 10.557 -17.344 8.713 1.00 97.00 367 PHE A O 1
ATOM 2872 N N . ALA A 1 368 ? 8.508 -18.231 8.471 1.00 95.94 368 ALA A N 1
ATOM 2873 C CA . ALA A 1 368 ? 8.653 -19.274 9.476 1.00 95.94 368 ALA A CA 1
ATOM 2874 C C . ALA A 1 368 ? 9.179 -20.596 8.885 1.00 95.94 368 ALA A C 1
ATOM 2876 O O . ALA A 1 368 ? 9.252 -21.575 9.617 1.00 95.94 368 ALA A O 1
ATOM 2877 N N . ASP A 1 369 ? 9.527 -20.647 7.593 1.00 94.25 369 ASP A N 1
ATOM 2878 C CA . ASP A 1 369 ? 9.985 -21.858 6.893 1.00 94.25 369 ASP A CA 1
ATOM 2879 C C . ASP A 1 369 ? 8.963 -23.013 6.941 1.00 94.25 369 ASP A C 1
ATOM 2881 O O . ASP A 1 369 ? 9.313 -24.189 6.864 1.00 94.25 369 ASP A O 1
ATOM 2885 N N . GLY A 1 370 ? 7.674 -22.683 7.082 1.00 90.62 370 GLY A N 1
ATOM 2886 C CA . GLY A 1 370 ? 6.598 -23.662 7.257 1.00 90.62 370 GLY A CA 1
ATOM 2887 C C . GLY A 1 370 ? 6.523 -24.311 8.645 1.00 90.62 370 GLY A C 1
ATOM 2888 O O . GLY A 1 370 ? 5.734 -25.235 8.817 1.00 90.62 370 GLY A O 1
ATOM 2889 N N . ASP A 1 371 ? 7.302 -23.848 9.626 1.00 94.12 371 ASP A N 1
ATOM 2890 C CA . ASP A 1 371 ? 7.260 -24.335 11.008 1.00 94.12 371 ASP A CA 1
ATOM 2891 C C . ASP A 1 371 ? 6.069 -23.723 11.771 1.00 94.12 371 ASP A C 1
ATOM 2893 O O . ASP A 1 371 ? 6.079 -22.552 12.166 1.00 94.12 371 ASP A O 1
ATOM 2897 N N . ASP A 1 372 ? 5.029 -24.534 11.979 1.00 91.75 372 ASP A N 1
ATOM 2898 C CA . ASP A 1 372 ? 3.806 -24.131 12.677 1.00 91.75 372 ASP A CA 1
ATOM 2899 C C . ASP A 1 372 ? 4.034 -23.833 14.176 1.00 91.75 372 ASP A C 1
ATOM 2901 O O . ASP A 1 372 ? 3.339 -22.979 14.738 1.00 91.75 372 ASP A O 1
ATOM 2905 N N . GLU A 1 373 ? 5.007 -24.477 14.835 1.00 93.56 373 GLU A N 1
ATOM 2906 C CA . GLU A 1 373 ? 5.331 -24.196 16.242 1.00 93.56 373 GLU A CA 1
ATOM 2907 C C . GLU A 1 373 ? 5.990 -22.824 16.368 1.00 93.56 373 GLU A C 1
ATOM 2909 O O . GLU A 1 373 ? 5.577 -21.999 17.192 1.00 93.56 373 GLU A O 1
ATOM 2914 N N . ARG A 1 374 ? 6.961 -22.537 15.493 1.00 95.44 374 ARG A N 1
ATOM 2915 C CA . ARG A 1 374 ? 7.592 -21.216 15.394 1.00 95.44 374 ARG A CA 1
ATOM 2916 C C . ARG A 1 374 ? 6.570 -20.135 15.053 1.00 95.44 374 ARG A C 1
ATOM 2918 O O . ARG A 1 374 ? 6.592 -19.066 15.667 1.00 95.44 374 ARG A O 1
ATOM 2925 N N . LEU A 1 375 ? 5.662 -20.404 14.113 1.00 95.06 375 LEU A N 1
ATOM 2926 C CA . LEU A 1 375 ? 4.596 -19.482 13.717 1.00 95.06 375 LEU A CA 1
ATOM 2927 C C . LEU A 1 375 ? 3.703 -19.111 14.909 1.00 95.06 375 LEU A C 1
ATOM 2929 O O . LEU A 1 375 ? 3.453 -17.928 15.156 1.00 95.06 375 LEU A O 1
ATOM 2933 N N . LEU A 1 376 ? 3.238 -20.112 15.662 1.00 94.75 376 LEU A N 1
ATOM 2934 C CA . LEU A 1 376 ? 2.390 -19.892 16.831 1.00 94.75 376 LEU A CA 1
ATOM 2935 C C . LEU A 1 376 ? 3.149 -19.179 17.956 1.00 94.75 376 LEU A C 1
ATOM 2937 O O . LEU A 1 376 ? 2.591 -18.278 18.581 1.00 94.75 376 LEU A O 1
ATOM 2941 N N . ALA A 1 377 ? 4.418 -19.525 18.188 1.00 96.75 377 ALA A N 1
ATOM 2942 C CA . ALA A 1 377 ? 5.251 -18.871 19.194 1.00 96.75 377 ALA A CA 1
ATOM 2943 C C . ALA A 1 377 ? 5.441 -17.374 18.903 1.00 96.75 377 ALA A C 1
ATOM 2945 O O . ALA A 1 377 ? 5.273 -16.547 19.802 1.00 96.75 377 ALA A O 1
ATOM 2946 N N . VAL A 1 378 ? 5.723 -17.009 17.646 1.00 97.56 378 VAL A N 1
ATOM 2947 C CA . VAL A 1 378 ? 5.807 -15.599 17.231 1.00 97.56 378 VAL A CA 1
ATOM 2948 C C . VAL A 1 378 ? 4.461 -14.902 17.403 1.00 97.56 378 VAL A C 1
ATOM 2950 O O . VAL A 1 378 ? 4.407 -13.794 17.930 1.00 97.56 378 VAL A O 1
ATOM 2953 N N . PHE A 1 379 ? 3.367 -15.551 17.007 1.00 97.25 379 PHE A N 1
ATOM 2954 C CA . PHE A 1 379 ? 2.024 -14.991 17.134 1.00 97.25 379 PHE A CA 1
ATOM 2955 C C . PHE A 1 379 ? 1.644 -14.681 18.592 1.00 97.25 379 PHE A C 1
ATOM 2957 O O . PHE A 1 379 ? 1.143 -13.597 18.897 1.00 97.25 379 PHE A O 1
ATOM 2964 N N . GLU A 1 380 ? 1.931 -15.607 19.510 1.00 96.88 380 GLU A N 1
ATOM 2965 C CA . GLU A 1 380 ? 1.723 -15.426 20.950 1.00 96.88 380 GLU A CA 1
ATOM 2966 C C . GLU A 1 380 ? 2.589 -14.291 21.521 1.00 96.88 380 GLU A C 1
ATOM 2968 O O . GLU A 1 380 ? 2.089 -13.458 22.286 1.00 96.88 380 GLU A O 1
ATOM 2973 N N . ASP A 1 381 ? 3.865 -14.217 21.128 1.00 97.56 381 ASP A N 1
ATOM 2974 C CA . ASP A 1 381 ? 4.781 -13.169 21.585 1.00 97.56 381 ASP A CA 1
ATOM 2975 C C . ASP A 1 381 ? 4.394 -11.772 21.071 1.00 97.56 381 ASP A C 1
ATOM 2977 O O . ASP A 1 381 ? 4.417 -10.801 21.835 1.00 97.56 381 ASP A O 1
ATOM 2981 N N . CYS A 1 382 ? 3.987 -11.662 19.803 1.00 97.69 382 CYS A N 1
ATOM 2982 C CA . CYS A 1 382 ? 3.473 -10.422 19.223 1.00 97.69 382 CYS A CA 1
ATOM 2983 C C . CYS A 1 382 ? 2.238 -9.933 19.990 1.00 97.69 382 CYS A C 1
ATOM 2985 O O . CYS A 1 382 ? 2.211 -8.784 20.433 1.00 97.69 382 CYS A O 1
ATOM 2987 N N . TYR A 1 383 ? 1.256 -10.805 20.242 1.00 95.69 383 TYR A N 1
ATOM 2988 C CA . TYR A 1 383 ? 0.088 -10.440 21.048 1.00 95.69 383 TYR A CA 1
ATOM 2989 C C . TYR A 1 383 ? 0.461 -9.984 22.462 1.00 95.69 383 TYR A C 1
ATOM 2991 O O . TYR A 1 383 ? -0.079 -8.986 22.938 1.00 95.69 383 TYR A O 1
ATOM 2999 N N . ARG A 1 384 ? 1.384 -10.683 23.136 1.00 95.50 384 ARG A N 1
ATOM 3000 C CA . ARG A 1 384 ? 1.846 -10.309 24.481 1.00 95.50 384 ARG A CA 1
ATOM 3001 C C . ARG A 1 384 ? 2.427 -8.890 24.492 1.00 95.50 384 ARG A C 1
ATOM 3003 O O . ARG A 1 384 ? 2.044 -8.082 25.335 1.00 95.50 384 ARG A O 1
ATOM 3010 N N . ARG A 1 385 ? 3.310 -8.566 23.539 1.00 96.06 385 ARG A N 1
ATOM 3011 C CA . ARG A 1 385 ? 3.913 -7.224 23.410 1.00 96.06 385 ARG A CA 1
ATOM 3012 C C . ARG A 1 385 ? 2.879 -6.139 23.119 1.00 96.06 385 ARG A C 1
ATOM 3014 O O . ARG A 1 385 ? 2.978 -5.036 23.653 1.00 96.06 385 ARG A O 1
ATOM 3021 N N . LEU A 1 386 ? 1.885 -6.446 22.289 1.00 94.94 386 LEU A N 1
ATOM 3022 C CA . LEU A 1 386 ? 0.778 -5.535 22.008 1.00 94.94 386 LEU A CA 1
ATOM 3023 C C . LEU A 1 386 ? -0.051 -5.272 23.276 1.00 94.94 386 LEU A C 1
ATOM 3025 O O . LEU A 1 386 ? -0.347 -4.123 23.602 1.00 94.94 386 LEU A O 1
ATOM 3029 N N . GLU A 1 387 ? -0.378 -6.316 24.039 1.00 91.94 387 GLU A N 1
ATOM 3030 C CA . GLU A 1 387 ? -1.147 -6.210 25.286 1.00 91.94 387 GLU A CA 1
ATOM 3031 C C . GLU A 1 387 ? -0.415 -5.395 26.369 1.00 91.94 387 GLU A C 1
ATOM 3033 O O . GLU A 1 387 ? -1.062 -4.650 27.111 1.00 91.94 387 GLU A O 1
ATOM 3038 N N . GLU A 1 388 ? 0.920 -5.473 26.429 1.00 92.56 388 GLU A N 1
ATOM 3039 C CA . GLU A 1 388 ? 1.776 -4.621 27.278 1.00 92.56 388 GLU A CA 1
ATOM 3040 C C . GLU A 1 388 ? 1.690 -3.134 26.903 1.00 92.56 388 GLU A C 1
ATOM 3042 O O . GLU A 1 388 ? 1.881 -2.263 27.751 1.00 92.56 388 GLU A O 1
ATOM 3047 N N . ARG A 1 389 ? 1.336 -2.833 25.650 1.00 90.50 389 ARG A N 1
ATOM 3048 C CA . ARG A 1 389 ? 1.065 -1.484 25.129 1.00 90.50 389 ARG A CA 1
ATOM 3049 C C . ARG A 1 389 ? -0.432 -1.165 25.078 1.00 90.50 389 ARG A C 1
ATOM 3051 O O . ARG A 1 389 ? -0.883 -0.371 24.255 1.00 90.50 389 ARG A O 1
ATOM 3058 N N . ALA A 1 390 ? -1.204 -1.793 25.964 1.00 87.00 390 ALA A N 1
ATOM 3059 C CA . ALA A 1 390 ? -2.643 -1.599 26.114 1.00 87.00 390 ALA A CA 1
ATOM 3060 C C . ALA A 1 390 ? -3.477 -1.894 24.852 1.00 87.00 390 ALA A C 1
ATOM 3062 O O . ALA A 1 390 ? -4.639 -1.488 24.788 1.00 87.00 390 ALA A O 1
ATOM 3063 N N . PHE A 1 391 ? -2.940 -2.653 23.887 1.00 87.81 391 PHE A N 1
ATOM 3064 C CA . PHE A 1 391 ? -3.743 -3.181 22.790 1.00 87.81 391 PHE A CA 1
ATOM 3065 C C . PHE A 1 391 ? -4.844 -4.092 23.342 1.00 87.81 391 PHE A C 1
ATOM 3067 O O . PHE A 1 391 ? -4.648 -4.869 24.288 1.00 87.81 391 PHE A O 1
ATOM 3074 N N . GLY A 1 392 ? -6.023 -4.005 22.743 1.00 83.50 392 GLY A N 1
ATOM 3075 C CA . GLY A 1 392 ? -7.164 -4.812 23.128 1.00 83.50 392 GLY A CA 1
ATOM 3076 C C . GLY A 1 392 ? -8.352 -4.565 22.218 1.00 83.50 392 GLY A C 1
ATOM 3077 O O . GLY A 1 392 ? -8.410 -3.578 21.494 1.00 83.50 392 GLY A O 1
ATOM 3078 N N . SER A 1 393 ? -9.323 -5.467 22.301 1.00 83.38 393 SER A N 1
ATOM 3079 C CA . SER A 1 393 ? -10.531 -5.427 21.487 1.00 83.38 393 SER A CA 1
ATOM 3080 C C . SER A 1 393 ? -11.774 -5.685 22.318 1.00 83.38 393 SER A C 1
ATOM 3082 O O . SER A 1 393 ? -11.730 -6.381 23.335 1.00 83.38 393 SER A O 1
ATOM 3084 N N . LYS A 1 394 ? -12.896 -5.129 21.867 1.00 86.00 394 LYS A N 1
ATOM 3085 C CA . LYS A 1 394 ? -14.236 -5.426 22.387 1.00 86.00 394 LYS A CA 1
ATOM 3086 C C . LYS A 1 394 ? -15.128 -6.081 21.331 1.00 86.00 394 LYS A C 1
ATOM 3088 O O . LYS A 1 394 ? -16.288 -6.351 21.631 1.00 86.00 394 LYS A O 1
ATOM 3093 N N . PHE A 1 395 ? -14.612 -6.296 20.122 1.00 89.69 395 PHE A N 1
ATOM 3094 C CA . PHE A 1 395 ? -15.362 -6.883 19.022 1.00 89.69 395 PHE A CA 1
ATOM 3095 C C . PHE A 1 395 ? -15.336 -8.405 19.127 1.00 89.69 395 PHE A C 1
ATOM 3097 O O . PHE A 1 395 ? -14.374 -9.002 19.614 1.00 89.69 395 PHE A O 1
ATOM 3104 N N . VAL A 1 396 ? -16.444 -9.030 18.737 1.00 93.12 396 VAL A N 1
ATOM 3105 C CA . VAL A 1 396 ? -16.541 -10.488 18.710 1.00 93.12 396 VAL A CA 1
ATOM 3106 C C . VAL A 1 396 ? -15.669 -10.998 17.569 1.00 93.12 396 VAL A C 1
ATOM 3108 O O . VAL A 1 396 ? -15.766 -10.495 16.456 1.00 93.12 396 VAL A O 1
ATOM 3111 N N . VAL A 1 397 ? -14.842 -12.003 17.863 1.00 96.06 397 VAL A N 1
ATOM 3112 C CA . VAL A 1 397 ? -13.963 -12.638 16.875 1.00 96.06 397 VAL A CA 1
ATOM 3113 C C . VAL A 1 397 ? -14.790 -13.346 15.803 1.00 96.06 397 VAL A C 1
ATOM 3115 O O . VAL A 1 397 ? -15.544 -14.270 16.127 1.00 96.06 397 VAL A O 1
ATOM 3118 N N . GLN A 1 398 ? -14.585 -12.956 14.548 1.00 96.75 398 GLN A N 1
ATOM 3119 C CA . GLN A 1 398 ? -15.229 -13.510 13.360 1.00 96.75 398 GLN A CA 1
ATOM 3120 C C . GLN A 1 398 ? -14.473 -14.770 12.914 1.00 96.75 398 GLN A C 1
ATOM 3122 O O . GLN A 1 398 ? -13.478 -14.726 12.190 1.00 96.75 398 GLN A O 1
ATOM 3127 N N . GLU A 1 399 ? -14.869 -15.925 13.462 1.00 96.75 399 GLU A N 1
ATOM 3128 C CA . GLU A 1 399 ? -14.138 -17.186 13.264 1.00 96.75 399 GLU A CA 1
ATOM 3129 C C . GLU A 1 399 ? -14.146 -17.649 11.806 1.00 96.75 399 GLU A C 1
ATOM 3131 O O . GLU A 1 399 ? -13.104 -18.078 11.315 1.00 96.75 399 GLU A O 1
ATOM 3136 N N . ASN A 1 400 ? -15.278 -17.540 11.108 1.00 96.25 400 ASN A N 1
ATOM 3137 C CA . ASN A 1 400 ? -15.386 -18.016 9.729 1.00 96.25 400 ASN A CA 1
ATOM 3138 C C . ASN A 1 400 ? -14.458 -17.222 8.804 1.00 96.25 400 ASN A C 1
ATOM 3140 O O . ASN A 1 400 ? -13.714 -17.799 8.017 1.00 96.25 400 ASN A O 1
ATOM 3144 N N . GLU A 1 401 ? -14.455 -15.905 8.943 1.00 96.62 401 GLU A N 1
ATOM 3145 C CA . GLU A 1 401 ? -13.685 -14.961 8.145 1.00 96.62 401 GLU A CA 1
ATOM 3146 C C . GLU A 1 401 ? -12.181 -15.138 8.400 1.00 96.62 401 GLU A C 1
ATOM 3148 O O . GLU A 1 401 ? -11.392 -15.239 7.459 1.00 96.62 401 GLU A O 1
ATOM 3153 N N . ARG A 1 402 ? -11.774 -15.308 9.664 1.00 97.12 402 ARG A N 1
ATOM 3154 C CA . ARG A 1 402 ? -10.377 -15.606 10.023 1.00 97.12 402 ARG A CA 1
ATOM 3155 C C . ARG A 1 402 ? -9.912 -16.975 9.508 1.00 97.12 402 ARG A C 1
ATOM 3157 O O . ARG A 1 402 ? -8.766 -17.100 9.072 1.00 97.12 402 ARG A O 1
ATOM 3164 N N . LEU A 1 403 ? -10.782 -17.991 9.502 1.00 97.62 403 LEU A N 1
ATOM 3165 C CA . LEU A 1 403 ? -10.493 -19.292 8.878 1.00 97.62 403 LEU A CA 1
ATOM 3166 C C . LEU A 1 403 ? -10.357 -19.168 7.353 1.00 97.62 403 LEU A C 1
ATOM 3168 O O . LEU A 1 403 ? -9.424 -19.730 6.778 1.00 97.62 403 LEU A O 1
ATOM 3172 N N . LEU A 1 404 ? -11.226 -18.392 6.693 1.00 96.38 404 LEU A N 1
ATOM 3173 C CA . LEU A 1 404 ? -11.126 -18.092 5.256 1.00 96.38 404 LEU A CA 1
ATOM 3174 C C . LEU A 1 404 ? -9.828 -17.351 4.903 1.00 96.38 404 LEU A C 1
ATOM 3176 O O . LEU A 1 404 ? -9.305 -17.506 3.794 1.00 96.38 404 LEU A O 1
ATOM 3180 N N . ALA A 1 405 ? -9.296 -16.565 5.837 1.00 96.69 405 ALA A N 1
ATOM 3181 C CA . ALA A 1 405 ? -7.999 -15.910 5.722 1.00 96.69 405 ALA A CA 1
ATOM 3182 C C . ALA A 1 405 ? -6.804 -16.835 6.038 1.00 96.69 405 ALA A C 1
ATOM 3184 O O . ALA A 1 405 ? -5.651 -16.412 5.969 1.00 96.69 405 ALA A O 1
ATOM 3185 N N . GLY A 1 406 ? -7.042 -18.106 6.371 1.00 96.12 406 GLY A N 1
ATOM 3186 C CA . GLY A 1 406 ? -5.993 -19.098 6.610 1.00 96.12 406 GLY A CA 1
ATOM 3187 C C . GLY A 1 406 ? -5.394 -19.083 8.019 1.00 96.12 406 GLY A C 1
ATOM 3188 O O . GLY A 1 406 ? -4.350 -19.708 8.225 1.00 96.12 406 GLY A O 1
ATOM 3189 N N . MET A 1 407 ? -6.026 -18.404 8.986 1.00 96.81 407 MET A N 1
ATOM 3190 C CA . MET A 1 407 ? -5.640 -18.517 10.396 1.00 96.81 407 MET A CA 1
ATOM 3191 C C . MET A 1 407 ? -5.983 -19.906 10.944 1.00 96.81 407 MET A C 1
ATOM 3193 O O . MET A 1 407 ? -6.990 -20.510 10.579 1.00 96.81 407 MET A O 1
ATOM 3197 N N . THR A 1 408 ? -5.176 -20.406 11.877 1.00 95.81 408 THR A N 1
ATOM 3198 C CA . THR A 1 408 ? -5.452 -21.673 12.565 1.00 95.81 408 THR A CA 1
ATOM 3199 C C . THR A 1 408 ? -6.422 -21.479 13.731 1.00 95.81 408 THR A C 1
ATOM 3201 O O . THR A 1 408 ? -6.507 -20.402 14.328 1.00 95.81 408 THR A O 1
ATOM 3204 N N . HIS A 1 409 ? -7.101 -22.552 14.151 1.00 96.12 409 HIS A N 1
ATOM 3205 C CA . HIS A 1 409 ? -7.935 -22.515 15.359 1.00 96.12 409 HIS A CA 1
ATOM 3206 C C . HIS A 1 409 ? -7.149 -22.090 16.611 1.00 96.12 409 HIS A C 1
ATOM 3208 O O . HIS A 1 409 ? -7.709 -21.419 17.476 1.00 96.12 409 HIS A O 1
ATOM 3214 N N . ALA A 1 410 ? -5.857 -22.426 16.712 1.00 95.56 410 ALA A N 1
ATOM 3215 C CA . ALA A 1 410 ? -5.010 -22.002 17.828 1.00 95.56 410 ALA A CA 1
ATOM 3216 C C . ALA A 1 410 ? -4.809 -20.475 17.847 1.00 95.56 410 ALA A C 1
ATOM 3218 O O . ALA A 1 410 ? -4.975 -19.842 18.893 1.00 95.56 410 ALA A O 1
ATOM 3219 N N . GLN A 1 411 ? -4.540 -19.872 16.684 1.00 95.88 411 GLN A N 1
ATOM 3220 C CA . GLN A 1 411 ? -4.421 -18.418 16.537 1.00 95.88 411 GLN A CA 1
ATOM 3221 C C . GLN A 1 411 ? -5.753 -17.711 16.839 1.00 95.88 411 GLN A C 1
ATOM 3223 O O . GLN A 1 411 ? -5.788 -16.726 17.579 1.00 95.88 411 GLN A O 1
ATOM 3228 N N . ILE A 1 412 ? -6.873 -18.246 16.345 1.00 97.00 412 ILE A N 1
ATOM 3229 C CA . ILE A 1 412 ? -8.216 -17.705 16.615 1.00 97.00 412 ILE A CA 1
ATOM 3230 C C . ILE A 1 412 ? -8.557 -17.813 18.110 1.00 97.00 412 ILE A C 1
ATOM 3232 O O . ILE A 1 412 ? -9.063 -16.865 18.716 1.00 97.00 412 ILE A O 1
ATOM 3236 N N . ALA A 1 413 ? -8.231 -18.939 18.750 1.00 96.06 413 ALA A N 1
ATOM 3237 C CA . ALA A 1 413 ? -8.403 -19.116 20.188 1.00 96.06 413 ALA A CA 1
ATOM 3238 C C . ALA A 1 413 ? -7.564 -18.114 20.995 1.00 96.06 413 ALA A C 1
ATOM 3240 O O . ALA A 1 413 ? -8.038 -17.608 22.014 1.00 96.06 413 ALA A O 1
ATOM 3241 N N . ARG A 1 414 ? -6.346 -17.781 20.547 1.00 94.62 414 ARG A N 1
ATOM 3242 C CA . ARG A 1 414 ? -5.531 -16.722 21.160 1.00 94.62 414 ARG A CA 1
ATOM 3243 C C . ARG A 1 414 ? -6.186 -15.348 21.039 1.00 94.62 414 ARG A C 1
ATOM 3245 O O . ARG A 1 414 ? -6.317 -14.668 22.058 1.00 94.62 414 ARG A O 1
ATOM 3252 N N . ALA A 1 415 ? -6.661 -14.971 19.853 1.00 93.81 415 ALA A N 1
ATOM 3253 C CA . ALA A 1 415 ? -7.370 -13.706 19.647 1.00 93.81 415 ALA A CA 1
ATOM 3254 C C . ALA A 1 415 ? -8.593 -13.577 20.580 1.00 93.81 415 ALA A C 1
ATOM 3256 O O . ALA A 1 415 ? -8.787 -12.552 21.239 1.00 93.81 415 ALA A O 1
ATOM 3257 N N . ARG A 1 416 ? -9.365 -14.663 20.744 1.00 95.12 416 ARG A N 1
ATOM 3258 C CA . ARG A 1 416 ? -10.501 -14.726 21.684 1.00 95.12 416 ARG A CA 1
ATOM 3259 C C . ARG A 1 416 ? -10.095 -14.447 23.132 1.00 95.12 416 ARG A C 1
ATOM 3261 O O . ARG A 1 416 ? -10.815 -13.739 23.839 1.00 95.12 416 ARG A O 1
ATOM 3268 N N . ARG A 1 417 ? -8.942 -14.957 23.586 1.00 93.25 417 ARG A N 1
ATOM 3269 C CA . ARG A 1 417 ? -8.437 -14.686 24.947 1.00 93.25 417 ARG A CA 1
ATOM 3270 C C . ARG A 1 417 ? -8.179 -13.191 25.171 1.00 93.25 417 ARG A C 1
ATOM 3272 O O . ARG A 1 417 ? -8.542 -12.683 26.233 1.00 93.25 417 ARG A O 1
ATOM 3279 N N . THR A 1 418 ? -7.646 -12.474 24.178 1.00 89.44 418 THR A N 1
ATOM 3280 C CA . THR A 1 418 ? -7.427 -11.014 24.250 1.00 89.44 418 THR A CA 1
ATOM 3281 C C . THR A 1 418 ? -8.736 -10.240 24.406 1.00 89.44 418 THR A C 1
ATOM 3283 O O . THR A 1 418 ? -8.822 -9.331 25.241 1.00 89.44 418 THR A O 1
ATOM 3286 N N . VAL A 1 419 ? -9.775 -10.612 23.649 1.00 88.06 419 VAL A N 1
ATOM 3287 C CA . VAL A 1 419 ? -11.110 -9.994 23.752 1.00 88.06 419 VAL A CA 1
ATOM 3288 C C . VAL A 1 419 ? -11.682 -10.200 25.157 1.00 88.06 419 VAL A C 1
ATOM 3290 O O . VAL A 1 419 ? -12.044 -9.234 25.832 1.00 88.06 419 VAL A O 1
ATOM 3293 N N . LEU A 1 420 ? -11.679 -11.441 25.659 1.00 88.62 420 LEU A N 1
ATOM 3294 C CA . LEU A 1 420 ? -12.186 -11.771 26.998 1.00 88.62 420 LEU A CA 1
ATOM 3295 C C . LEU A 1 420 ? -11.440 -11.018 28.110 1.00 88.62 420 LEU A C 1
ATOM 3297 O O . LEU A 1 420 ? -12.064 -10.491 29.039 1.00 88.62 420 LEU A O 1
ATOM 3301 N N . ALA A 1 421 ? -10.112 -10.919 28.012 1.00 87.25 421 ALA A N 1
ATOM 3302 C CA . ALA A 1 421 ? -9.292 -10.176 28.966 1.00 87.25 421 ALA A CA 1
ATOM 3303 C C . ALA A 1 421 ? -9.611 -8.672 28.946 1.00 87.25 421 ALA A C 1
ATOM 3305 O O . ALA A 1 421 ? -9.703 -8.031 29.999 1.00 87.25 421 ALA A O 1
ATOM 3306 N N . THR A 1 422 ? -9.828 -8.102 27.761 1.00 85.62 422 THR A N 1
ATOM 3307 C CA . THR A 1 422 ? -10.176 -6.686 27.582 1.00 85.62 422 THR A CA 1
ATOM 3308 C C . THR A 1 422 ? -11.565 -6.372 28.134 1.00 85.62 422 THR A C 1
ATOM 3310 O O . THR A 1 422 ? -11.713 -5.423 28.911 1.00 85.62 422 THR A O 1
ATOM 3313 N N . MET A 1 423 ? -12.567 -7.207 27.842 1.00 84.44 423 MET A N 1
ATOM 3314 C CA . MET A 1 423 ? -13.912 -7.078 28.415 1.00 84.44 423 MET A CA 1
ATOM 3315 C C . MET A 1 423 ? -13.890 -7.189 29.946 1.00 84.44 423 MET A C 1
ATOM 3317 O O . MET A 1 423 ? -14.488 -6.364 30.638 1.00 84.44 423 MET A O 1
ATOM 3321 N N . SER A 1 424 ? -13.131 -8.146 30.487 1.00 85.56 424 SER A N 1
ATOM 3322 C CA . SER A 1 424 ? -12.988 -8.340 31.937 1.00 85.56 424 SER A CA 1
ATOM 3323 C C . SER A 1 424 ? -12.343 -7.133 32.630 1.00 85.56 424 SER A C 1
ATOM 3325 O O . SER A 1 424 ? -12.791 -6.718 33.701 1.00 85.56 424 SER A O 1
ATOM 3327 N N . ARG A 1 425 ? -11.307 -6.530 32.023 1.00 83.38 425 ARG A N 1
ATOM 3328 C CA . ARG A 1 425 ? -10.689 -5.284 32.517 1.00 83.38 425 ARG A CA 1
ATOM 3329 C C . ARG A 1 425 ? -11.695 -4.129 32.532 1.00 83.38 425 ARG A C 1
ATOM 3331 O O . ARG A 1 425 ? -11.822 -3.469 33.560 1.00 83.38 425 ARG A O 1
ATOM 3338 N N . ALA A 1 426 ? -12.459 -3.946 31.454 1.00 76.75 426 ALA A N 1
ATOM 3339 C CA . ALA A 1 426 ? -13.469 -2.889 31.352 1.00 76.75 426 ALA A CA 1
ATOM 3340 C C . ALA A 1 426 ? -14.625 -3.044 32.362 1.00 76.75 426 ALA A C 1
ATOM 3342 O O . ALA A 1 426 ? -15.159 -2.052 32.857 1.00 76.75 426 ALA A O 1
ATOM 3343 N N . MET A 1 427 ? -15.021 -4.277 32.694 1.00 76.62 427 MET A N 1
ATOM 3344 C CA . MET A 1 427 ? -16.029 -4.530 33.731 1.00 76.62 427 MET A CA 1
ATOM 3345 C C . MET A 1 427 ? -15.513 -4.201 35.137 1.00 76.62 427 MET A C 1
ATOM 3347 O O . MET A 1 427 ? -16.261 -3.656 35.948 1.00 76.62 427 MET A O 1
ATOM 3351 N N . ARG A 1 428 ? -14.239 -4.502 35.432 1.00 78.75 428 ARG A N 1
ATOM 3352 C CA . ARG A 1 428 ? -13.620 -4.189 36.732 1.00 78.75 428 ARG A CA 1
ATOM 3353 C C . ARG A 1 428 ? -13.498 -2.685 36.968 1.00 78.75 428 ARG A C 1
ATOM 3355 O O . ARG A 1 428 ? -13.885 -2.231 38.038 1.00 78.75 428 ARG A O 1
ATOM 3362 N N . THR A 1 429 ? -13.055 -1.919 35.970 1.00 71.81 429 THR A N 1
ATOM 3363 C CA . THR A 1 429 ? -12.936 -0.453 36.085 1.00 71.81 429 THR A CA 1
ATOM 3364 C C . THR A 1 429 ? -14.290 0.238 36.259 1.00 71.81 429 THR A C 1
ATOM 3366 O O . THR A 1 429 ? -14.405 1.182 37.037 1.00 71.81 429 THR A O 1
ATOM 3369 N N . ARG A 1 430 ? -15.349 -0.263 35.604 1.00 67.19 430 ARG A N 1
ATOM 3370 C CA . ARG A 1 430 ? -16.721 0.234 35.816 1.00 67.19 430 ARG A CA 1
ATOM 3371 C C . ARG A 1 430 ? -17.232 -0.017 37.235 1.00 67.19 430 ARG A C 1
ATOM 3373 O O . ARG A 1 430 ? -17.901 0.848 37.779 1.00 67.19 430 ARG A O 1
ATOM 3380 N N . ARG A 1 431 ? -16.913 -1.171 37.837 1.00 62.53 431 ARG A N 1
ATOM 3381 C CA . ARG A 1 431 ? -1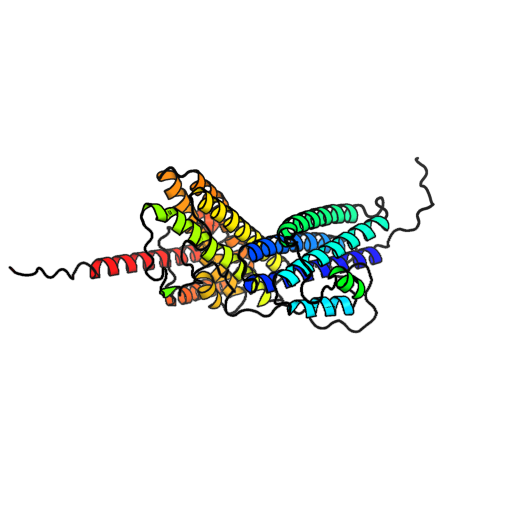7.315 -1.502 39.218 1.00 62.53 431 ARG A CA 1
ATOM 3382 C C . ARG A 1 431 ? -16.541 -0.712 40.278 1.00 62.53 431 ARG A C 1
ATOM 3384 O O . ARG A 1 431 ? -17.098 -0.426 41.329 1.00 62.53 431 ARG A O 1
ATOM 3391 N N . SER A 1 432 ? -15.281 -0.358 40.022 1.00 58.84 432 SER A N 1
ATOM 3392 C CA . SER A 1 432 ? -14.490 0.463 40.950 1.00 58.84 432 SER A CA 1
ATOM 3393 C C . SER A 1 432 ? -14.856 1.951 40.903 1.00 58.84 432 SER A C 1
ATOM 3395 O O . SER A 1 432 ? -14.696 2.634 41.905 1.00 58.84 432 SER A O 1
ATOM 3397 N N . GLY A 1 433 ? -15.381 2.454 39.778 1.00 47.66 433 GLY A N 1
ATOM 3398 C CA . GLY A 1 433 ? -15.819 3.851 39.629 1.00 47.66 433 GLY A CA 1
ATOM 3399 C C . GLY A 1 433 ? -17.202 4.176 40.212 1.00 47.66 433 GLY A C 1
ATOM 3400 O O . GLY A 1 433 ? -17.591 5.336 40.230 1.00 47.66 433 GLY A O 1
ATOM 3401 N N . THR A 1 434 ? -17.960 3.183 40.689 1.00 47.81 434 THR A N 1
ATOM 3402 C CA . THR A 1 434 ? -19.308 3.368 41.266 1.00 47.81 434 THR A CA 1
ATOM 3403 C C . THR A 1 434 ? -19.326 3.521 42.796 1.00 47.81 434 THR A C 1
ATOM 3405 O O . THR A 1 434 ? -20.401 3.468 43.386 1.00 47.81 434 THR A O 1
ATOM 3408 N N . HIS A 1 435 ? -18.173 3.707 43.454 1.00 43.34 435 HIS A N 1
ATOM 3409 C CA . HIS A 1 435 ? -18.072 3.798 44.923 1.00 43.34 435 HIS A CA 1
ATOM 3410 C C . HIS A 1 435 ? -17.579 5.144 45.490 1.00 43.34 435 HIS A C 1
ATOM 3412 O O . HIS A 1 435 ? -17.341 5.231 46.690 1.00 43.34 435 HIS A O 1
ATOM 3418 N N . GLU A 1 436 ? -17.530 6.215 44.694 1.00 42.50 436 GLU A N 1
ATOM 3419 C CA . GLU A 1 436 ? -17.332 7.586 45.198 1.00 42.50 436 GLU A CA 1
ATOM 3420 C C . GLU A 1 436 ? -18.586 8.436 44.961 1.00 42.50 436 GLU A C 1
ATOM 3422 O O . GLU A 1 436 ? -18.617 9.357 44.154 1.00 42.50 436 GLU A O 1
ATOM 3427 N N . HIS A 1 437 ? -19.660 8.105 45.674 1.00 38.47 437 HIS A N 1
ATOM 3428 C CA . HIS A 1 437 ? -20.701 9.077 45.995 1.00 38.47 437 HIS A CA 1
ATOM 3429 C C . HIS A 1 437 ? -20.871 9.054 47.513 1.00 38.47 437 HIS A C 1
ATOM 3431 O O . HIS A 1 437 ? -21.678 8.310 48.068 1.00 38.47 437 HIS A O 1
ATOM 3437 N N . THR A 1 438 ? -20.032 9.824 48.202 1.00 37.59 438 THR A N 1
ATOM 3438 C CA . THR A 1 438 ? -20.284 10.231 49.584 1.00 37.59 438 THR A CA 1
ATOM 3439 C C . THR A 1 438 ? -21.566 11.068 49.584 1.00 37.59 438 THR A C 1
ATOM 3441 O O . THR A 1 438 ? -21.629 12.057 48.852 1.00 37.59 438 THR A O 1
ATOM 3444 N N . PRO A 1 439 ? -22.609 10.700 50.348 1.00 41.75 439 PRO A N 1
ATOM 3445 C CA . PRO A 1 439 ? -23.747 11.580 50.548 1.00 41.75 439 PRO A CA 1
ATOM 3446 C C . PRO A 1 439 ? -23.281 12.740 51.430 1.00 41.75 439 PRO A C 1
ATOM 3448 O O . PRO A 1 439 ? -22.832 12.512 52.555 1.00 41.75 439 PRO A O 1
ATOM 3451 N N . GLU A 1 440 ? -23.366 13.969 50.927 1.00 41.59 440 GLU A N 1
ATOM 3452 C CA . GLU A 1 440 ? -23.313 15.152 51.784 1.00 41.59 440 GLU A CA 1
ATOM 3453 C C . GLU A 1 440 ? -24.467 15.057 52.790 1.00 41.59 440 GLU A C 1
ATOM 3455 O O . GLU A 1 440 ? -25.640 14.953 52.421 1.00 41.59 440 GLU A O 1
ATOM 3460 N N . ALA A 1 441 ? -24.104 14.994 54.070 1.00 46.38 441 ALA A N 1
ATOM 3461 C CA . ALA A 1 441 ? -25.039 15.057 55.176 1.00 46.38 441 ALA A CA 1
ATOM 3462 C C . ALA A 1 441 ? -25.557 16.495 55.338 1.00 46.38 441 ALA A C 1
ATOM 3464 O O . ALA A 1 441 ? -24.819 17.456 55.126 1.00 46.38 441 ALA A O 1
ATOM 3465 N N . GLN A 1 442 ? -26.843 16.556 55.686 1.00 40.56 442 GLN A N 1
ATOM 3466 C CA . GLN A 1 442 ? -27.720 17.717 55.855 1.00 40.56 442 GLN A CA 1
ATOM 3467 C C . GLN A 1 442 ? -27.198 18.807 56.789 1.00 40.56 442 GLN A C 1
ATOM 3469 O O . GLN A 1 442 ? -26.545 18.458 57.800 1.00 40.56 442 GLN A O 1
#

pLDDT: mean 88.03, std 15.15, range [36.75, 98.81]

Organism: NCBI:txid67285

InterPro domains:
  IPR007402 Protein of unknown function DUF455 [PF04305] (196-412)
  IPR007402 Protein of unknown function DUF455 [PTHR42782] (197-411)
  IPR009078 Ferritin-like superfamily [SSF47240] (227-391)
  IPR012347 Ferritin-like [G3DSA:1.20.1260.10] (211-429)

Sequence (442 aa):
MTAIDSSATTGLSVREAAAWWGRIAYACERAFELAAGWIPTVPQTLGKVALGHVLHLDSLAADAIRDRVAGLMGPADGASVQRPHTDYASFTNAAAGLTATQDRFALMQAWHTDVRSAVRAYLSRTDSGWDEPSLRTARTVLGLLEDIDARLTSWRTGNRQPGPAGRDMLDLLERSGGCRRPGEPGPPPAERRWPDPVAKPLRDPDLTVVPAEDFPGGFRPRREELMRYQLHTIAYTVEICAVEVCSQIMVRHPDLPWDCKRDLARQIDDEARHYELLARRVAELGGRMGDFPIHHGIWDYFTLGRTPLEELCIQQVIQEGHGLDADVVFADLCRKEGDGVTARLFDFVGADEVGHVRIGTRWMRHFADGDDERLLAVFEDCYRRLEERAFGSKFVVQENERLLAGMTHAQIARARRTVLATMSRAMRTRRSGTHEHTPEAQ

Radius of gyration: 25.09 Å; chains: 1; bounding box: 62×52×107 Å

Foldseek 3Di:
DPDDPPPDPQADQLVRLLLLLLLLLVLLVLLLLQLLLCLLLDADLLLNLLSLLLNLLSLVLSVLSLVVSVVSVHDVSSHRPAYAALLLQVVSQVSLPDRDSLQSLLLSLLSLVLSLVSLVVNVVRHDCVPCVSSVVSSVSNNVSSVVSNVSSVVSPDDDDADPDPRDRSNVSNVVSVGSNHGYDPDPDHPDRHGNAADPGGHHHPLAAEDEPVCPVVPDDDDPLCVVLQVLLQCLRQPLSLLLNLLSNLCNVCVPPRSVLNNLSSVSNNLSSVLSVLSQVVSVVSVHHHNPGHYYNLLVVLLVVDDDSLLSLLRNQAQVLLQVLLCLQVVLVVCVVVVNPSSSVSSVVSSVVSLSSNLSSLVVNCVVVVNDPVSSLVSNLVSVVVCVVVVDADQGDRPVVSNVSSVDDPSSSVSNVVRNVVNVVVVVVVVVVVVPPDDDDDD

Secondary structure (DSSP, 8-state):
----------PPPHHHHHHHHHHHHHHHHHHHHHHHHHGGG---HHHHHHHHHHHHHHHHHHHHHHHHHHTTT--TT---SS---HHHHHHHHHHTT---HHHHHHHHHHHHHHHHHHHHHHHTTS-TTT-HHHHHHHHHHHHHHHHHHHHHHTTS-SS---TTTS--HHHHHHHTTTTTSPPPS-S----PPPPPPPSS----TTS-B--TTTTTTT----GGGHHHHHHHHIIIIIIHHHHHHHHHHHHH-TTS-HHHHHHHHHHHHHHHHHHHHHHHHHHHTT--TTSS-B--HHHHHHTT--SHHHHHIIIIIIIHHHHHHHHHHHHHHHHHTT-HHHHHHHHHHHHHHHHHHHHHHHHHHHHTTT-HHHHHHHHHHHHHHHHHTT----SPP-HHHHHHTT--HHHHHHHHHHHHHHHHHHHHHHHHTTS--PPPP-